Protein AF-A0A9W9CHF5-F1 (afdb_monomer)

Foldseek 3Di:
DLVVQLLLVLLVQLLVCLFQQPQQFLLRLQAPVSVVPPCVSNVVSNVSSVVSVVVLVVDPPRQLLSLLSSLLSQLSNCLSSLNNPVSVVSLLVSQLSVQVVVVVVVVVVPDPVVVVDDPPPPPCPPDPVSVCCCPVPRVLVSLQCLLVCLVVPHPSVVRHVQDADFLVNLVVDQDQDLVSLSSLLSSLSNLLSVLLVVLLVCLLALHADDPVSVVSLVRSLSSLVSSVVSVVVNVVVDPDPPVSVLVVLLSLLSSLLSSLSSQCSNDLFLVSSAVCVVSLVSNLVSLCSNLVVPPDPPPRTHLADQGDGNLVSLLSSLQRYFQPVSNVSSLVSLVSFHRAHRNRGSLVSSLQSVVQNCQQLVDADPPRSGRDRQSHWPDKDWDSNADNQRKTKIWTQGSVPRSVDHNVVSLLRIDMWIWGDDPDDDSVPTDIPPDPDRDPCCVPLVLLLVLVLVQVVPDPPADDDDSVLLSVLVSCLLPDPVLLVVCVVQLVVQVVVDDDDDPDDDDPDDDDDDDDDDDDPDPDRRHQDNVQWHWDWDDPPFKIKTFTHRNPGGSFIQIDGDDPPVVRSHNRVVSRSVRSVVD

Mean predicted aligned error: 15.12 Å

Radius of gyration: 28.02 Å; Cα contacts (8 Å, |Δi|>4): 748; chains: 1; bounding box: 78×79×68 Å

Structure (mmCIF, N/CA/C/O backbone):
data_AF-A0A9W9CHF5-F1
#
_entry.id   AF-A0A9W9CHF5-F1
#
loop_
_atom_site.group_PDB
_atom_site.id
_atom_site.type_symbol
_atom_site.label_atom_id
_atom_site.label_alt_id
_atom_site.label_comp_id
_atom_site.label_asym_id
_atom_site.label_entity_id
_atom_site.label_seq_id
_atom_site.pdbx_PDB_ins_code
_atom_site.Cartn_x
_atom_site.Cartn_y
_atom_site.Cartn_z
_atom_site.occupancy
_atom_site.B_iso_or_equiv
_atom_site.auth_seq_id
_atom_site.auth_comp_id
_atom_site.auth_asym_id
_atom_site.auth_atom_id
_atom_site.pdbx_PDB_model_num
ATOM 1 N N . MET A 1 1 ? 11.183 -0.707 -27.613 1.00 88.50 1 MET A N 1
ATOM 2 C CA . MET A 1 1 ? 12.243 -1.139 -26.674 1.00 88.50 1 MET A CA 1
ATOM 3 C C . MET A 1 1 ? 12.413 -2.659 -26.621 1.00 88.50 1 MET A C 1
ATOM 5 O O . MET A 1 1 ? 13.491 -3.115 -26.946 1.00 88.50 1 MET A O 1
ATOM 9 N N . ALA A 1 2 ? 11.392 -3.474 -26.314 1.00 92.44 2 ALA A N 1
ATOM 10 C CA . ALA A 1 2 ? 11.553 -4.945 -26.248 1.00 92.44 2 ALA A CA 1
ATOM 11 C C . ALA A 1 2 ? 12.057 -5.615 -27.554 1.00 92.44 2 ALA A C 1
ATOM 13 O O . ALA A 1 2 ? 12.721 -6.650 -27.519 1.00 92.44 2 ALA A O 1
ATOM 14 N N . HIS A 1 3 ? 11.779 -5.029 -28.724 1.00 92.50 3 HIS A N 1
ATOM 15 C CA . HIS A 1 3 ? 12.341 -5.518 -29.987 1.00 92.50 3 HIS A CA 1
ATOM 16 C C . HIS A 1 3 ? 13.850 -5.275 -30.110 1.00 92.50 3 HIS A C 1
ATOM 18 O O . HIS A 1 3 ? 14.535 -6.126 -30.665 1.00 92.50 3 HIS A O 1
ATOM 24 N N . SER A 1 4 ? 14.377 -4.176 -29.566 1.00 93.00 4 SER A N 1
ATOM 25 C CA . SER A 1 4 ? 15.787 -3.786 -29.696 1.00 93.00 4 SER A CA 1
ATOM 26 C C . SER A 1 4 ? 16.647 -4.207 -28.501 1.00 93.00 4 SER A C 1
ATOM 28 O O . SER A 1 4 ? 17.795 -4.576 -28.699 1.00 93.00 4 SER A O 1
ATOM 30 N N . GLU A 1 5 ? 16.090 -4.224 -27.287 1.00 95.44 5 GLU A N 1
ATOM 31 C CA . GLU A 1 5 ? 16.837 -4.426 -26.039 1.00 95.44 5 GLU A CA 1
ATOM 32 C C . GLU A 1 5 ? 16.577 -5.815 -25.424 1.00 95.44 5 GLU A C 1
ATOM 34 O O . GLU A 1 5 ? 15.469 -6.066 -24.927 1.00 95.44 5 GLU A O 1
ATOM 39 N N . PRO A 1 6 ? 17.569 -6.733 -25.412 1.00 95.69 6 PRO A N 1
ATOM 40 C CA . PRO A 1 6 ? 17.391 -8.101 -24.916 1.00 95.69 6 PRO A CA 1
ATOM 41 C C . PRO A 1 6 ? 16.983 -8.194 -23.442 1.00 95.69 6 PRO A C 1
ATOM 43 O O . PRO A 1 6 ? 16.174 -9.057 -23.098 1.00 95.69 6 PRO A O 1
ATOM 46 N N . ALA A 1 7 ? 17.493 -7.297 -22.589 1.00 96.31 7 ALA A N 1
ATOM 47 C CA . ALA A 1 7 ? 17.119 -7.226 -21.175 1.00 96.31 7 ALA A CA 1
ATOM 48 C C . ALA A 1 7 ? 15.604 -7.014 -21.025 1.00 96.31 7 ALA A C 1
ATOM 50 O O . ALA A 1 7 ? 14.882 -7.878 -20.528 1.00 96.31 7 ALA A O 1
ATOM 51 N N . VAL A 1 8 ? 15.096 -5.924 -21.603 1.00 97.56 8 VAL A N 1
ATOM 52 C CA . VAL A 1 8 ? 13.667 -5.577 -21.593 1.00 97.56 8 VAL A CA 1
ATOM 53 C C . VAL A 1 8 ? 12.820 -6.687 -22.215 1.00 97.56 8 VAL A C 1
ATOM 55 O O . VAL A 1 8 ? 11.763 -7.026 -21.685 1.00 97.56 8 VAL A O 1
ATOM 58 N N . ARG A 1 9 ? 13.283 -7.299 -23.313 1.00 98.06 9 ARG A N 1
ATOM 59 C CA . ARG A 1 9 ? 12.582 -8.415 -23.965 1.00 98.06 9 ARG A CA 1
ATOM 60 C C . ARG A 1 9 ? 12.387 -9.595 -23.023 1.00 98.06 9 ARG A C 1
ATOM 62 O O . ARG A 1 9 ? 11.291 -10.139 -22.934 1.00 98.06 9 ARG A O 1
ATOM 69 N N . HIS A 1 10 ? 13.452 -10.019 -22.352 1.00 97.19 10 HIS A N 1
ATOM 70 C CA . HIS A 1 10 ? 13.409 -11.183 -21.482 1.00 97.19 10 HIS A CA 1
ATOM 71 C C . HIS A 1 10 ? 12.612 -10.922 -20.201 1.00 97.19 10 HIS A C 1
ATOM 73 O O . HIS A 1 10 ? 11.824 -11.789 -19.821 1.00 97.19 10 HIS A O 1
ATOM 79 N N . ALA A 1 11 ? 12.715 -9.731 -19.602 1.00 97.12 11 ALA A N 1
ATOM 80 C CA . ALA A 1 11 ? 11.837 -9.337 -18.501 1.00 97.12 11 ALA A CA 1
ATOM 81 C C . ALA A 1 11 ? 10.361 -9.330 -18.930 1.00 97.12 11 ALA A C 1
ATOM 83 O O . ALA A 1 11 ? 9.514 -9.884 -18.236 1.00 97.12 11 ALA A O 1
ATOM 84 N N . LEU A 1 12 ? 10.042 -8.784 -20.108 1.00 96.88 12 LEU A N 1
ATOM 85 C CA . LEU A 1 12 ? 8.664 -8.742 -20.598 1.00 96.88 12 LEU A CA 1
ATOM 86 C C . LEU A 1 12 ? 8.092 -10.142 -20.880 1.00 96.88 12 LEU A C 1
ATOM 88 O O . LEU A 1 12 ? 6.930 -10.391 -20.577 1.00 96.88 12 LEU A O 1
ATOM 92 N N . ILE A 1 13 ? 8.899 -11.074 -21.403 1.00 94.62 13 ILE A N 1
ATOM 93 C CA . ILE A 1 13 ? 8.488 -12.479 -21.579 1.00 94.62 13 ILE A CA 1
ATOM 94 C C . ILE A 1 13 ? 8.218 -13.141 -20.222 1.00 94.62 13 ILE A C 1
ATOM 96 O O . ILE A 1 13 ? 7.218 -13.838 -20.076 1.00 94.62 13 ILE A O 1
ATOM 100 N N . ALA A 1 14 ? 9.080 -12.917 -19.225 1.00 92.81 14 ALA A N 1
ATOM 101 C CA . ALA A 1 14 ? 8.887 -13.440 -17.872 1.00 92.81 14 ALA A CA 1
ATOM 102 C C . ALA A 1 14 ? 7.598 -12.900 -17.223 1.00 92.81 14 ALA A C 1
ATOM 104 O O . ALA A 1 14 ? 6.813 -13.671 -16.671 1.00 92.81 14 ALA A O 1
ATOM 105 N N . LEU A 1 15 ? 7.357 -11.592 -17.343 1.00 92.94 15 LEU A N 1
ATOM 106 C CA . LEU A 1 15 ? 6.136 -10.922 -16.892 1.00 92.94 15 LEU A CA 1
ATOM 107 C C . LEU A 1 15 ? 4.891 -11.476 -17.603 1.00 92.94 15 LEU A C 1
ATOM 109 O O . LEU A 1 15 ? 3.916 -11.822 -16.944 1.00 92.94 15 LEU A O 1
ATOM 113 N N . GLY A 1 16 ? 4.935 -11.618 -18.931 1.00 91.69 16 GLY A N 1
ATOM 114 C CA . GLY A 1 16 ? 3.835 -12.178 -19.719 1.00 91.69 16 GLY A CA 1
ATOM 115 C C . GLY A 1 16 ? 3.534 -13.639 -19.375 1.00 91.69 16 GLY A C 1
ATOM 116 O O . GLY A 1 16 ? 2.369 -14.007 -19.254 1.00 91.69 16 GLY A O 1
ATOM 117 N N . TYR A 1 17 ? 4.571 -14.453 -19.146 1.00 89.75 17 TYR A N 1
ATOM 118 C CA . TYR A 1 17 ? 4.417 -15.832 -18.678 1.00 89.75 17 TYR A CA 1
ATOM 119 C C . TYR A 1 17 ? 3.691 -15.886 -17.333 1.00 89.75 17 TYR A C 1
ATOM 121 O O . TYR A 1 17 ? 2.716 -16.620 -17.196 1.00 89.75 17 TYR A O 1
ATOM 129 N N . LEU A 1 18 ? 4.124 -15.088 -16.353 1.00 87.81 18 LEU A N 1
ATOM 130 C CA . LEU A 1 18 ? 3.462 -15.015 -15.048 1.00 87.81 18 LEU A CA 1
ATOM 131 C C . LEU A 1 18 ? 2.013 -14.538 -15.179 1.00 87.81 18 LEU A C 1
ATOM 133 O O . LEU A 1 18 ? 1.122 -15.156 -14.611 1.00 87.81 18 LEU A O 1
ATOM 137 N N . TYR A 1 19 ? 1.754 -13.502 -15.979 1.00 87.69 19 TYR A N 1
ATOM 138 C CA . TYR A 1 19 ? 0.394 -13.007 -16.193 1.00 87.69 19 TYR A CA 1
ATOM 139 C C . TYR A 1 19 ? -0.539 -14.068 -16.800 1.00 87.69 19 TYR A C 1
ATOM 141 O O . TYR A 1 19 ? -1.727 -14.069 -16.509 1.00 87.69 19 TYR A O 1
ATOM 149 N N . GLN A 1 20 ? -0.026 -14.981 -17.627 1.00 86.12 20 GLN A N 1
ATOM 150 C CA . GLN A 1 20 ? -0.824 -16.058 -18.229 1.00 86.12 20 GLN A CA 1
ATOM 151 C C . GLN A 1 20 ? -0.964 -17.298 -17.339 1.00 86.12 20 GLN A C 1
ATOM 153 O O . GLN A 1 20 ? -1.933 -18.040 -17.483 1.00 86.12 20 GLN A O 1
ATOM 158 N N . THR A 1 21 ? 0.015 -17.567 -16.474 1.00 81.81 21 THR A N 1
ATOM 159 C CA . THR A 1 21 ? 0.101 -18.833 -15.723 1.00 81.81 21 THR A CA 1
ATOM 160 C C . THR A 1 21 ? -0.306 -18.718 -14.262 1.00 81.81 21 THR A C 1
ATOM 162 O O . THR A 1 21 ? -0.671 -19.730 -13.663 1.00 81.81 21 THR A O 1
ATOM 165 N N . GLU A 1 22 ? -0.272 -17.514 -13.696 1.00 80.75 22 GLU A N 1
ATOM 166 C CA . GLU A 1 22 ? -0.676 -17.251 -12.320 1.00 80.75 22 GLU A CA 1
ATOM 167 C C . GLU A 1 22 ? -2.146 -16.842 -12.241 1.00 80.75 22 GLU A C 1
ATOM 169 O O . GLU A 1 22 ? -2.665 -16.115 -13.085 1.00 80.75 22 GLU A O 1
ATOM 174 N N . SER A 1 23 ? -2.817 -17.242 -11.161 1.00 81.62 23 SER A N 1
ATOM 175 C CA . SER A 1 23 ? -4.195 -16.812 -10.887 1.00 81.62 23 SER A CA 1
ATOM 176 C C . SER A 1 23 ? -4.295 -15.334 -10.499 1.00 81.62 23 SER A C 1
ATOM 178 O O . SER A 1 23 ? -5.363 -14.738 -10.600 1.00 81.62 23 SER A O 1
ATOM 180 N N . GLY A 1 24 ? -3.194 -14.741 -10.028 1.00 82.00 24 GLY A N 1
ATOM 181 C CA . GLY A 1 24 ? -3.167 -13.404 -9.441 1.00 82.00 24 GLY A CA 1
ATOM 182 C C . GLY A 1 24 ? -3.431 -13.369 -7.933 1.00 82.00 24 GLY A C 1
ATOM 183 O O . GLY A 1 24 ? -3.204 -12.327 -7.331 1.00 82.00 24 GLY A O 1
ATOM 184 N N . SER A 1 25 ? -3.804 -14.473 -7.271 1.00 83.38 25 SER A N 1
ATOM 185 C CA . SER A 1 25 ? -4.021 -14.468 -5.810 1.00 83.38 25 SER A CA 1
ATOM 186 C C . SER A 1 25 ? -2.714 -14.534 -5.014 1.00 83.38 25 SER A C 1
ATOM 188 O O . SER A 1 25 ? -1.735 -15.146 -5.461 1.00 83.38 25 SER A O 1
ATOM 190 N N . MET A 1 26 ? -2.670 -13.918 -3.826 1.00 83.75 26 MET A N 1
ATOM 191 C CA . MET A 1 26 ? -1.442 -13.908 -3.015 1.00 83.75 26 MET A CA 1
ATOM 192 C C . MET A 1 26 ? -1.048 -15.298 -2.520 1.00 83.75 26 MET A C 1
ATOM 194 O O . MET A 1 26 ? 0.142 -15.615 -2.465 1.00 83.75 26 MET A O 1
ATOM 198 N N . LYS A 1 27 ? -2.040 -16.162 -2.273 1.00 77.00 27 LYS A N 1
ATOM 199 C CA . LYS A 1 27 ? -1.799 -17.573 -1.970 1.00 77.00 27 LYS A CA 1
ATOM 200 C C . LYS A 1 27 ? -1.004 -18.257 -3.073 1.00 77.00 27 LYS A C 1
ATOM 202 O O . LYS A 1 27 ? -0.002 -18.871 -2.756 1.00 77.00 27 LYS A O 1
ATOM 207 N N . HIS A 1 28 ? -1.400 -18.142 -4.341 1.00 75.56 28 HIS A N 1
ATOM 208 C CA . HIS A 1 28 ? -0.669 -18.810 -5.426 1.00 75.56 28 HIS A CA 1
ATOM 209 C C . HIS A 1 28 ? 0.754 -18.274 -5.553 1.00 75.56 28 HIS A C 1
ATOM 211 O O . HIS A 1 28 ? 1.696 -19.061 -5.542 1.00 75.56 28 HIS A O 1
ATOM 217 N N . ALA A 1 29 ? 0.893 -16.948 -5.540 1.00 77.00 29 ALA A N 1
ATOM 218 C CA . ALA A 1 29 ? 2.172 -16.263 -5.662 1.00 77.00 29 ALA A CA 1
ATOM 219 C C . ALA A 1 29 ? 3.191 -16.655 -4.577 1.00 77.00 29 ALA A C 1
ATOM 221 O O . ALA A 1 29 ? 4.371 -16.813 -4.882 1.00 77.00 29 ALA A O 1
ATOM 222 N N . ARG A 1 30 ? 2.743 -16.837 -3.325 1.00 72.38 30 ARG A N 1
ATOM 223 C CA . ARG A 1 30 ? 3.612 -17.224 -2.197 1.00 72.38 30 ARG A CA 1
ATOM 224 C C . ARG A 1 30 ? 3.632 -18.727 -1.917 1.00 72.38 30 ARG A C 1
ATOM 226 O O . ARG A 1 30 ? 4.569 -19.223 -1.295 1.00 72.38 30 ARG A O 1
ATOM 233 N N . SER A 1 31 ? 2.642 -19.481 -2.393 1.00 62.12 31 SER A N 1
ATOM 234 C CA . SER A 1 31 ? 2.643 -20.937 -2.281 1.00 62.12 31 SER A CA 1
ATOM 235 C C . SER A 1 31 ? 3.689 -21.523 -3.224 1.00 62.12 31 SER A C 1
ATOM 237 O O . SER A 1 31 ? 3.698 -21.274 -4.428 1.00 62.12 31 SER A O 1
ATOM 239 N N . ARG A 1 32 ? 4.539 -22.406 -2.697 1.00 51.28 32 ARG A N 1
ATOM 240 C CA . ARG A 1 32 ? 5.554 -23.151 -3.468 1.00 51.28 32 ARG A CA 1
ATOM 241 C C . ARG A 1 32 ? 4.960 -24.026 -4.595 1.00 51.28 32 ARG A C 1
ATOM 243 O O . ARG A 1 32 ? 5.716 -24.646 -5.335 1.00 51.28 32 ARG A O 1
ATOM 250 N N . PHE A 1 33 ? 3.630 -24.080 -4.738 1.00 40.66 33 PHE A N 1
ATOM 251 C CA . PHE A 1 33 ? 2.886 -24.860 -5.731 1.00 40.66 33 PHE A CA 1
ATOM 252 C C . PHE A 1 33 ? 2.733 -24.191 -7.106 1.00 40.66 33 PHE A C 1
ATOM 254 O O . PHE A 1 33 ? 2.416 -24.901 -8.062 1.00 40.66 33 PHE A O 1
ATOM 261 N N . ALA A 1 34 ? 3.091 -22.910 -7.273 1.00 44.66 34 ALA A N 1
ATOM 262 C CA . ALA A 1 34 ? 3.331 -22.339 -8.610 1.00 44.66 34 ALA A CA 1
ATOM 263 C C . ALA A 1 34 ? 4.451 -23.091 -9.380 1.00 44.66 34 ALA A C 1
ATOM 265 O O . ALA A 1 34 ? 4.573 -22.995 -10.600 1.00 44.66 34 ALA A O 1
ATOM 266 N N . ALA A 1 35 ? 5.228 -23.938 -8.689 1.00 43.09 35 ALA A N 1
ATOM 267 C CA . ALA A 1 35 ? 6.209 -24.845 -9.281 1.00 43.09 35 ALA A CA 1
ATOM 268 C C . ALA A 1 35 ? 5.621 -25.957 -10.180 1.00 43.09 35 ALA A C 1
ATOM 270 O O . ALA A 1 35 ? 6.400 -26.634 -10.854 1.00 43.09 35 ALA A O 1
ATOM 271 N N . TYR A 1 36 ? 4.296 -26.156 -10.233 1.00 43.00 36 TYR A N 1
ATOM 272 C CA . TYR A 1 36 ? 3.686 -27.102 -11.183 1.00 43.00 36 TYR A CA 1
ATOM 273 C C . TYR A 1 36 ? 3.702 -26.592 -12.635 1.00 43.00 36 TYR A C 1
ATOM 275 O O . TYR A 1 36 ? 3.756 -27.401 -13.562 1.00 43.00 36 TYR A O 1
ATOM 283 N N . ASN A 1 37 ? 3.773 -25.273 -12.850 1.00 50.59 37 ASN A N 1
ATOM 284 C CA . ASN A 1 37 ? 3.900 -24.673 -14.177 1.00 50.59 37 ASN A CA 1
ATOM 285 C C . ASN A 1 37 ? 5.361 -24.301 -14.440 1.00 50.59 37 ASN A C 1
ATOM 287 O O . ASN A 1 37 ? 5.794 -23.193 -14.144 1.00 50.59 37 ASN A O 1
ATOM 291 N N . ASN A 1 38 ? 6.128 -25.263 -14.963 1.00 54.81 38 ASN A N 1
ATOM 292 C CA . ASN A 1 38 ? 7.484 -25.126 -15.517 1.00 54.81 38 ASN A CA 1
ATOM 293 C C . ASN A 1 38 ? 8.255 -23.844 -15.094 1.00 54.81 38 ASN A C 1
ATOM 295 O O . ASN A 1 38 ? 8.528 -22.978 -15.937 1.00 54.81 38 ASN A O 1
ATOM 299 N N . PRO A 1 39 ? 8.673 -23.719 -13.814 1.00 65.19 39 PRO A N 1
ATOM 300 C CA . PRO A 1 39 ? 9.357 -22.526 -13.297 1.00 65.19 39 PRO A CA 1
ATOM 301 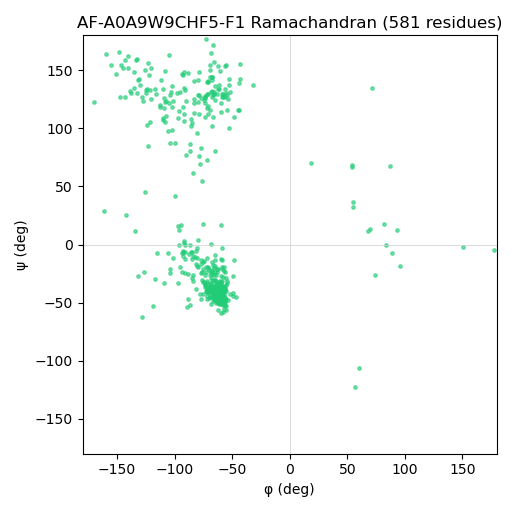C C . PRO A 1 39 ? 10.668 -22.227 -14.039 1.00 65.19 39 PRO A C 1
ATOM 303 O O . PRO A 1 39 ? 11.225 -21.137 -13.928 1.00 65.19 39 PRO A O 1
ATOM 306 N N . LYS A 1 40 ? 11.153 -23.179 -14.848 1.00 74.06 40 LYS A N 1
ATOM 307 C CA . LYS A 1 40 ? 12.324 -23.018 -15.706 1.00 74.06 40 LYS A CA 1
ATOM 308 C C . LYS A 1 40 ? 12.134 -21.917 -16.743 1.00 74.06 40 LYS A C 1
ATOM 310 O O . LYS A 1 40 ? 13.110 -21.235 -17.020 1.00 74.06 40 LYS A O 1
ATOM 315 N N . ILE A 1 41 ? 10.936 -21.718 -17.307 1.00 81.44 41 ILE A N 1
ATOM 316 C CA . ILE A 1 41 ? 10.717 -20.670 -18.324 1.00 81.44 41 ILE A CA 1
ATOM 317 C C . ILE A 1 41 ? 10.837 -19.289 -17.680 1.00 81.44 41 ILE A C 1
ATOM 319 O O . ILE A 1 41 ? 11.630 -18.466 -18.142 1.00 81.44 41 ILE A O 1
ATOM 323 N N . LEU A 1 42 ? 10.113 -19.075 -16.576 1.00 86.38 42 LEU A N 1
ATOM 324 C CA . LEU A 1 42 ? 10.180 -17.846 -15.791 1.00 86.38 42 LEU A CA 1
ATOM 325 C C . LEU A 1 42 ? 11.617 -17.542 -15.358 1.00 86.38 42 LEU A C 1
ATOM 327 O O . LEU A 1 42 ? 12.148 -16.485 -15.693 1.00 86.38 42 LEU A O 1
ATOM 331 N N . LEU A 1 43 ? 12.263 -18.478 -14.657 1.00 86.19 43 LEU A N 1
ATOM 332 C CA . LEU A 1 43 ? 13.612 -18.276 -14.129 1.00 86.19 43 LEU A CA 1
ATOM 333 C C . LEU A 1 43 ? 14.644 -18.111 -15.249 1.00 86.19 43 LEU A C 1
ATOM 335 O O . LEU A 1 43 ? 15.554 -17.296 -15.121 1.00 86.19 43 LEU A O 1
ATOM 339 N N . ALA A 1 44 ? 14.510 -18.831 -16.367 1.00 88.25 44 ALA A N 1
ATOM 340 C CA . ALA A 1 44 ? 15.414 -18.670 -17.501 1.00 88.25 44 ALA A CA 1
ATOM 341 C C . ALA A 1 44 ? 15.307 -17.271 -18.110 1.00 88.25 44 ALA A C 1
ATOM 343 O O . ALA A 1 44 ? 16.336 -16.653 -18.377 1.00 88.25 44 ALA A O 1
ATOM 344 N N . HIS A 1 45 ? 14.094 -16.761 -18.331 1.00 92.69 45 HIS A N 1
ATOM 345 C CA . HIS A 1 45 ? 13.908 -15.425 -18.890 1.00 92.69 45 HIS A CA 1
ATOM 346 C C . HIS A 1 45 ? 14.260 -14.320 -17.892 1.00 92.69 45 HIS A C 1
ATOM 348 O O . HIS A 1 45 ? 14.954 -13.382 -18.273 1.00 92.69 45 HIS A O 1
ATOM 354 N N . TYR A 1 46 ? 13.913 -14.466 -16.614 1.00 92.75 46 TYR A N 1
ATOM 355 C CA . TYR A 1 46 ? 14.345 -13.543 -15.565 1.00 92.75 46 TYR A CA 1
ATOM 356 C C . TYR A 1 46 ? 15.879 -13.447 -15.501 1.00 92.75 46 TYR A C 1
ATOM 358 O O . TYR A 1 46 ? 16.444 -12.365 -15.644 1.00 92.75 46 TYR A O 1
ATOM 366 N N . ASN A 1 47 ? 16.576 -14.585 -15.410 1.00 93.25 47 ASN A N 1
ATOM 367 C CA . ASN A 1 47 ? 18.039 -14.611 -15.321 1.00 93.25 47 ASN A CA 1
ATOM 368 C C . ASN A 1 47 ? 18.720 -14.123 -16.605 1.00 93.25 47 ASN A C 1
ATOM 370 O O . ASN A 1 47 ? 19.741 -13.441 -16.534 1.00 93.25 47 ASN A O 1
ATOM 374 N N . LYS A 1 48 ? 18.167 -14.436 -17.786 1.00 94.62 48 LYS A N 1
ATOM 375 C CA . LYS A 1 48 ? 18.659 -13.869 -19.052 1.00 94.62 48 LYS A CA 1
ATOM 376 C C . LYS A 1 48 ? 18.503 -12.352 -19.076 1.00 94.62 48 LYS A C 1
ATOM 378 O O . LYS A 1 48 ? 19.431 -11.676 -19.497 1.00 94.62 48 LYS A O 1
ATOM 383 N N . SER A 1 49 ? 17.376 -11.826 -18.592 1.00 97.25 49 SER A N 1
ATOM 384 C CA . SER A 1 49 ? 17.165 -10.382 -18.474 1.00 97.25 49 SER A CA 1
ATOM 385 C C . SER A 1 49 ? 18.225 -9.727 -17.597 1.00 97.25 49 SER A C 1
ATOM 387 O O . SER A 1 49 ? 18.831 -8.746 -18.016 1.00 97.25 49 SER A O 1
ATOM 389 N N . VAL A 1 50 ? 18.491 -10.295 -16.414 1.00 94.75 50 VAL A N 1
ATOM 390 C CA . VAL A 1 50 ? 19.519 -9.786 -15.492 1.00 94.75 50 VAL A CA 1
ATOM 391 C C . VAL A 1 50 ? 20.893 -9.768 -16.163 1.00 94.75 50 VAL A C 1
ATOM 393 O O . VAL A 1 50 ? 21.542 -8.730 -16.156 1.00 94.75 50 VAL A O 1
ATOM 396 N N . ARG A 1 51 ? 21.316 -10.870 -16.799 1.00 95.50 51 ARG A N 1
ATOM 397 C CA . ARG A 1 51 ? 22.615 -10.935 -17.498 1.00 95.50 51 ARG A CA 1
ATOM 398 C C . ARG A 1 51 ? 22.717 -9.896 -18.609 1.00 95.50 51 ARG A C 1
ATOM 400 O O . ARG A 1 51 ? 23.647 -9.105 -18.608 1.00 95.50 51 ARG A O 1
ATOM 407 N N . CYS A 1 52 ? 21.718 -9.839 -19.491 1.00 95.56 52 CYS A N 1
ATOM 408 C CA . CYS A 1 52 ? 21.694 -8.853 -20.568 1.00 95.56 52 CYS A CA 1
ATOM 409 C C . CYS A 1 52 ? 21.697 -7.413 -20.040 1.00 95.56 52 CYS A C 1
ATOM 411 O O . CYS A 1 52 ? 22.278 -6.546 -20.680 1.00 95.56 52 CYS A O 1
ATOM 413 N N . LEU A 1 53 ? 21.049 -7.142 -18.901 1.00 95.19 53 LEU A N 1
ATOM 414 C CA . LEU A 1 53 ? 21.070 -5.819 -18.285 1.00 95.19 53 LEU A CA 1
ATOM 415 C C . LEU A 1 53 ? 22.457 -5.488 -17.722 1.00 95.19 53 LEU A C 1
ATOM 417 O O . LEU A 1 53 ? 22.939 -4.383 -17.944 1.00 95.19 53 LEU A O 1
ATOM 421 N N . VAL A 1 54 ? 23.096 -6.428 -17.020 1.00 94.62 54 VAL A N 1
ATOM 422 C CA . VAL A 1 54 ? 24.454 -6.258 -16.478 1.00 94.62 54 VAL A CA 1
ATOM 423 C C . VAL A 1 54 ? 25.450 -5.980 -17.603 1.00 94.62 54 VAL A C 1
ATOM 425 O O . VAL A 1 54 ? 26.186 -4.998 -17.525 1.00 94.62 54 VAL A O 1
ATOM 428 N N . ASP A 1 55 ? 25.406 -6.775 -18.674 1.00 93.00 55 ASP A N 1
ATOM 429 C CA . ASP A 1 55 ? 26.250 -6.576 -19.855 1.00 93.00 55 ASP A CA 1
ATOM 430 C C . ASP A 1 55 ? 25.982 -5.204 -20.493 1.00 93.00 55 ASP A C 1
ATOM 432 O O . ASP A 1 55 ? 26.913 -4.462 -20.803 1.00 93.00 55 ASP A O 1
ATOM 436 N N . ARG A 1 56 ? 24.704 -4.816 -20.621 1.00 91.56 56 ARG A N 1
ATOM 437 C CA . ARG A 1 56 ? 24.316 -3.531 -21.216 1.00 91.56 56 ARG A CA 1
ATOM 438 C C . ARG A 1 56 ? 24.782 -2.338 -20.383 1.00 91.56 56 ARG A C 1
ATOM 440 O O . ARG A 1 56 ? 25.235 -1.366 -20.977 1.00 91.56 56 ARG A O 1
ATOM 447 N N . ILE A 1 57 ? 24.678 -2.399 -19.053 1.00 91.88 57 ILE A N 1
ATOM 448 C CA . ILE A 1 57 ? 25.109 -1.334 -18.127 1.00 91.88 57 ILE A CA 1
ATOM 449 C C . ILE A 1 57 ? 26.634 -1.172 -18.130 1.00 91.88 57 ILE A C 1
ATOM 451 O O . ILE A 1 57 ? 27.124 -0.064 -17.916 1.00 91.88 57 ILE A O 1
ATOM 455 N N . ALA A 1 58 ? 27.387 -2.248 -18.382 1.00 91.06 58 ALA A N 1
ATOM 456 C CA . ALA A 1 58 ? 28.843 -2.180 -18.499 1.00 91.06 58 ALA A CA 1
ATOM 457 C C . ALA A 1 58 ? 29.304 -1.354 -19.717 1.00 91.06 58 ALA A C 1
ATOM 459 O O . ALA A 1 58 ? 30.435 -0.865 -19.743 1.00 91.06 58 ALA A O 1
ATOM 460 N N . GLU A 1 59 ? 28.438 -1.159 -20.714 1.00 91.19 59 GLU A N 1
ATOM 461 C CA . GLU A 1 59 ? 28.722 -0.302 -21.859 1.00 91.19 59 GLU A CA 1
ATOM 462 C C . GLU A 1 59 ? 28.521 1.190 -21.507 1.00 91.19 59 GLU A C 1
ATOM 464 O O . GLU A 1 59 ? 27.432 1.582 -21.076 1.00 91.19 59 GLU A O 1
ATOM 469 N N . PRO A 1 60 ? 29.502 2.075 -21.783 1.00 82.81 60 PRO A N 1
ATOM 470 C CA . PRO A 1 60 ? 29.400 3.511 -21.483 1.00 82.81 60 PRO A CA 1
ATOM 471 C C . PRO A 1 60 ? 28.221 4.232 -22.152 1.00 82.81 60 PRO A C 1
ATOM 473 O O . PRO A 1 60 ? 27.842 5.325 -21.737 1.00 82.81 60 PRO A O 1
ATOM 476 N N . SER A 1 61 ? 27.668 3.643 -23.212 1.00 84.06 61 SER A N 1
ATOM 477 C CA . SER A 1 61 ? 26.589 4.198 -24.026 1.00 84.06 61 SER A CA 1
ATOM 478 C C . SER A 1 61 ? 25.192 3.784 -23.562 1.00 84.06 61 SER A C 1
ATOM 480 O O . SER A 1 61 ? 24.232 4.130 -24.246 1.00 84.06 61 SER A O 1
ATOM 482 N N . CYS A 1 62 ? 25.051 3.035 -22.458 1.00 85.00 62 CYS A N 1
ATOM 483 C CA . CYS A 1 62 ? 23.760 2.532 -21.987 1.00 85.00 62 CYS A CA 1
ATOM 484 C C . CYS A 1 62 ? 22.769 3.671 -21.686 1.00 85.00 62 CYS A C 1
ATOM 486 O O . CYS A 1 62 ? 22.959 4.407 -20.712 1.00 85.00 62 CYS A O 1
ATOM 488 N N . PRO A 1 63 ? 21.665 3.789 -22.449 1.00 88.56 63 PRO A N 1
ATOM 489 C CA . PRO A 1 63 ? 20.586 4.705 -22.108 1.00 88.56 63 PRO A CA 1
ATOM 490 C C . PRO A 1 63 ? 19.964 4.328 -20.755 1.00 88.56 63 PRO A C 1
ATOM 492 O O . PRO A 1 63 ? 19.664 3.158 -20.494 1.00 88.56 63 PRO A O 1
ATOM 495 N N . GLN A 1 64 ? 19.759 5.316 -19.881 1.00 90.94 64 GLN A N 1
ATOM 496 C CA . GLN A 1 64 ? 19.202 5.100 -18.536 1.00 90.94 64 GLN A CA 1
ATOM 497 C C . GLN A 1 64 ? 17.759 4.578 -18.589 1.00 90.94 64 GLN A C 1
ATOM 499 O O . GLN A 1 64 ? 17.320 3.869 -17.684 1.00 90.94 64 GLN A O 1
ATOM 504 N N . GLU A 1 65 ? 17.035 4.887 -19.663 1.00 92.62 65 GLU A N 1
ATOM 505 C CA . GLU A 1 65 ? 15.672 4.448 -19.954 1.00 92.62 65 GLU A CA 1
ATOM 506 C C . GLU A 1 65 ? 15.562 2.922 -19.933 1.00 92.62 65 GLU A C 1
ATOM 508 O O . GLU A 1 65 ? 14.593 2.387 -19.402 1.00 92.62 65 GLU A O 1
ATOM 513 N N . ILE A 1 66 ? 16.564 2.215 -20.466 1.00 93.31 66 ILE A N 1
ATOM 514 C CA . ILE A 1 66 ? 16.580 0.748 -20.514 1.00 93.31 66 ILE A CA 1
ATOM 515 C C . ILE A 1 66 ? 16.629 0.186 -19.098 1.00 93.31 66 ILE A C 1
ATOM 517 O O . ILE A 1 66 ? 15.839 -0.696 -18.751 1.00 93.31 66 ILE A O 1
ATOM 521 N N . THR A 1 67 ? 17.530 0.715 -18.270 1.00 94.69 67 THR A N 1
ATOM 522 C CA . THR A 1 67 ? 17.673 0.296 -16.876 1.00 94.69 67 THR A CA 1
ATOM 523 C C . THR A 1 67 ? 16.399 0.585 -16.097 1.00 94.69 67 THR A C 1
ATOM 525 O O . THR A 1 67 ? 15.885 -0.303 -15.427 1.00 94.69 67 THR A O 1
ATOM 528 N N . LEU A 1 68 ? 15.830 1.783 -16.247 1.00 96.75 68 LEU A N 1
ATOM 529 C CA . LEU A 1 68 ? 14.600 2.187 -15.563 1.00 96.75 68 LEU A CA 1
ATOM 530 C C . LEU A 1 68 ? 13.388 1.341 -15.977 1.00 96.75 68 LEU A C 1
ATOM 532 O O . LEU A 1 68 ? 12.634 0.896 -15.113 1.00 96.75 68 LEU A O 1
ATOM 536 N N . VAL A 1 69 ? 13.217 1.066 -17.274 1.00 96.75 69 VAL A N 1
ATOM 537 C CA . VAL A 1 69 ? 12.162 0.167 -17.771 1.00 96.75 69 VAL A CA 1
ATOM 538 C C . VAL A 1 69 ? 12.366 -1.246 -17.232 1.00 96.75 69 VAL A C 1
ATOM 540 O O . VAL A 1 69 ? 11.406 -1.875 -16.794 1.00 96.75 69 VAL A O 1
ATOM 543 N N . THR A 1 70 ? 13.602 -1.744 -17.213 1.00 96.69 70 THR A N 1
ATOM 544 C CA . THR A 1 70 ? 13.891 -3.086 -16.690 1.00 96.69 70 THR A CA 1
ATOM 545 C C . THR A 1 70 ? 13.638 -3.165 -15.180 1.00 96.69 70 THR A C 1
ATOM 547 O O . THR A 1 70 ? 13.050 -4.144 -14.728 1.00 96.69 70 THR A O 1
ATOM 550 N N . CYS A 1 71 ? 13.968 -2.119 -14.408 1.00 97.44 71 CYS A N 1
ATOM 551 C CA . CYS A 1 71 ? 13.595 -2.007 -12.995 1.00 97.44 71 CYS A CA 1
ATOM 552 C C . CYS A 1 71 ? 12.076 -2.092 -12.813 1.00 97.44 71 CYS A C 1
ATOM 554 O O . CYS A 1 71 ? 11.626 -2.910 -12.020 1.00 97.44 71 CYS A O 1
ATOM 556 N N . ILE A 1 72 ? 11.283 -1.316 -13.565 1.00 97.00 72 ILE A N 1
ATOM 557 C CA . ILE A 1 72 ? 9.809 -1.370 -13.493 1.00 97.00 72 ILE A CA 1
ATOM 558 C C . ILE A 1 72 ? 9.303 -2.790 -13.782 1.00 97.00 72 ILE A C 1
ATOM 560 O O . ILE A 1 72 ? 8.484 -3.314 -13.032 1.00 97.00 72 ILE A O 1
ATOM 564 N N . LEU A 1 73 ? 9.817 -3.444 -14.828 1.00 97.38 73 LEU A N 1
ATOM 565 C CA . LEU A 1 73 ? 9.418 -4.812 -15.166 1.00 97.38 73 LEU A CA 1
ATOM 566 C C . LEU A 1 73 ? 9.783 -5.814 -14.062 1.00 97.38 73 LEU A C 1
ATOM 568 O O . LEU A 1 73 ? 8.996 -6.718 -13.786 1.00 97.38 73 LEU A O 1
ATOM 572 N N . PHE A 1 74 ? 10.932 -5.656 -13.402 1.00 96.62 74 PHE A N 1
ATOM 573 C CA . PHE A 1 74 ? 11.283 -6.491 -12.257 1.00 96.62 74 PHE A CA 1
ATOM 574 C C . PHE A 1 74 ? 10.421 -6.199 -11.027 1.00 96.62 74 PHE A C 1
ATOM 576 O O . PHE A 1 74 ? 9.989 -7.153 -10.390 1.00 96.62 74 PHE A O 1
ATOM 583 N N . VAL A 1 75 ? 10.075 -4.938 -10.734 1.00 95.81 75 VAL A N 1
ATOM 584 C CA . VAL A 1 75 ? 9.073 -4.612 -9.696 1.00 95.81 75 VAL A CA 1
ATOM 585 C C . VAL A 1 75 ? 7.777 -5.375 -9.975 1.00 95.81 75 VAL A C 1
ATOM 587 O O . VAL A 1 75 ? 7.245 -6.042 -9.090 1.00 95.81 75 VAL A O 1
ATOM 590 N N . CYS A 1 76 ? 7.304 -5.339 -11.222 1.00 94.88 76 CYS A N 1
ATOM 591 C CA . CYS A 1 76 ? 6.106 -6.051 -11.645 1.00 94.88 76 CYS A CA 1
ATOM 592 C C . CYS A 1 76 ? 6.219 -7.572 -11.440 1.00 94.88 76 CYS A C 1
ATOM 594 O O . CYS A 1 76 ? 5.338 -8.196 -10.845 1.00 94.88 76 CYS A O 1
ATOM 596 N N . ILE A 1 77 ? 7.310 -8.185 -11.902 1.00 93.12 77 ILE A N 1
ATOM 597 C CA . ILE A 1 77 ? 7.547 -9.625 -11.734 1.00 93.12 77 ILE A CA 1
ATOM 598 C C . ILE A 1 77 ? 7.563 -10.006 -10.251 1.00 93.12 77 ILE A C 1
ATOM 600 O O . ILE A 1 77 ? 6.879 -10.948 -9.851 1.00 93.12 77 ILE A O 1
ATOM 604 N N . GLU A 1 78 ? 8.296 -9.265 -9.426 1.00 91.50 78 GLU A N 1
ATOM 605 C CA . GLU A 1 78 ? 8.444 -9.576 -8.007 1.00 91.50 78 GLU A CA 1
ATOM 606 C C . GLU A 1 78 ? 7.136 -9.355 -7.230 1.00 91.50 78 GLU A C 1
ATOM 608 O O . GLU A 1 78 ? 6.773 -10.187 -6.398 1.00 91.50 78 GLU A O 1
ATOM 613 N N . PHE A 1 79 ? 6.341 -8.332 -7.564 1.00 91.06 79 PHE A N 1
ATOM 614 C CA . PHE A 1 79 ? 5.006 -8.141 -6.980 1.00 91.06 79 PHE A CA 1
ATOM 615 C C . PHE A 1 79 ? 4.028 -9.238 -7.384 1.00 91.06 79 PHE A C 1
ATOM 617 O O . PHE A 1 79 ? 3.260 -9.697 -6.538 1.00 91.06 79 PHE A O 1
ATOM 624 N N . MET A 1 80 ? 4.063 -9.708 -8.635 1.00 88.94 80 MET A N 1
ATOM 625 C CA . MET A 1 80 ? 3.253 -10.857 -9.053 1.00 88.94 80 MET A CA 1
ATOM 626 C C . MET A 1 80 ? 3.633 -12.129 -8.294 1.00 88.94 80 MET A C 1
ATOM 628 O O . MET A 1 80 ? 2.746 -12.898 -7.926 1.00 88.94 80 MET A O 1
ATOM 632 N N . ARG A 1 81 ? 4.918 -12.300 -7.978 1.00 85.06 81 ARG A N 1
ATOM 633 C CA . ARG A 1 81 ? 5.451 -13.397 -7.155 1.00 85.06 81 ARG A CA 1
ATOM 634 C C . ARG A 1 81 ? 5.288 -13.169 -5.646 1.00 85.06 81 ARG A C 1
ATOM 636 O O . ARG A 1 81 ? 5.662 -14.024 -4.855 1.00 85.06 81 ARG A O 1
ATOM 643 N N . GLY A 1 82 ? 4.754 -12.021 -5.224 1.00 83.38 82 GLY A N 1
ATOM 644 C CA . GLY A 1 82 ? 4.605 -11.662 -3.811 1.00 83.38 82 GLY A CA 1
ATOM 645 C C . GLY A 1 82 ? 5.915 -11.405 -3.060 1.00 83.38 82 GLY A C 1
ATOM 646 O O . GLY A 1 82 ? 5.874 -11.284 -1.830 1.00 83.38 82 GLY A O 1
ATOM 647 N N . ASN A 1 83 ? 7.041 -11.295 -3.774 1.00 84.94 83 ASN A N 1
ATOM 648 C CA . ASN A 1 83 ? 8.360 -10.975 -3.236 1.00 84.94 83 ASN A CA 1
ATOM 649 C C . ASN A 1 83 ? 8.549 -9.453 -3.164 1.00 84.94 83 ASN A C 1
ATOM 651 O O . ASN A 1 83 ? 9.137 -8.806 -4.030 1.00 84.94 83 ASN A O 1
ATOM 655 N N . TYR A 1 84 ? 7.995 -8.863 -2.115 1.00 84.00 84 TYR A N 1
ATOM 656 C CA . TYR A 1 84 ? 8.004 -7.416 -1.938 1.00 84.00 84 TYR A CA 1
ATOM 657 C C . TYR A 1 84 ? 9.402 -6.848 -1.661 1.00 84.00 84 TYR A C 1
ATOM 659 O O . TYR A 1 84 ? 9.682 -5.746 -2.120 1.00 84.00 84 TYR A O 1
ATOM 667 N N . LEU A 1 85 ? 10.281 -7.584 -0.964 1.00 84.44 85 LEU A N 1
ATOM 668 C CA . LEU A 1 85 ? 11.631 -7.121 -0.619 1.00 84.44 85 LEU A CA 1
ATOM 669 C C . LEU A 1 85 ? 12.432 -6.801 -1.885 1.00 84.44 85 LEU A C 1
ATOM 671 O O . LEU A 1 85 ? 12.781 -5.644 -2.120 1.00 84.44 85 LEU A O 1
ATOM 675 N N . THR A 1 86 ? 12.608 -7.792 -2.762 1.00 89.12 86 THR A N 1
ATOM 676 C CA . THR A 1 86 ? 13.315 -7.606 -4.038 1.00 89.12 86 THR A CA 1
ATOM 677 C C . THR A 1 86 ? 12.583 -6.622 -4.953 1.00 89.12 86 THR A C 1
ATOM 679 O O . THR A 1 86 ? 13.212 -5.812 -5.635 1.00 89.12 86 THR A O 1
ATOM 682 N N . GLY A 1 87 ? 11.245 -6.626 -4.950 1.00 91.38 87 GLY A N 1
ATOM 683 C CA . GLY A 1 87 ? 10.458 -5.639 -5.691 1.00 91.38 87 GLY A CA 1
ATOM 684 C C . GLY A 1 87 ? 10.788 -4.201 -5.274 1.00 91.38 87 GLY A C 1
ATOM 685 O O . GLY A 1 87 ? 11.055 -3.348 -6.121 1.00 91.38 87 GLY A O 1
ATOM 686 N N . PHE A 1 88 ? 10.841 -3.918 -3.974 1.00 92.94 88 PHE A N 1
ATOM 687 C CA . PHE A 1 88 ? 11.177 -2.584 -3.483 1.00 92.94 88 PHE A CA 1
ATOM 688 C C . PHE A 1 88 ? 12.658 -2.229 -3.633 1.00 92.94 88 PHE A C 1
ATOM 690 O O . PHE A 1 88 ? 12.970 -1.045 -3.789 1.00 92.94 88 PHE A O 1
ATOM 697 N N . GLU A 1 89 ? 13.568 -3.202 -3.662 1.00 94.31 89 GLU A N 1
ATOM 698 C CA . GLU A 1 89 ? 14.968 -2.968 -4.039 1.00 94.31 89 GLU A CA 1
ATOM 699 C C . GLU A 1 89 ? 15.081 -2.460 -5.480 1.00 94.31 89 GLU A C 1
ATOM 701 O O . GLU A 1 89 ? 15.734 -1.441 -5.722 1.00 94.31 89 GLU A O 1
ATOM 706 N N . HIS A 1 90 ? 14.385 -3.094 -6.433 1.00 95.38 90 HIS A N 1
ATOM 707 C CA . HIS A 1 90 ? 14.340 -2.632 -7.828 1.00 95.38 90 HIS A CA 1
ATOM 708 C C . HIS A 1 90 ? 13.754 -1.227 -7.950 1.00 95.38 90 HIS A C 1
ATOM 710 O O . HIS A 1 90 ? 14.316 -0.383 -8.655 1.00 95.38 90 HIS A O 1
ATOM 716 N N . LEU A 1 91 ? 12.668 -0.945 -7.223 1.00 96.44 91 LEU A N 1
ATOM 717 C CA . LEU A 1 91 ? 12.074 0.391 -7.177 1.00 96.44 91 LEU A CA 1
ATOM 718 C C . LEU A 1 91 ? 13.074 1.422 -6.631 1.00 96.44 91 LEU A C 1
ATOM 720 O O . LEU A 1 91 ? 13.287 2.467 -7.244 1.00 96.44 91 LEU A O 1
ATOM 724 N N . THR A 1 92 ? 13.721 1.114 -5.506 1.00 96.44 92 THR A N 1
ATOM 725 C CA . THR A 1 92 ? 14.692 1.996 -4.843 1.00 96.44 92 THR A CA 1
ATOM 726 C C . THR A 1 92 ? 15.898 2.270 -5.738 1.00 96.44 92 THR A C 1
ATOM 728 O O . THR A 1 92 ? 16.356 3.410 -5.829 1.00 96.44 92 THR A O 1
ATOM 731 N N . ASN A 1 93 ? 16.398 1.258 -6.445 1.00 95.00 93 ASN A N 1
ATOM 732 C CA . ASN A 1 93 ? 17.501 1.419 -7.389 1.00 95.00 93 ASN A CA 1
ATOM 733 C C . ASN A 1 93 ? 17.110 2.308 -8.578 1.00 95.00 93 ASN A C 1
ATOM 735 O O . ASN A 1 93 ? 17.871 3.209 -8.933 1.00 95.00 93 ASN A O 1
ATOM 739 N N . GLY A 1 94 ? 15.906 2.144 -9.134 1.00 96.62 94 GLY A N 1
ATOM 740 C CA . GLY A 1 94 ? 15.402 3.043 -10.175 1.00 96.62 94 GLY A CA 1
ATOM 741 C C . GLY A 1 94 ? 15.264 4.493 -9.693 1.00 96.62 94 GLY A C 1
ATOM 742 O O . GLY A 1 94 ? 15.720 5.421 -10.362 1.00 96.62 94 GLY A O 1
ATOM 743 N N . LEU A 1 95 ? 14.746 4.694 -8.478 1.00 96.69 95 LEU A N 1
ATOM 744 C CA . LEU A 1 95 ? 14.659 6.011 -7.841 1.00 96.69 95 LEU A CA 1
ATOM 745 C C . LEU A 1 95 ? 16.036 6.670 -7.642 1.00 96.69 95 LEU A C 1
ATOM 747 O O . LEU A 1 95 ? 16.173 7.874 -7.872 1.00 96.69 95 LEU A O 1
ATOM 751 N N . ARG A 1 96 ? 17.077 5.903 -7.280 1.00 95.69 96 ARG A N 1
ATOM 752 C CA . ARG A 1 96 ? 18.466 6.406 -7.193 1.00 95.69 96 ARG A CA 1
ATOM 753 C C . ARG A 1 96 ? 18.972 6.911 -8.538 1.00 95.69 96 ARG A C 1
ATOM 755 O O . ARG A 1 96 ? 19.563 7.988 -8.586 1.00 95.69 96 ARG A O 1
ATOM 762 N N . ILE A 1 97 ? 18.727 6.165 -9.614 1.00 94.25 97 ILE A N 1
ATOM 763 C CA . ILE A 1 97 ? 19.156 6.540 -10.970 1.00 94.25 97 ILE A CA 1
ATOM 764 C C . ILE A 1 97 ? 18.505 7.867 -11.383 1.00 94.25 97 ILE A C 1
ATOM 766 O O . ILE A 1 97 ? 19.197 8.776 -11.849 1.00 94.25 97 ILE A O 1
ATOM 770 N N . ILE A 1 98 ? 17.197 8.013 -11.149 1.00 94.50 98 ILE A N 1
ATOM 771 C CA . ILE A 1 98 ? 16.466 9.258 -11.432 1.00 94.50 98 ILE A CA 1
ATOM 772 C C . ILE A 1 98 ? 17.026 10.412 -10.588 1.00 94.50 98 ILE A C 1
ATOM 774 O O . ILE A 1 98 ? 17.339 11.475 -11.125 1.00 94.50 98 ILE A O 1
ATOM 778 N N . SER A 1 99 ? 17.214 10.196 -9.284 1.00 93.56 99 SER A N 1
ATOM 779 C CA . SER A 1 99 ? 17.756 11.197 -8.354 1.00 93.56 99 SER A CA 1
ATOM 780 C C . SER A 1 99 ? 19.128 11.722 -8.806 1.00 93.56 99 SER A C 1
ATOM 782 O O . SER A 1 99 ? 19.342 12.932 -8.928 1.00 93.56 99 SER A O 1
ATOM 784 N N . GLN A 1 100 ? 20.047 10.816 -9.157 1.00 91.81 100 GLN A N 1
ATOM 785 C CA . GLN A 1 100 ? 21.382 11.160 -9.656 1.00 91.81 100 GLN A CA 1
ATOM 786 C C . GLN A 1 100 ? 21.330 11.948 -10.971 1.00 91.81 100 GLN A C 1
ATOM 788 O O . GLN A 1 100 ? 22.064 12.929 -11.135 1.00 91.81 100 GLN A O 1
ATOM 793 N N . ARG A 1 101 ? 20.446 11.559 -11.899 1.00 89.69 101 ARG A N 1
ATOM 794 C CA . ARG A 1 101 ? 20.236 12.271 -13.167 1.00 89.69 101 ARG A CA 1
ATOM 795 C C . ARG A 1 101 ? 19.758 13.703 -12.925 1.00 89.69 101 ARG A C 1
ATOM 797 O O . ARG A 1 101 ? 20.372 14.642 -13.436 1.00 89.69 101 ARG A O 1
ATOM 804 N N . GLN A 1 102 ? 18.721 13.880 -12.108 1.00 88.94 102 GLN A N 1
ATOM 805 C CA . GLN A 1 102 ? 18.165 15.196 -11.781 1.00 88.94 102 GLN A CA 1
ATOM 806 C C . GLN A 1 102 ? 19.200 16.084 -11.077 1.00 88.94 102 GLN A C 1
ATOM 808 O O . GLN A 1 102 ? 19.308 17.276 -11.372 1.00 88.94 102 GLN A O 1
ATOM 813 N N . GLN A 1 103 ? 20.024 15.515 -10.191 1.00 87.62 103 GLN A N 1
ATOM 814 C CA . GLN A 1 103 ? 21.109 16.251 -9.542 1.00 87.62 103 GLN A CA 1
ATOM 815 C C . GLN A 1 103 ? 22.181 16.700 -10.548 1.00 87.62 103 GLN A C 1
ATOM 817 O O . GLN A 1 103 ? 22.631 17.848 -10.487 1.00 87.62 103 GLN A O 1
ATOM 822 N N . LYS A 1 104 ? 22.574 15.830 -11.489 1.00 87.00 104 LYS A N 1
ATOM 823 C CA . LYS A 1 104 ? 23.533 16.168 -12.554 1.00 87.00 104 LYS A CA 1
ATOM 824 C C . LYS A 1 104 ? 23.001 17.300 -13.435 1.00 87.00 104 LYS A C 1
ATOM 826 O O . LYS A 1 104 ? 23.724 18.265 -13.667 1.00 87.00 104 LYS A O 1
ATOM 831 N N . GLN A 1 105 ? 21.738 17.226 -13.855 1.00 83.38 105 GLN A N 1
ATOM 832 C CA . GLN A 1 105 ? 21.090 18.285 -14.635 1.00 83.38 105 GLN A CA 1
ATOM 833 C C . GLN A 1 105 ? 21.070 19.617 -13.875 1.00 83.38 105 GLN A C 1
ATOM 835 O O . GLN A 1 105 ? 21.525 20.628 -14.404 1.00 83.38 105 GLN A O 1
ATOM 840 N N . ARG A 1 106 ? 20.642 19.629 -12.604 1.00 82.50 106 ARG A N 1
ATOM 841 C CA . ARG A 1 106 ? 20.634 20.852 -11.777 1.00 82.50 106 ARG A CA 1
ATOM 842 C C . ARG A 1 106 ? 22.019 21.493 -11.659 1.00 82.50 106 ARG A C 1
ATOM 844 O O . ARG A 1 106 ? 22.122 22.711 -11.746 1.00 82.50 106 ARG A O 1
ATOM 851 N N . ARG A 1 107 ? 23.086 20.699 -11.500 1.00 83.56 107 ARG A N 1
ATOM 852 C CA . ARG A 1 107 ? 24.470 21.212 -11.443 1.00 83.56 107 ARG A CA 1
ATOM 853 C C . ARG A 1 107 ? 24.920 21.844 -12.761 1.00 83.56 107 ARG A C 1
ATOM 855 O O . ARG A 1 107 ? 25.601 22.862 -12.728 1.00 83.56 107 ARG A O 1
ATOM 862 N N . LEU A 1 108 ? 24.530 21.266 -13.898 1.00 79.12 108 LEU A N 1
ATOM 863 C CA . LEU A 1 108 ? 24.840 21.822 -15.218 1.00 79.12 108 LEU A CA 1
ATOM 864 C C . LEU A 1 108 ? 24.159 23.184 -15.426 1.00 79.12 108 LEU A C 1
ATOM 866 O O . LEU A 1 108 ? 24.808 24.115 -15.892 1.00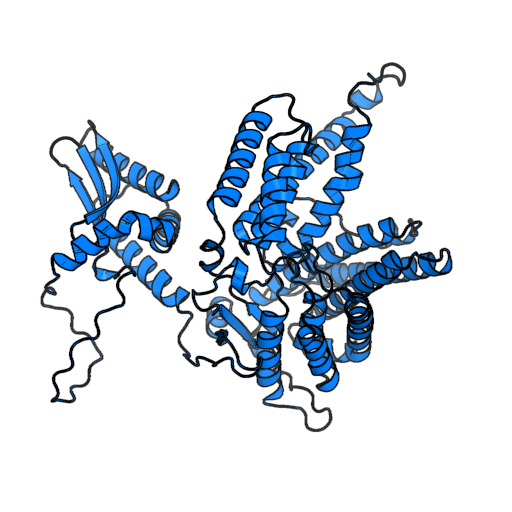 79.12 108 LEU A O 1
ATOM 870 N N . TYR A 1 109 ? 22.895 23.325 -15.013 1.00 69.62 109 TYR A N 1
ATOM 871 C CA . TYR A 1 109 ? 22.152 24.589 -15.120 1.00 69.62 109 TYR A CA 1
ATOM 872 C C . TYR A 1 109 ? 22.535 25.641 -14.067 1.00 69.62 109 TYR A C 1
ATOM 874 O O . TYR A 1 109 ? 22.332 26.828 -14.300 1.00 69.62 109 TYR A O 1
ATOM 882 N N . ALA A 1 110 ? 23.090 25.234 -12.922 1.00 69.12 110 ALA A N 1
ATOM 883 C CA . ALA A 1 110 ? 23.531 26.144 -11.861 1.00 69.12 110 ALA A CA 1
ATOM 884 C C . ALA A 1 110 ? 24.966 26.683 -12.051 1.00 69.12 110 ALA A C 1
ATOM 886 O O . ALA A 1 110 ? 25.407 27.526 -11.271 1.00 69.12 110 ALA A O 1
ATOM 887 N N . SER A 1 111 ? 25.714 26.204 -13.054 1.00 64.25 111 SER A N 1
ATOM 888 C CA . SER A 1 111 ? 27.075 26.682 -13.328 1.00 64.25 111 SER A CA 1
ATOM 889 C C . SER A 1 111 ? 27.053 28.089 -13.954 1.00 64.25 111 SER A C 1
ATOM 891 O O . SER A 1 111 ? 26.428 28.261 -15.004 1.00 64.25 111 SER A O 1
ATOM 893 N N . PRO A 1 112 ? 27.782 29.085 -13.404 1.00 57.66 112 PRO A N 1
ATOM 894 C CA . PRO A 1 112 ? 27.836 30.452 -13.945 1.00 57.66 112 PRO A CA 1
ATOM 895 C C . PRO A 1 112 ? 28.304 30.531 -15.407 1.00 57.66 112 PRO A C 1
ATOM 897 O O . PRO A 1 112 ? 27.989 31.487 -16.108 1.00 57.66 112 PRO A O 1
ATOM 900 N N . PHE A 1 113 ? 29.032 29.514 -15.878 1.00 54.44 113 PHE A N 1
ATOM 901 C CA . PHE A 1 113 ? 29.580 29.444 -17.235 1.00 54.44 113 PHE A CA 1
ATOM 902 C C . PHE A 1 113 ? 28.522 29.107 -18.303 1.00 54.44 113 PHE A C 1
ATOM 904 O O . PHE A 1 113 ? 28.710 29.410 -19.479 1.00 54.44 113 PHE A O 1
ATOM 911 N N . ALA A 1 114 ? 27.385 28.515 -17.912 1.00 49.22 114 ALA A N 1
ATOM 912 C CA . ALA A 1 114 ? 26.289 28.199 -18.833 1.00 49.22 114 ALA A CA 1
ATOM 913 C C . ALA A 1 114 ? 25.513 29.451 -19.289 1.00 49.22 114 ALA A C 1
ATOM 915 O O . ALA A 1 114 ? 24.847 29.415 -20.320 1.00 49.22 114 ALA A O 1
ATOM 916 N N . ALA A 1 115 ? 25.623 30.566 -18.557 1.00 47.53 115 ALA A N 1
ATOM 917 C CA . ALA A 1 115 ? 24.998 31.839 -18.915 1.00 47.53 115 ALA A CA 1
ATOM 918 C C . ALA A 1 115 ? 25.787 32.636 -19.976 1.00 47.53 115 ALA A C 1
ATOM 920 O O . ALA A 1 115 ? 25.266 33.612 -20.508 1.00 47.53 115 ALA A O 1
ATOM 921 N N . THR A 1 116 ? 27.032 32.245 -20.283 1.00 46.12 116 THR A N 1
ATOM 922 C CA . THR A 1 116 ? 27.937 32.996 -21.179 1.00 46.12 116 THR A CA 1
ATOM 923 C C . THR A 1 116 ? 28.109 32.354 -22.560 1.00 46.12 116 THR A C 1
ATOM 925 O O . THR A 1 116 ? 28.705 32.960 -23.447 1.00 46.12 116 THR A O 1
ATOM 928 N N . VAL A 1 117 ? 27.578 31.148 -22.781 1.00 45.19 117 VAL A N 1
ATOM 929 C CA . VAL A 1 117 ? 27.602 30.520 -24.108 1.00 45.19 117 VAL A CA 1
ATOM 930 C C . VAL A 1 117 ? 26.398 31.018 -24.901 1.00 45.19 117 VAL A C 1
ATOM 932 O O . VAL A 1 117 ? 25.254 30.667 -24.615 1.00 45.19 117 VAL A O 1
ATOM 935 N N . ASN A 1 118 ? 26.681 31.874 -25.884 1.00 39.09 118 ASN A N 1
ATOM 936 C CA . ASN A 1 118 ? 25.722 32.398 -26.849 1.00 39.09 118 ASN A CA 1
ATOM 937 C C . ASN A 1 118 ? 24.795 31.299 -27.390 1.00 39.09 118 ASN A C 1
ATOM 939 O O . ASN A 1 118 ? 25.214 30.197 -27.742 1.00 39.09 118 ASN A O 1
ATOM 943 N N . SER A 1 119 ? 23.524 31.661 -27.522 1.00 42.09 119 SER A N 1
ATOM 944 C CA . SER A 1 119 ? 22.383 30.883 -28.015 1.00 42.09 119 SER A CA 1
ATOM 945 C C . SER A 1 119 ? 22.492 30.354 -29.460 1.00 42.09 119 SER A C 1
ATOM 947 O O . SER A 1 119 ? 21.482 29.953 -30.031 1.00 42.09 119 SER A O 1
ATOM 949 N N . SER A 1 120 ? 23.686 30.319 -30.058 1.00 38.66 120 SER A N 1
ATOM 950 C CA . SER A 1 120 ? 23.935 29.919 -31.450 1.00 38.66 120 SER A CA 1
ATOM 951 C C . SER A 1 120 ? 24.777 28.646 -31.623 1.00 38.66 120 SER A C 1
ATOM 953 O O . SER A 1 120 ? 24.852 28.143 -32.736 1.00 38.66 120 SER A O 1
ATOM 955 N N . GLU A 1 121 ? 25.346 28.074 -30.555 1.00 37.53 121 GLU A N 1
ATOM 956 C CA . GLU A 1 121 ? 26.052 26.775 -30.592 1.00 37.53 121 GLU A CA 1
ATOM 957 C C . GLU A 1 121 ? 25.492 25.790 -29.551 1.00 37.53 121 GLU A C 1
ATOM 959 O O . GLU A 1 121 ? 26.215 25.091 -28.841 1.00 37.53 121 GLU A O 1
ATOM 964 N N . ARG A 1 122 ? 24.159 25.694 -29.449 1.00 39.22 122 ARG A N 1
ATOM 965 C CA . ARG A 1 122 ? 23.561 24.478 -28.881 1.00 39.22 122 ARG A CA 1
ATOM 966 C C . ARG A 1 122 ? 23.841 23.347 -29.860 1.00 39.22 122 ARG A C 1
ATOM 968 O O . ARG A 1 122 ? 23.154 23.258 -30.870 1.00 39.22 122 ARG A O 1
ATOM 975 N N . PHE A 1 123 ? 24.822 22.498 -29.559 1.00 35.78 123 PHE A N 1
ATOM 976 C CA . PHE A 1 123 ? 24.953 21.182 -30.182 1.00 35.78 123 PHE A CA 1
ATOM 977 C C . PHE A 1 123 ? 23.587 20.476 -30.120 1.00 35.78 123 PHE A C 1
ATOM 979 O O . PHE A 1 123 ? 23.141 20.117 -29.027 1.00 35.78 123 PHE A O 1
ATOM 986 N N . PRO A 1 124 ? 22.885 20.287 -31.249 1.00 38.84 124 PRO A N 1
ATOM 987 C CA . PRO A 1 124 ? 21.607 19.606 -31.258 1.00 38.84 124 PRO A CA 1
ATOM 988 C C . PRO A 1 124 ? 21.904 18.128 -31.480 1.00 38.84 124 PRO A C 1
ATOM 990 O O . PRO A 1 124 ? 21.823 17.691 -32.615 1.00 38.84 124 PRO A O 1
ATOM 993 N N . ASN A 1 125 ? 22.367 17.385 -30.464 1.00 33.06 125 ASN A N 1
ATOM 994 C CA . ASN A 1 125 ? 22.614 15.938 -30.619 1.00 33.06 125 ASN A CA 1
ATOM 995 C C . ASN A 1 125 ? 22.707 15.120 -29.307 1.00 33.06 125 ASN A C 1
ATOM 997 O O . ASN A 1 125 ? 23.328 14.063 -29.285 1.00 33.06 125 ASN A O 1
ATOM 1001 N N . GLU A 1 126 ? 22.031 15.530 -28.231 1.00 41.78 126 GLU A N 1
ATOM 1002 C CA . GLU A 1 126 ? 21.447 14.550 -27.298 1.00 41.78 126 GLU A CA 1
ATOM 1003 C C . GLU A 1 126 ? 19.933 14.638 -27.485 1.00 41.78 126 GLU A C 1
ATOM 1005 O O . GLU A 1 126 ? 19.321 15.666 -27.201 1.00 41.78 126 GLU A O 1
ATOM 1010 N N . SER A 1 127 ? 19.358 13.597 -28.086 1.00 41.97 127 SER A N 1
ATOM 1011 C CA . SER A 1 127 ? 17.967 13.520 -28.533 1.00 41.97 127 SER A CA 1
ATOM 1012 C C . SER A 1 127 ? 16.987 14.074 -27.498 1.00 41.97 127 SER A C 1
ATOM 1014 O O . SER A 1 127 ? 16.808 13.501 -26.424 1.00 41.97 127 SER A O 1
ATOM 1016 N N . THR A 1 128 ? 16.291 15.151 -27.852 1.00 47.62 128 THR A N 1
ATOM 1017 C CA . THR A 1 128 ? 15.184 15.733 -27.081 1.00 47.62 128 THR A CA 1
ATOM 1018 C C . THR A 1 128 ? 14.149 14.667 -26.667 1.00 47.62 128 THR A C 1
ATOM 1020 O O . THR A 1 128 ? 13.550 14.789 -25.605 1.00 47.62 128 THR A O 1
ATOM 1023 N N . ASP A 1 129 ? 14.030 13.579 -27.442 1.00 52.53 129 ASP A N 1
ATOM 1024 C CA . ASP A 1 129 ? 13.144 12.423 -27.219 1.00 52.53 129 ASP A CA 1
ATOM 1025 C C . ASP A 1 129 ? 13.487 11.513 -26.021 1.00 52.53 129 ASP A C 1
ATOM 1027 O O . ASP A 1 129 ? 12.599 10.880 -25.448 1.00 52.53 129 ASP A O 1
ATOM 1031 N N . THR A 1 130 ? 14.753 11.389 -25.611 1.00 54.34 130 THR A N 1
ATOM 1032 C CA . THR A 1 130 ? 15.116 10.500 -24.482 1.00 54.34 130 THR A CA 1
ATOM 1033 C C . THR A 1 130 ? 14.863 11.174 -23.137 1.00 54.34 130 THR A C 1
ATOM 1035 O O . THR A 1 130 ? 14.327 10.568 -22.207 1.00 54.34 130 THR A O 1
ATOM 1038 N N . THR A 1 131 ? 15.139 12.480 -23.055 1.00 60.81 131 THR A N 1
ATOM 1039 C CA . THR A 1 131 ? 14.824 13.280 -21.863 1.00 60.81 131 THR A CA 1
ATOM 1040 C C . THR A 1 131 ? 13.313 13.385 -21.631 1.00 60.81 131 THR A C 1
ATOM 1042 O O . THR A 1 131 ? 12.887 13.318 -20.478 1.00 60.81 131 THR A O 1
ATOM 1045 N N . THR A 1 132 ? 12.497 13.465 -22.689 1.00 73.81 132 THR A N 1
ATOM 1046 C CA . THR A 1 132 ? 11.030 13.443 -22.559 1.00 73.81 132 THR A CA 1
ATOM 1047 C C . THR A 1 132 ? 10.528 12.079 -22.092 1.00 73.81 132 THR A C 1
ATOM 1049 O O . THR A 1 132 ? 9.692 12.029 -21.197 1.00 73.81 132 THR A O 1
ATOM 1052 N N . MET A 1 133 ? 11.070 10.956 -22.583 1.00 87.56 133 MET A N 1
ATOM 1053 C CA . MET A 1 133 ? 10.627 9.630 -22.126 1.00 87.56 133 MET A CA 1
ATOM 1054 C C . MET A 1 133 ? 10.829 9.423 -20.616 1.00 87.56 133 MET A C 1
ATOM 1056 O O . MET A 1 133 ? 9.909 8.949 -19.939 1.00 87.56 133 MET A O 1
ATOM 1060 N N . ILE A 1 134 ? 12.005 9.764 -20.073 1.00 90.38 134 ILE A N 1
ATOM 1061 C CA . ILE A 1 134 ? 12.262 9.607 -18.633 1.00 90.38 134 ILE A CA 1
ATOM 1062 C C . ILE A 1 134 ? 11.300 10.479 -17.826 1.00 90.38 134 ILE A C 1
ATOM 1064 O O . ILE A 1 134 ? 10.572 9.951 -16.985 1.00 90.38 134 ILE A O 1
ATOM 1068 N N . GLU A 1 135 ? 11.274 11.786 -18.082 1.00 88.81 135 GLU A N 1
ATOM 1069 C CA . GLU A 1 135 ? 10.537 12.737 -17.241 1.00 88.81 135 GLU A CA 1
ATOM 1070 C C . GLU A 1 135 ? 9.014 12.646 -17.438 1.00 88.81 135 GLU A C 1
ATOM 1072 O O . GLU A 1 135 ? 8.253 12.760 -16.478 1.00 88.81 135 GLU A O 1
ATOM 1077 N N . GLU A 1 136 ? 8.533 12.396 -18.658 1.00 87.88 136 GLU A N 1
ATOM 1078 C CA . GLU A 1 136 ? 7.094 12.397 -18.953 1.00 87.88 136 GLU A CA 1
ATOM 1079 C C . GLU A 1 136 ? 6.419 11.044 -18.734 1.00 87.88 136 GLU A C 1
ATOM 1081 O O . GLU A 1 136 ? 5.202 11.014 -18.516 1.00 87.88 136 GLU A O 1
ATOM 1086 N N . LYS A 1 137 ? 7.168 9.933 -18.823 1.00 90.94 137 LYS A N 1
ATOM 1087 C CA . LYS A 1 137 ? 6.612 8.570 -18.751 1.00 90.94 137 LYS A CA 1
ATOM 1088 C C . LYS A 1 137 ? 7.155 7.772 -17.572 1.00 90.94 137 LYS A C 1
ATOM 1090 O O . LYS A 1 137 ? 6.361 7.258 -16.791 1.00 90.94 137 LYS A O 1
ATOM 1095 N N . LEU A 1 138 ? 8.476 7.666 -17.417 1.00 94.44 138 LEU A N 1
ATOM 1096 C CA . LEU A 1 138 ? 9.065 6.777 -16.405 1.00 94.44 138 LEU A CA 1
ATOM 1097 C C . LEU A 1 138 ? 8.979 7.361 -14.992 1.00 94.44 138 LEU A C 1
ATOM 1099 O O . LEU A 1 138 ? 8.539 6.666 -14.079 1.00 94.44 138 LEU A O 1
ATOM 1103 N N . VAL A 1 139 ? 9.336 8.633 -14.802 1.00 94.19 139 VAL A N 1
ATOM 1104 C CA . VAL A 1 139 ? 9.277 9.306 -13.493 1.00 94.19 139 VAL A CA 1
ATOM 1105 C C . VAL A 1 139 ? 7.872 9.229 -12.875 1.00 94.19 139 VAL A C 1
ATOM 1107 O O . VAL A 1 139 ? 7.779 8.801 -11.724 1.00 94.19 139 VAL A O 1
ATOM 1110 N N . PRO A 1 140 ? 6.769 9.517 -13.598 1.00 93.56 140 PRO A N 1
ATOM 1111 C CA . PRO A 1 140 ? 5.420 9.334 -13.062 1.00 93.56 140 PRO A CA 1
ATOM 1112 C C . PRO A 1 140 ? 5.103 7.900 -12.614 1.00 93.56 140 PRO A C 1
ATOM 1114 O O . PRO A 1 140 ? 4.436 7.724 -11.596 1.00 93.56 140 PRO A O 1
ATOM 1117 N N . ILE A 1 141 ? 5.598 6.875 -13.323 1.00 95.12 141 ILE A N 1
ATOM 1118 C CA . ILE A 1 141 ? 5.414 5.466 -12.928 1.00 95.12 141 ILE A CA 1
ATOM 1119 C C . ILE A 1 141 ? 6.147 5.180 -11.610 1.00 95.12 141 ILE A C 1
ATOM 1121 O O . ILE A 1 141 ? 5.580 4.560 -10.711 1.00 95.12 141 ILE A O 1
ATOM 1125 N N . PHE A 1 142 ? 7.377 5.677 -11.455 1.00 96.06 142 PHE A N 1
ATOM 1126 C CA . PHE A 1 142 ? 8.119 5.549 -10.199 1.00 96.06 142 PHE A CA 1
ATOM 1127 C C . PHE A 1 142 ? 7.440 6.304 -9.051 1.00 96.06 142 PHE A C 1
ATOM 1129 O O . PHE A 1 142 ? 7.270 5.723 -7.983 1.00 96.06 142 PHE A O 1
ATOM 1136 N N . ILE A 1 143 ? 6.989 7.547 -9.267 1.00 94.88 143 ILE A N 1
ATOM 1137 C CA . ILE A 1 143 ? 6.247 8.336 -8.264 1.00 94.88 143 ILE A CA 1
ATOM 1138 C C . ILE A 1 143 ? 4.996 7.586 -7.807 1.00 94.88 143 ILE A C 1
ATOM 1140 O O . ILE A 1 143 ? 4.717 7.529 -6.612 1.00 94.88 143 ILE A O 1
ATOM 1144 N N . ARG A 1 144 ? 4.267 6.962 -8.733 1.00 93.81 144 ARG A N 1
ATOM 1145 C CA . ARG A 1 144 ? 3.117 6.119 -8.400 1.00 93.81 144 ARG A CA 1
ATOM 1146 C C . ARG A 1 144 ? 3.507 4.912 -7.538 1.00 93.81 144 ARG A C 1
ATOM 1148 O O . ARG A 1 144 ? 2.824 4.609 -6.566 1.00 93.81 144 ARG A O 1
ATOM 1155 N N . GLY A 1 145 ? 4.622 4.252 -7.856 1.00 94.25 145 GLY A N 1
ATOM 1156 C CA . GLY A 1 145 ? 5.137 3.103 -7.100 1.00 94.25 145 GLY A CA 1
ATOM 1157 C C . GLY A 1 145 ? 5.632 3.434 -5.684 1.00 94.25 145 GLY A C 1
ATOM 1158 O O . GLY A 1 145 ? 5.659 2.549 -4.825 1.00 94.25 145 GLY A O 1
ATOM 1159 N N . ILE A 1 146 ? 5.986 4.696 -5.410 1.00 95.44 146 ILE A N 1
ATOM 1160 C CA . ILE A 1 146 ? 6.440 5.142 -4.082 1.00 95.44 146 ILE A CA 1
ATOM 1161 C C . ILE A 1 146 ? 5.364 4.911 -3.018 1.00 95.44 146 ILE A C 1
ATOM 1163 O O . ILE A 1 146 ? 5.708 4.469 -1.925 1.00 95.44 146 ILE A O 1
ATOM 1167 N N . ALA A 1 147 ? 4.082 5.121 -3.330 1.00 93.12 147 ALA A N 1
ATOM 1168 C CA . ALA A 1 147 ? 2.995 4.917 -2.372 1.00 93.12 147 ALA A CA 1
ATOM 1169 C C . ALA A 1 147 ? 3.000 3.485 -1.806 1.00 93.12 147 ALA A C 1
ATOM 1171 O O . ALA A 1 147 ? 2.936 3.301 -0.588 1.00 93.12 147 ALA A O 1
ATOM 1172 N N . SER A 1 148 ? 3.173 2.477 -2.671 1.00 92.00 148 SER A N 1
ATOM 1173 C CA . SER A 1 148 ? 3.317 1.073 -2.261 1.00 92.00 148 SER A CA 1
ATOM 1174 C C . SER A 1 148 ? 4.516 0.880 -1.336 1.00 92.00 148 SER A C 1
ATOM 1176 O O . SER A 1 148 ? 4.392 0.257 -0.288 1.00 92.00 148 SER A O 1
ATOM 1178 N N . ALA A 1 149 ? 5.671 1.444 -1.690 1.00 92.56 149 ALA A N 1
ATOM 1179 C CA . ALA A 1 149 ? 6.891 1.310 -0.898 1.00 92.56 149 ALA A CA 1
ATOM 1180 C C . ALA A 1 149 ? 6.745 1.937 0.492 1.00 92.56 149 ALA A C 1
ATOM 1182 O O . ALA A 1 149 ? 7.091 1.315 1.498 1.00 92.56 149 ALA A O 1
ATOM 1183 N N . LEU A 1 150 ? 6.169 3.140 0.560 1.00 92.19 150 LEU A N 1
ATOM 1184 C CA . LEU A 1 150 ? 5.953 3.844 1.816 1.00 92.19 150 LEU A CA 1
ATOM 1185 C C . LEU A 1 150 ? 5.014 3.066 2.751 1.00 92.19 150 LEU A C 1
ATOM 1187 O O . LEU A 1 150 ? 5.291 2.982 3.947 1.00 92.19 150 LEU A O 1
ATOM 1191 N N . MET A 1 151 ? 3.937 2.475 2.219 1.00 88.69 151 MET A N 1
ATOM 1192 C CA . MET A 1 151 ? 2.993 1.664 3.004 1.00 88.69 151 MET A CA 1
ATOM 1193 C C . MET A 1 151 ? 3.619 0.376 3.560 1.00 88.69 151 MET A C 1
ATOM 1195 O O . MET A 1 151 ? 3.199 -0.088 4.614 1.00 88.69 151 MET A O 1
ATOM 1199 N N . TYR A 1 152 ? 4.657 -0.153 2.907 1.00 87.06 152 TYR A N 1
ATOM 1200 C CA . TYR A 1 152 ? 5.438 -1.310 3.369 1.00 87.06 152 TYR A CA 1
ATOM 1201 C C . TYR A 1 152 ? 6.701 -0.913 4.155 1.00 87.06 152 TYR A C 1
ATOM 1203 O O . TYR A 1 152 ? 7.608 -1.721 4.345 1.00 87.06 152 TYR A O 1
ATOM 1211 N N . GLY A 1 153 ? 6.782 0.335 4.625 1.00 86.31 153 GLY A N 1
ATOM 1212 C CA . GLY A 1 153 ? 7.845 0.795 5.520 1.00 86.31 153 GLY A CA 1
ATOM 1213 C C . GLY A 1 153 ? 9.143 1.228 4.832 1.00 86.31 153 GLY A C 1
ATOM 1214 O O . GLY A 1 153 ? 10.054 1.710 5.509 1.00 86.31 153 GLY A O 1
ATOM 1215 N N . VAL A 1 154 ? 9.236 1.167 3.504 1.00 89.75 154 VAL A N 1
ATOM 1216 C CA . VAL A 1 154 ? 10.423 1.621 2.763 1.00 89.75 154 VAL A CA 1
ATOM 1217 C C . VAL A 1 154 ? 10.564 3.138 2.893 1.00 89.75 154 VAL A C 1
ATOM 1219 O O . VAL A 1 154 ? 9.619 3.886 2.647 1.00 89.75 154 VAL A O 1
ATOM 1222 N N . ALA A 1 155 ? 11.746 3.615 3.280 1.00 89.62 155 ALA A N 1
ATOM 1223 C CA . ALA A 1 155 ? 12.048 5.042 3.431 1.00 89.62 155 ALA A CA 1
ATOM 1224 C C . ALA A 1 155 ? 12.451 5.686 2.087 1.00 89.62 155 ALA A C 1
ATOM 1226 O O . ALA A 1 155 ? 13.587 6.139 1.911 1.00 89.62 155 ALA A O 1
ATOM 1227 N N . ALA A 1 156 ? 11.543 5.669 1.106 1.00 90.62 156 ALA A N 1
ATOM 1228 C CA . ALA A 1 156 ? 11.795 6.172 -0.248 1.00 90.62 156 ALA A CA 1
ATOM 1229 C C . ALA A 1 156 ? 12.196 7.661 -0.267 1.00 90.62 156 ALA A C 1
ATOM 1231 O O . ALA A 1 156 ? 13.019 8.072 -1.088 1.00 90.62 156 ALA A O 1
ATOM 1232 N N . GLU A 1 157 ? 11.693 8.448 0.684 1.00 91.38 157 GLU A N 1
ATOM 1233 C CA . GLU A 1 157 ? 12.004 9.866 0.883 1.00 91.38 157 GLU A CA 1
ATOM 1234 C C . GLU A 1 157 ? 13.482 10.138 1.201 1.00 91.38 157 GLU A C 1
ATOM 1236 O O . GLU A 1 157 ? 13.974 11.240 0.973 1.00 91.38 157 GLU A O 1
ATOM 1241 N N . LYS A 1 158 ? 14.222 9.134 1.689 1.00 90.06 158 LYS A N 1
ATOM 1242 C CA . LYS A 1 158 ? 15.672 9.247 1.928 1.00 90.06 158 LYS A CA 1
ATOM 1243 C C . LYS A 1 158 ? 16.502 9.054 0.661 1.00 90.06 158 LYS A C 1
ATOM 1245 O O . LYS A 1 158 ? 17.687 9.375 0.648 1.00 90.06 158 LYS A O 1
ATOM 1250 N N . VAL A 1 159 ? 15.905 8.483 -0.380 1.00 90.25 159 VAL A N 1
ATOM 1251 C CA . VAL A 1 159 ? 16.596 8.070 -1.608 1.00 90.25 159 VAL A CA 1
ATOM 1252 C C . VAL A 1 159 ? 16.234 8.976 -2.783 1.00 90.25 159 VAL A C 1
ATOM 1254 O O . VAL A 1 159 ? 17.069 9.243 -3.651 1.00 90.25 159 VAL A O 1
ATOM 1257 N N . PHE A 1 160 ? 15.002 9.472 -2.797 1.00 92.69 160 PHE A N 1
ATOM 1258 C CA . PHE A 1 160 ? 14.464 10.320 -3.845 1.00 92.69 160 PHE A CA 1
ATOM 1259 C C . PHE A 1 160 ? 13.811 11.560 -3.246 1.00 92.69 160 PHE A C 1
ATOM 1261 O O . PHE A 1 160 ? 13.075 11.473 -2.266 1.00 92.69 160 PHE A O 1
ATOM 1268 N N . ASN A 1 161 ? 14.050 12.716 -3.866 1.00 90.81 161 ASN A N 1
ATOM 1269 C CA . ASN A 1 161 ? 13.376 13.953 -3.493 1.00 90.81 161 ASN A CA 1
ATOM 1270 C C . ASN A 1 161 ? 11.947 13.939 -4.048 1.00 90.81 161 ASN A C 1
ATOM 1272 O O . ASN A 1 161 ? 11.687 14.477 -5.128 1.00 90.81 161 ASN A O 1
ATOM 1276 N N . ILE A 1 162 ? 11.053 13.286 -3.309 1.00 90.00 162 ILE A N 1
ATOM 1277 C CA . ILE A 1 162 ? 9.641 13.129 -3.659 1.00 90.00 162 ILE A CA 1
ATOM 1278 C C . ILE A 1 162 ? 9.018 14.519 -3.861 1.00 90.00 162 ILE A C 1
ATOM 1280 O O . ILE A 1 162 ? 9.154 15.367 -2.974 1.00 90.00 162 ILE A O 1
ATOM 1284 N N . PRO A 1 163 ? 8.356 14.780 -5.006 1.00 89.31 163 PRO A N 1
ATOM 1285 C CA . PRO A 1 163 ? 7.645 16.031 -5.216 1.00 89.31 163 PRO A CA 1
ATOM 1286 C C . PRO A 1 163 ? 6.624 16.265 -4.106 1.00 89.31 163 PRO A C 1
ATOM 1288 O O . PRO A 1 163 ? 5.835 15.380 -3.778 1.00 89.31 163 PRO A O 1
ATOM 1291 N N . TRP A 1 164 ? 6.659 17.464 -3.531 1.00 89.62 164 TRP A N 1
ATOM 1292 C CA . TRP A 1 164 ? 5.753 17.859 -2.464 1.00 89.62 164 TRP A CA 1
ATOM 1293 C C . TRP A 1 164 ? 4.747 18.879 -3.003 1.00 89.62 164 TRP A C 1
ATOM 1295 O O . TRP A 1 164 ? 5.172 19.920 -3.523 1.00 89.62 164 TRP A O 1
ATOM 1305 N N . PRO A 1 165 ? 3.429 18.621 -2.909 1.00 90.31 165 PRO A N 1
ATOM 1306 C CA . PRO A 1 165 ? 2.431 19.565 -3.383 1.00 90.31 165 PRO A CA 1
ATOM 1307 C C . PRO A 1 165 ? 2.449 20.826 -2.518 1.00 90.31 165 PRO A C 1
ATOM 1309 O O . PRO A 1 165 ? 2.633 20.775 -1.304 1.00 90.31 165 PRO A O 1
ATOM 1312 N N . THR A 1 166 ? 2.214 21.975 -3.145 1.00 88.81 166 THR A N 1
ATOM 1313 C CA . THR A 1 166 ? 2.008 23.237 -2.429 1.00 88.81 166 THR A CA 1
ATOM 1314 C C . THR A 1 166 ? 0.662 23.821 -2.810 1.00 88.81 166 THR A C 1
ATOM 1316 O O . THR A 1 166 ? 0.229 23.722 -3.963 1.00 88.81 166 THR A O 1
ATOM 1319 N N . GLN A 1 167 ? 0.012 24.479 -1.851 1.00 84.00 167 GLN A N 1
ATOM 1320 C CA . GLN A 1 167 ? -1.283 25.107 -2.091 1.00 84.00 167 GLN A CA 1
ATOM 1321 C C . GLN A 1 167 ? -1.182 26.152 -3.213 1.00 84.00 167 GLN A C 1
ATOM 1323 O O . GLN A 1 167 ? -2.027 26.198 -4.105 1.00 84.00 167 GLN A O 1
ATOM 1328 N N . THR A 1 168 ? -0.112 26.951 -3.211 1.00 84.81 168 THR A N 1
ATOM 1329 C CA . THR A 1 168 ? 0.178 27.938 -4.257 1.00 84.81 168 THR A CA 1
ATOM 1330 C C . THR A 1 168 ? 0.361 27.278 -5.623 1.00 84.81 168 THR A C 1
ATOM 1332 O O . THR A 1 168 ? -0.241 27.732 -6.592 1.00 84.81 168 THR A O 1
ATOM 1335 N N . GLY A 1 169 ? 1.119 26.179 -5.705 1.00 82.94 169 GLY A N 1
ATOM 1336 C CA . GLY A 1 169 ? 1.330 25.450 -6.957 1.00 82.94 169 GLY A CA 1
ATOM 1337 C C . GLY A 1 169 ? 0.033 24.890 -7.545 1.00 82.94 169 GLY A C 1
ATOM 1338 O O . GLY A 1 169 ? -0.223 25.074 -8.734 1.00 82.94 169 GLY A O 1
ATOM 1339 N N . LEU A 1 170 ? -0.816 24.282 -6.710 1.00 85.56 170 LEU A N 1
ATOM 1340 C CA . LEU A 1 170 ? -2.115 23.744 -7.135 1.00 85.56 170 LEU A CA 1
ATOM 1341 C C . LEU A 1 170 ? -3.110 24.846 -7.523 1.00 85.56 170 LEU A C 1
ATOM 1343 O O . LEU A 1 170 ? -3.879 24.668 -8.461 1.00 85.56 170 LEU A O 1
ATOM 1347 N N . LYS A 1 171 ? -3.093 26.003 -6.852 1.00 81.62 171 LYS A N 1
ATOM 1348 C CA . LYS A 1 171 ? -3.950 27.146 -7.218 1.00 81.62 171 LYS A CA 1
ATOM 1349 C C . LYS A 1 171 ? -3.523 27.808 -8.530 1.00 81.62 171 LYS A C 1
ATOM 1351 O O . LYS A 1 171 ? -4.371 28.264 -9.286 1.00 81.62 171 LYS A O 1
ATOM 1356 N N . GLN A 1 172 ? -2.219 27.889 -8.792 1.00 81.88 172 GLN A N 1
ATOM 1357 C CA . GLN A 1 172 ? -1.676 28.565 -9.976 1.00 81.88 172 GLN A CA 1
ATOM 1358 C C . GLN A 1 172 ? -1.753 27.722 -11.254 1.00 81.88 172 GLN A C 1
ATOM 1360 O O . GLN A 1 172 ? -1.652 28.273 -12.348 1.00 81.88 172 GLN A O 1
ATOM 1365 N N . ARG A 1 173 ? -1.903 26.400 -11.130 1.00 79.25 173 ARG A N 1
ATOM 1366 C CA . ARG A 1 173 ? -1.940 25.463 -12.258 1.00 79.25 173 ARG A CA 1
ATOM 1367 C C . ARG A 1 173 ? -3.243 24.660 -12.224 1.00 79.25 173 ARG A C 1
ATOM 1369 O O . ARG A 1 173 ? -3.252 23.568 -11.652 1.00 79.25 173 ARG A O 1
ATOM 1376 N N . PRO A 1 174 ? -4.345 25.187 -12.790 1.00 85.88 174 PRO A N 1
ATOM 1377 C CA . PRO A 1 174 ? -5.563 24.400 -12.946 1.00 85.88 174 PRO A CA 1
ATOM 1378 C C . PRO A 1 174 ? -5.286 23.178 -13.831 1.00 85.88 174 PRO A C 1
ATOM 1380 O O . PRO A 1 174 ? -4.425 23.224 -14.712 1.00 85.88 174 PRO A O 1
ATOM 1383 N N . PHE A 1 175 ? -6.003 22.080 -13.592 1.00 94.44 175 PHE A N 1
ATOM 1384 C CA . PHE A 1 175 ? -5.865 20.881 -14.416 1.00 94.44 175 PHE A CA 1
ATOM 1385 C C . PHE A 1 175 ? -6.466 21.133 -15.797 1.00 94.44 175 PHE A C 1
ATOM 1387 O O . PHE A 1 175 ? -7.596 21.605 -15.903 1.00 94.44 175 PHE A O 1
ATOM 1394 N N . THR A 1 176 ? -5.704 20.825 -16.845 1.00 92.19 176 THR A N 1
ATOM 1395 C CA . THR A 1 176 ? -6.161 20.950 -18.239 1.00 92.19 176 THR A CA 1
ATOM 1396 C C . THR A 1 176 ? -6.504 19.598 -18.847 1.00 92.19 176 THR A C 1
ATOM 1398 O O . THR A 1 176 ? -7.312 19.511 -19.766 1.00 92.19 176 THR A O 1
ATOM 1401 N N . THR A 1 177 ? -5.905 18.537 -18.310 1.00 94.12 177 THR A N 1
ATOM 1402 C CA . THR A 1 177 ? -6.129 17.152 -18.712 1.00 94.12 177 THR A CA 1
ATOM 1403 C C . THR A 1 177 ? -6.320 16.270 -17.483 1.00 94.12 177 THR A C 1
ATOM 1405 O O . THR A 1 177 ? -5.849 16.591 -16.387 1.00 94.12 177 THR A O 1
ATOM 1408 N N . PHE A 1 178 ? -6.949 15.107 -17.663 1.00 94.81 178 PHE A N 1
ATOM 1409 C CA . PHE A 1 178 ? -7.050 14.108 -16.598 1.00 94.81 178 PHE A CA 1
ATOM 1410 C C . PHE A 1 178 ? -5.669 13.634 -16.109 1.00 94.81 178 PHE A C 1
ATOM 1412 O O . PHE A 1 178 ? -5.468 13.389 -14.918 1.00 94.81 178 PHE A O 1
ATOM 1419 N N . LEU A 1 179 ? -4.680 13.579 -17.008 1.00 93.06 179 LEU A N 1
ATOM 1420 C CA . LEU A 1 179 ? -3.305 13.221 -16.665 1.00 93.06 179 LEU A CA 1
ATOM 1421 C C . LEU A 1 179 ? -2.676 14.204 -15.660 1.00 93.06 179 LEU A C 1
ATOM 1423 O O . LEU A 1 179 ? -1.923 13.769 -14.786 1.00 93.06 179 LEU A O 1
ATOM 1427 N N . ASP A 1 180 ? -2.997 15.501 -15.743 1.00 92.69 180 ASP A N 1
ATOM 1428 C CA . ASP A 1 180 ? -2.534 16.504 -14.771 1.00 92.69 180 ASP A CA 1
ATOM 1429 C C . ASP A 1 180 ? -3.084 16.197 -13.374 1.00 92.69 180 ASP A C 1
ATOM 1431 O O . ASP A 1 180 ? -2.331 16.147 -12.395 1.00 92.69 180 ASP A O 1
ATOM 1435 N N . ALA A 1 181 ? -4.390 15.920 -13.296 1.00 94.94 181 ALA A N 1
ATOM 1436 C CA . ALA A 1 181 ? -5.066 15.570 -12.052 1.00 94.94 181 ALA A CA 1
ATOM 1437 C C . ALA A 1 181 ? -4.488 14.285 -11.441 1.00 94.94 181 ALA A C 1
ATOM 1439 O O . ALA A 1 181 ? -4.221 14.231 -10.237 1.00 94.94 181 ALA A O 1
ATOM 1440 N N . GLN A 1 182 ? -4.235 13.269 -12.272 1.00 94.88 182 GLN A N 1
ATOM 1441 C CA . GLN A 1 182 ? -3.659 11.994 -11.851 1.00 94.88 182 GLN A CA 1
ATOM 1442 C C . GLN A 1 182 ? -2.234 12.151 -11.302 1.00 94.88 182 GLN A C 1
ATOM 1444 O O . GLN A 1 182 ? -1.941 11.643 -10.218 1.00 94.88 182 GLN A O 1
ATOM 1449 N N . LYS A 1 183 ? -1.350 12.871 -12.007 1.00 92.31 183 LYS A N 1
ATOM 1450 C CA . LYS A 1 183 ? 0.025 13.129 -11.541 1.00 92.31 183 LYS A CA 1
ATOM 1451 C C . LYS A 1 183 ? 0.023 13.846 -10.191 1.00 92.31 183 LYS A C 1
ATOM 1453 O O . LYS A 1 183 ? 0.643 13.360 -9.247 1.00 92.31 183 LYS A O 1
ATOM 1458 N N . ALA A 1 184 ? -0.746 14.930 -10.080 1.00 94.25 184 ALA A N 1
ATOM 1459 C CA . ALA A 1 184 ? -0.870 15.690 -8.839 1.00 94.25 184 ALA A CA 1
ATOM 1460 C C . ALA A 1 184 ? -1.464 14.853 -7.689 1.00 94.25 184 ALA A C 1
ATOM 1462 O O . ALA A 1 184 ? -1.084 15.035 -6.533 1.00 94.25 184 ALA A O 1
ATOM 1463 N N . CYS A 1 185 ? -2.361 13.906 -7.989 1.00 95.12 185 CYS A N 1
ATOM 1464 C CA . CYS A 1 185 ? -2.932 13.011 -6.983 1.00 95.12 185 CYS A CA 1
ATOM 1465 C C . CYS A 1 185 ? -1.884 12.063 -6.390 1.00 95.12 185 CYS A C 1
ATOM 1467 O O . CYS A 1 185 ? -1.890 11.843 -5.182 1.00 95.12 185 CYS A O 1
ATOM 1469 N N . HIS A 1 186 ? -0.986 11.502 -7.208 1.00 94.81 186 HIS A N 1
ATOM 1470 C CA . HIS A 1 186 ? 0.064 10.603 -6.715 1.00 94.81 186 HIS A CA 1
ATOM 1471 C C . HIS A 1 186 ? 1.097 11.344 -5.853 1.00 94.81 186 HIS A C 1
ATOM 1473 O O . HIS A 1 186 ? 1.527 10.826 -4.824 1.00 94.81 186 HIS A O 1
ATOM 1479 N N . GLU A 1 187 ? 1.469 12.572 -6.226 1.00 94.50 187 GLU A N 1
ATOM 1480 C CA . GLU A 1 187 ? 2.339 13.425 -5.400 1.00 94.50 187 GLU A CA 1
ATOM 1481 C C . GLU A 1 187 ? 1.689 13.735 -4.048 1.00 94.50 187 GLU A C 1
ATOM 1483 O O . GLU A 1 187 ? 2.304 13.554 -2.995 1.00 94.50 187 GLU A O 1
ATOM 1488 N N . LEU A 1 188 ? 0.411 14.122 -4.078 1.00 95.94 188 LEU A N 1
ATOM 1489 C CA . LEU A 1 188 ? -0.379 14.379 -2.881 1.00 95.94 188 LEU A CA 1
ATOM 1490 C C . LEU A 1 188 ? -0.509 13.136 -1.996 1.00 95.94 188 LEU A C 1
ATOM 1492 O O . LEU A 1 188 ? -0.281 13.222 -0.794 1.00 95.94 188 LEU A O 1
ATOM 1496 N N . GLN A 1 189 ? -0.796 11.973 -2.579 1.00 95.94 189 GLN A N 1
ATOM 1497 C CA . GLN A 1 189 ? -0.872 10.704 -1.858 1.00 95.94 189 GLN A CA 1
ATOM 1498 C C . GLN A 1 189 ? 0.453 10.369 -1.160 1.00 95.94 189 GLN A C 1
ATOM 1500 O O . GLN A 1 189 ? 0.447 10.015 0.019 1.00 95.94 189 GLN A O 1
ATOM 1505 N N . ASN A 1 190 ? 1.585 10.508 -1.854 1.00 96.56 190 ASN A N 1
ATOM 1506 C CA . ASN A 1 190 ? 2.901 10.246 -1.270 1.00 96.56 190 ASN A CA 1
ATOM 1507 C C . ASN A 1 190 ? 3.199 11.188 -0.098 1.00 96.56 190 ASN A C 1
ATOM 1509 O O . ASN A 1 190 ? 3.615 10.722 0.965 1.00 96.56 190 ASN A O 1
ATOM 1513 N N . ALA A 1 191 ? 2.936 12.489 -0.257 1.00 96.62 191 ALA A N 1
ATOM 1514 C CA . ALA A 1 191 ? 3.094 13.471 0.814 1.00 96.62 191 ALA A CA 1
ATOM 1515 C C . ALA A 1 191 ? 2.215 13.137 2.032 1.00 96.62 191 ALA A C 1
ATOM 1517 O O . ALA A 1 191 ? 2.680 13.186 3.173 1.00 96.62 191 ALA A O 1
ATOM 1518 N N . SER A 1 192 ? 0.972 12.707 1.800 1.00 97.25 192 SER A N 1
ATOM 1519 C CA . SER A 1 192 ? 0.051 12.277 2.857 1.00 97.25 192 SER A CA 1
ATOM 1520 C C . SER A 1 192 ? 0.567 11.057 3.605 1.00 97.25 192 SER A C 1
ATOM 1522 O O . SER A 1 192 ? 0.622 11.086 4.834 1.00 97.25 192 SER A O 1
ATOM 1524 N N . ILE A 1 193 ? 1.036 10.024 2.899 1.00 96.19 193 ILE A N 1
ATOM 1525 C CA . ILE A 1 193 ? 1.606 8.826 3.533 1.00 96.19 193 ILE A CA 1
ATOM 1526 C C . ILE A 1 193 ? 2.854 9.179 4.356 1.00 96.19 193 ILE A C 1
ATOM 1528 O O . ILE A 1 193 ? 2.996 8.692 5.478 1.00 96.19 193 ILE A O 1
ATOM 1532 N N . ILE A 1 194 ? 3.738 10.049 3.856 1.00 96.06 194 ILE A N 1
ATOM 1533 C CA . ILE A 1 194 ? 4.932 10.496 4.597 1.00 96.06 194 ILE A CA 1
ATOM 1534 C C . ILE A 1 194 ? 4.542 11.233 5.881 1.00 96.06 194 ILE A C 1
ATOM 1536 O O . ILE A 1 194 ? 5.093 10.939 6.945 1.00 96.06 194 ILE A O 1
ATOM 1540 N N . THR A 1 195 ? 3.578 12.154 5.809 1.00 95.94 195 THR A N 1
ATOM 1541 C CA . THR A 1 195 ? 3.073 12.876 6.986 1.00 95.94 195 THR A CA 1
ATOM 1542 C C . THR A 1 195 ? 2.498 11.905 8.014 1.00 95.94 195 THR A C 1
ATOM 1544 O O . THR A 1 195 ? 2.902 11.942 9.175 1.00 95.94 195 THR A O 1
ATOM 1547 N N . ILE A 1 196 ? 1.637 10.972 7.594 1.00 95.44 196 ILE A N 1
ATOM 1548 C CA . ILE A 1 196 ? 1.042 9.956 8.479 1.00 95.44 196 ILE A CA 1
ATOM 1549 C C . ILE A 1 196 ? 2.131 9.110 9.149 1.00 95.44 196 ILE A C 1
ATOM 1551 O O . ILE A 1 196 ? 2.097 8.910 10.361 1.00 95.44 196 ILE A O 1
ATOM 1555 N N . ARG A 1 197 ? 3.130 8.644 8.388 1.00 94.44 197 ARG A N 1
ATOM 1556 C CA . ARG A 1 197 ? 4.253 7.860 8.927 1.00 94.44 197 ARG A CA 1
ATOM 1557 C C . ARG A 1 197 ? 5.091 8.653 9.920 1.00 94.44 197 ARG A C 1
ATOM 1559 O O . ARG A 1 197 ? 5.527 8.093 10.925 1.00 94.44 197 ARG A O 1
ATOM 1566 N N . THR A 1 198 ? 5.317 9.934 9.645 1.00 93.94 198 THR A N 1
ATOM 1567 C CA . THR A 1 198 ? 6.082 10.825 10.525 1.00 93.94 198 THR A CA 1
ATOM 1568 C C . THR A 1 198 ? 5.369 10.977 11.865 1.00 93.94 198 THR A C 1
ATOM 1570 O O . THR A 1 198 ? 5.978 10.730 12.904 1.00 93.94 198 THR A O 1
ATOM 1573 N N . MET A 1 199 ? 4.067 11.276 11.843 1.00 95.00 199 MET A N 1
ATOM 1574 C CA . MET A 1 199 ? 3.244 11.379 13.053 1.00 95.00 199 MET A CA 1
ATOM 1575 C C . MET A 1 199 ? 3.184 10.048 13.813 1.00 95.00 199 MET A C 1
ATOM 1577 O O . MET A 1 199 ? 3.451 9.999 15.010 1.00 95.00 199 MET A O 1
ATOM 1581 N N . ALA A 1 200 ? 2.928 8.942 13.107 1.00 92.88 200 ALA A N 1
ATOM 1582 C CA . ALA A 1 200 ? 2.888 7.614 13.709 1.00 92.88 200 ALA A CA 1
ATOM 1583 C C . ALA A 1 200 ? 4.217 7.253 14.388 1.00 92.88 200 ALA A C 1
ATOM 1585 O O . ALA A 1 200 ? 4.221 6.755 15.510 1.00 92.88 200 ALA A O 1
ATOM 1586 N N . THR A 1 201 ? 5.352 7.550 13.747 1.00 92.69 201 THR A N 1
ATOM 1587 C CA . THR A 1 201 ? 6.687 7.311 14.320 1.00 92.69 201 THR A CA 1
ATOM 1588 C C . THR A 1 201 ? 6.880 8.074 15.626 1.00 92.69 201 THR A C 1
ATOM 1590 O O . THR A 1 201 ? 7.444 7.515 16.565 1.00 92.69 201 THR A O 1
ATOM 1593 N N . LYS A 1 202 ? 6.390 9.317 15.715 1.00 94.50 202 LYS A N 1
ATOM 1594 C CA . LYS A 1 202 ? 6.440 10.089 16.961 1.00 94.50 202 LYS A CA 1
ATOM 1595 C C . LYS A 1 202 ? 5.640 9.414 18.068 1.00 94.50 202 LYS A C 1
ATOM 1597 O O . LYS A 1 202 ? 6.175 9.230 19.154 1.00 94.50 202 LYS A O 1
ATOM 1602 N N . PHE A 1 203 ? 4.434 8.927 17.778 1.00 92.38 203 PHE A N 1
ATOM 1603 C CA . PHE A 1 203 ? 3.649 8.171 18.760 1.00 92.38 203 PHE A CA 1
ATOM 1604 C C . PHE A 1 203 ? 4.345 6.889 19.219 1.00 92.38 203 PHE A C 1
ATOM 1606 O O . PHE A 1 203 ? 4.402 6.627 20.419 1.00 92.38 203 PHE A O 1
ATOM 1613 N N . PHE A 1 204 ? 4.933 6.124 18.295 1.00 89.62 204 PHE A N 1
ATOM 1614 C CA . PHE A 1 204 ? 5.697 4.921 18.639 1.00 89.62 204 PHE A CA 1
ATOM 1615 C C . PHE A 1 204 ? 6.908 5.222 19.524 1.00 89.62 204 PHE A C 1
ATOM 1617 O O . PHE A 1 204 ? 7.253 4.405 20.370 1.00 89.62 204 PHE A O 1
ATOM 1624 N N . LYS A 1 205 ? 7.545 6.381 19.340 1.00 90.56 205 LYS A N 1
ATOM 1625 C CA . LYS A 1 205 ? 8.702 6.826 20.128 1.00 90.56 205 LYS A CA 1
ATOM 1626 C C . LYS A 1 205 ? 8.339 7.658 21.359 1.00 90.56 205 LYS A C 1
ATOM 1628 O O . LYS A 1 205 ? 9.245 8.082 22.068 1.00 90.56 205 LYS A O 1
ATOM 1633 N N . GLN A 1 206 ? 7.048 7.901 21.601 1.00 90.31 206 GLN A N 1
ATOM 1634 C CA . GLN A 1 206 ? 6.550 8.824 22.628 1.00 90.31 206 GLN A CA 1
ATOM 1635 C C . GLN A 1 206 ? 7.133 10.246 22.503 1.00 90.31 206 GLN A C 1
ATOM 1637 O O . GLN A 1 206 ? 7.327 10.955 23.489 1.00 90.31 206 GLN A O 1
ATOM 1642 N N . GLU A 1 207 ? 7.408 10.675 21.273 1.00 93.19 207 GLU A N 1
ATOM 1643 C CA . GLU A 1 207 ? 7.803 12.045 20.965 1.00 93.19 207 GLU A CA 1
ATOM 1644 C C . GLU A 1 207 ? 6.551 12.932 20.845 1.00 93.19 207 GLU A C 1
ATOM 1646 O O . GLU A 1 207 ? 5.541 12.501 20.276 1.00 93.19 207 GLU A O 1
ATOM 1651 N N . PRO A 1 208 ? 6.589 14.183 21.337 1.00 93.25 208 PRO A N 1
ATOM 1652 C CA . PRO A 1 208 ? 5.457 15.087 21.211 1.00 93.25 208 PRO A CA 1
ATOM 1653 C C . PRO A 1 208 ? 5.250 15.526 19.755 1.00 93.25 208 PRO A C 1
ATOM 1655 O O . PRO A 1 208 ? 6.204 15.777 19.007 1.00 93.25 208 PRO A O 1
ATOM 1658 N N . ILE A 1 209 ? 3.982 15.686 19.377 1.00 95.06 209 ILE A N 1
ATOM 1659 C CA . ILE A 1 209 ? 3.602 16.417 18.167 1.00 95.06 209 ILE A CA 1
ATOM 1660 C C . ILE A 1 209 ? 3.803 17.910 18.444 1.00 95.06 209 ILE A C 1
ATOM 1662 O O . ILE A 1 209 ? 3.304 18.428 19.443 1.00 95.06 209 ILE A O 1
ATOM 1666 N N . ILE A 1 210 ? 4.563 18.589 17.587 1.00 96.06 210 ILE A N 1
ATOM 1667 C CA . ILE A 1 210 ? 4.896 20.013 17.726 1.00 96.06 210 ILE A CA 1
ATOM 1668 C C . ILE A 1 210 ? 4.100 20.861 16.729 1.00 96.06 210 ILE A C 1
ATOM 1670 O O . ILE A 1 210 ? 3.619 20.357 15.715 1.00 96.06 210 ILE A O 1
ATOM 1674 N N . ASP A 1 211 ? 4.031 22.174 16.961 1.00 97.00 211 ASP A N 1
ATOM 1675 C CA . ASP A 1 211 ? 3.266 23.109 16.117 1.00 97.00 211 ASP A CA 1
ATOM 1676 C C . ASP A 1 211 ? 3.644 23.052 14.631 1.00 97.00 211 ASP A C 1
ATOM 1678 O O . ASP A 1 211 ? 2.797 23.242 13.762 1.00 97.00 211 ASP A O 1
ATOM 1682 N N . GLU A 1 212 ? 4.915 22.788 14.320 1.00 95.94 212 GLU A N 1
ATOM 1683 C CA . GLU A 1 212 ? 5.369 22.629 12.934 1.00 95.94 212 GLU A CA 1
ATOM 1684 C C . GLU A 1 212 ? 4.747 21.404 12.254 1.00 95.94 212 GLU A C 1
ATOM 1686 O O . GLU A 1 212 ? 4.427 21.462 11.068 1.00 95.94 212 GLU A O 1
ATOM 1691 N N . ASP A 1 213 ? 4.530 20.310 12.986 1.00 96.19 213 ASP A N 1
ATOM 1692 C CA . ASP A 1 213 ? 3.869 19.131 12.428 1.00 96.19 213 ASP A CA 1
ATOM 1693 C C . ASP A 1 213 ? 2.399 19.438 12.113 1.00 96.19 213 ASP A C 1
ATOM 1695 O O . ASP A 1 213 ? 1.893 19.048 11.059 1.00 96.19 213 ASP A O 1
ATOM 1699 N N . ILE A 1 214 ? 1.725 20.171 13.008 1.00 97.06 214 ILE A N 1
ATOM 1700 C CA . ILE A 1 214 ? 0.331 20.595 12.828 1.00 97.06 214 ILE A CA 1
ATOM 1701 C C . ILE A 1 214 ? 0.206 21.538 11.631 1.00 97.06 214 ILE A C 1
ATOM 1703 O O . ILE A 1 214 ? -0.646 21.311 10.773 1.00 97.06 214 ILE A O 1
ATOM 1707 N N . ARG A 1 215 ? 1.098 22.532 11.506 1.00 96.19 215 ARG A N 1
ATOM 1708 C CA . ARG A 1 215 ? 1.130 23.428 10.338 1.00 96.19 215 ARG A CA 1
ATOM 1709 C C . ARG A 1 215 ? 1.289 22.657 9.031 1.00 96.19 215 ARG A C 1
ATOM 1711 O O . ARG A 1 215 ? 0.496 22.854 8.116 1.00 96.19 215 ARG A O 1
ATOM 1718 N N . ARG A 1 216 ? 2.254 21.734 8.954 1.00 94.06 216 ARG A N 1
ATOM 1719 C CA . ARG A 1 216 ? 2.480 20.912 7.748 1.00 94.06 216 ARG A CA 1
ATOM 1720 C C . ARG A 1 216 ? 1.282 20.034 7.407 1.00 94.06 216 ARG A C 1
ATOM 1722 O O . ARG A 1 216 ? 0.948 19.879 6.234 1.00 94.06 216 ARG A O 1
ATOM 1729 N N . ARG A 1 217 ? 0.627 19.461 8.421 1.00 96.06 217 ARG A N 1
ATOM 1730 C CA . ARG A 1 217 ? -0.617 18.701 8.248 1.00 96.06 217 ARG A CA 1
ATOM 1731 C C . ARG A 1 217 ? -1.715 19.586 7.652 1.00 96.06 217 ARG A C 1
ATOM 1733 O O . ARG A 1 217 ? -2.354 19.176 6.686 1.00 96.06 217 ARG A O 1
ATOM 1740 N N . ASP A 1 218 ? -1.913 20.786 8.189 1.00 96.56 218 ASP A N 1
ATOM 1741 C CA . ASP A 1 218 ? -2.968 21.707 7.751 1.00 96.56 218 ASP A CA 1
ATOM 1742 C C . ASP A 1 218 ? -2.725 22.225 6.328 1.00 96.56 218 ASP A C 1
ATOM 1744 O O . ASP A 1 218 ? -3.636 22.203 5.498 1.00 96.56 218 ASP A O 1
ATOM 1748 N N . GLU A 1 219 ? -1.483 22.582 5.998 1.00 95.69 219 GLU A N 1
ATOM 1749 C CA . GLU A 1 219 ? -1.074 22.933 4.632 1.00 95.69 219 GLU A CA 1
ATOM 1750 C C . GLU A 1 219 ? -1.362 21.799 3.637 1.00 95.69 219 GLU A C 1
ATOM 1752 O O . GLU A 1 219 ? -1.801 22.036 2.505 1.00 95.69 219 GLU A O 1
ATOM 1757 N N . LEU A 1 220 ? -1.153 20.549 4.052 1.00 96.75 220 LEU A N 1
ATOM 1758 C CA . LEU A 1 220 ? -1.427 19.387 3.218 1.00 96.75 220 LEU A CA 1
ATOM 1759 C C . LEU A 1 220 ? -2.933 19.135 3.047 1.00 96.75 220 LEU A C 1
ATOM 1761 O O . LEU A 1 220 ? -3.379 18.823 1.940 1.00 96.75 220 LEU A O 1
ATOM 1765 N N . LEU A 1 221 ? -3.743 19.330 4.093 1.00 97.75 221 LEU A N 1
ATOM 1766 C CA . LEU A 1 221 ? -5.210 19.293 3.991 1.00 97.75 221 LEU A CA 1
ATOM 1767 C C . LEU A 1 221 ? -5.737 20.376 3.040 1.00 97.75 221 LEU A C 1
ATOM 1769 O O . LEU A 1 221 ? -6.667 20.136 2.266 1.00 97.75 221 LEU A O 1
ATOM 1773 N N . ASP A 1 222 ? -5.115 21.548 3.036 1.00 96.56 222 ASP A N 1
ATOM 1774 C CA . ASP A 1 222 ? -5.399 22.614 2.079 1.00 96.56 222 ASP A CA 1
ATOM 1775 C C . ASP A 1 222 ? -5.023 22.236 0.638 1.00 96.56 222 ASP A C 1
ATOM 1777 O O . ASP A 1 222 ? -5.748 22.578 -0.309 1.00 96.56 222 ASP A O 1
ATOM 1781 N N . CYS A 1 223 ? -3.930 21.490 0.454 1.00 97.19 223 CYS A N 1
ATOM 1782 C CA . CYS A 1 223 ? -3.570 20.908 -0.839 1.00 97.19 223 CYS A CA 1
ATOM 1783 C C . CYS A 1 223 ? -4.615 19.885 -1.300 1.00 97.19 223 CYS A C 1
ATOM 1785 O O . CYS A 1 223 ? -5.035 19.943 -2.455 1.00 97.19 223 CYS A O 1
ATOM 1787 N N . HIS A 1 224 ? -5.112 19.022 -0.406 1.00 97.69 224 HIS A N 1
ATOM 1788 C CA . HIS A 1 224 ? -6.229 18.123 -0.711 1.00 97.69 224 HIS A CA 1
ATOM 1789 C C . HIS A 1 224 ? -7.455 18.893 -1.212 1.00 97.69 224 HIS A C 1
ATOM 1791 O O . HIS A 1 224 ? -7.963 18.610 -2.300 1.00 97.69 224 HIS A O 1
ATOM 1797 N N . ARG A 1 225 ? -7.907 19.907 -0.470 1.00 96.56 225 ARG A N 1
ATOM 1798 C CA . ARG A 1 225 ? -9.070 20.717 -0.874 1.00 96.56 225 ARG A CA 1
ATOM 1799 C C . ARG A 1 225 ? -8.858 21.385 -2.235 1.00 96.56 225 ARG A C 1
ATOM 1801 O O . ARG A 1 225 ? -9.791 21.456 -3.030 1.00 96.56 225 ARG A O 1
ATOM 1808 N N . SER A 1 226 ? -7.643 21.859 -2.505 1.00 96.38 226 SER A N 1
ATOM 1809 C CA . SER A 1 226 ? -7.296 22.505 -3.778 1.00 96.38 226 SER A CA 1
ATOM 1810 C C . SER A 1 226 ? -7.291 21.511 -4.941 1.00 96.38 226 SER A C 1
ATOM 1812 O O . SER A 1 226 ? -7.883 21.791 -5.979 1.00 96.38 226 SER A O 1
ATOM 1814 N N . TRP A 1 227 ? -6.693 20.330 -4.752 1.00 96.94 227 TRP A N 1
ATOM 1815 C CA . TRP A 1 227 ? -6.700 19.256 -5.749 1.00 96.94 227 TRP A CA 1
ATOM 1816 C C . TRP A 1 227 ? -8.130 18.844 -6.114 1.00 96.94 227 TRP A C 1
ATOM 1818 O O . TRP A 1 227 ? -8.463 18.758 -7.293 1.00 96.94 227 TRP A O 1
ATOM 1828 N N . TYR A 1 228 ? -8.991 18.662 -5.109 1.00 96.44 228 TYR A N 1
ATOM 1829 C CA . TYR A 1 228 ? -10.372 18.235 -5.327 1.00 96.44 228 TYR A CA 1
ATOM 1830 C C . TYR A 1 228 ? -11.167 19.264 -6.146 1.00 96.44 228 TYR A C 1
ATOM 1832 O O . TYR A 1 228 ? -11.788 18.905 -7.142 1.00 96.44 228 TYR A O 1
ATOM 1840 N N . ARG A 1 229 ? -11.067 20.555 -5.796 1.00 95.19 229 ARG A N 1
ATOM 1841 C CA . ARG A 1 229 ? -11.706 21.646 -6.558 1.00 95.19 229 ARG A CA 1
ATOM 1842 C C . ARG A 1 229 ? -11.219 21.716 -8.004 1.00 95.19 229 ARG A C 1
ATOM 1844 O O . ARG A 1 229 ? -12.015 21.926 -8.910 1.00 95.19 229 ARG A O 1
ATOM 1851 N N . ASN A 1 230 ? -9.919 21.531 -8.232 1.00 95.62 230 ASN A N 1
ATOM 1852 C CA . ASN A 1 230 ? -9.367 21.546 -9.585 1.00 95.62 230 ASN A CA 1
ATOM 1853 C C . ASN A 1 230 ? -9.878 20.374 -10.434 1.00 95.62 230 ASN A C 1
ATOM 1855 O O . ASN A 1 230 ? -10.094 20.554 -11.630 1.00 95.62 230 ASN A O 1
ATOM 1859 N N . LEU A 1 231 ? -10.089 19.196 -9.835 1.00 96.12 231 LEU A N 1
ATOM 1860 C CA . LEU A 1 231 ? -10.709 18.065 -10.529 1.00 96.12 231 LEU A CA 1
ATOM 1861 C C . LEU A 1 231 ? -12.171 18.367 -10.888 1.00 96.12 231 LEU A C 1
ATOM 1863 O O . LEU A 1 231 ? -12.577 18.110 -12.017 1.00 96.12 231 LEU A O 1
ATOM 1867 N N . GLU A 1 232 ? -12.942 18.958 -9.970 1.00 95.31 232 GLU A N 1
ATOM 1868 C CA . GLU A 1 232 ? -14.325 19.370 -10.254 1.00 95.31 232 GLU A CA 1
ATOM 1869 C C . GLU A 1 232 ? -14.394 20.397 -11.391 1.00 95.31 232 GLU A C 1
ATOM 1871 O O . GLU A 1 232 ? -15.233 20.278 -12.280 1.00 95.31 232 GLU A O 1
ATOM 1876 N N . HIS A 1 233 ? -13.490 21.380 -11.409 1.00 95.06 233 HIS A N 1
ATOM 1877 C CA . HIS A 1 233 ? -13.422 22.355 -12.499 1.00 95.06 233 HIS A CA 1
ATOM 1878 C C . HIS A 1 233 ? -13.066 21.712 -13.844 1.00 95.06 233 HIS A C 1
ATOM 1880 O O . HIS A 1 233 ? -13.632 22.099 -14.865 1.00 95.06 233 HIS A O 1
ATOM 1886 N N . LEU A 1 234 ? -12.154 20.733 -13.861 1.00 95.81 234 LEU A N 1
ATOM 1887 C CA . LEU A 1 234 ? -11.803 20.006 -15.082 1.00 95.81 234 LEU A CA 1
ATOM 1888 C C . LEU A 1 234 ? -13.023 19.278 -15.661 1.00 95.81 234 LEU A C 1
ATOM 1890 O O . LEU A 1 234 ? -13.297 19.411 -16.848 1.00 95.81 234 LEU A O 1
ATOM 1894 N N . GLU A 1 235 ? -13.773 18.557 -14.829 1.00 94.31 235 GLU A N 1
ATOM 1895 C CA . GLU A 1 235 ? -14.959 17.799 -15.257 1.00 94.31 235 GLU A CA 1
ATOM 1896 C C . GLU A 1 235 ? -16.136 18.690 -15.672 1.00 94.31 235 GLU A C 1
ATOM 1898 O O . GLU A 1 235 ? -16.972 18.285 -16.475 1.00 94.31 235 GLU A O 1
ATOM 1903 N N . GLN A 1 236 ? -16.212 19.913 -15.142 1.00 94.06 236 GLN A N 1
ATOM 1904 C CA . GLN A 1 236 ? -17.176 20.916 -15.602 1.00 94.06 236 GLN A CA 1
ATOM 1905 C C . GLN A 1 236 ? -16.782 21.516 -16.955 1.00 94.06 236 GLN A C 1
ATOM 1907 O O . GLN A 1 236 ? -17.653 21.902 -17.734 1.00 94.06 236 GLN A O 1
ATOM 1912 N N . ALA A 1 237 ? -15.480 21.632 -17.223 1.00 93.81 237 ALA A N 1
ATOM 1913 C CA . ALA A 1 237 ? -14.959 22.215 -18.453 1.00 93.81 237 ALA A CA 1
ATOM 1914 C C . ALA A 1 237 ? -14.896 21.209 -19.612 1.00 93.81 237 ALA A C 1
ATOM 1916 O O . ALA A 1 237 ? -15.023 21.606 -20.771 1.00 93.81 237 ALA A O 1
ATOM 1917 N N . VAL A 1 238 ? -14.672 19.927 -19.313 1.00 93.62 238 VAL A N 1
ATOM 1918 C CA . VAL A 1 238 ? -14.441 18.869 -20.300 1.00 93.62 238 VAL A CA 1
ATOM 1919 C C . VAL A 1 238 ? -15.208 17.610 -19.906 1.00 93.62 238 VAL A C 1
ATOM 1921 O O . VAL A 1 238 ? -15.077 17.111 -18.790 1.00 93.62 238 VAL A O 1
ATOM 1924 N N . GLU A 1 239 ? -15.959 17.048 -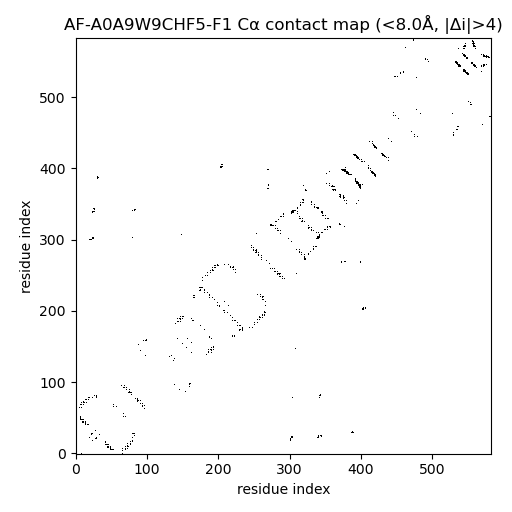20.853 1.00 93.75 239 GLU A N 1
ATOM 1925 C CA . GLU A 1 239 ? -16.562 15.727 -20.686 1.00 93.75 239 GLU A CA 1
ATOM 1926 C C . GLU A 1 239 ? -15.476 14.649 -20.796 1.00 93.75 239 GLU A C 1
ATOM 1928 O O . GLU A 1 239 ? -14.908 14.413 -21.865 1.00 93.75 239 GLU A O 1
ATOM 1933 N N . LEU A 1 240 ? -15.158 14.008 -19.669 1.00 93.56 240 LEU A N 1
ATOM 1934 C CA . LEU A 1 240 ? -14.147 12.955 -19.627 1.00 93.56 240 LEU A CA 1
ATOM 1935 C C . LEU A 1 240 ? -14.653 11.684 -20.332 1.00 93.56 240 LEU A C 1
ATOM 1937 O O . LEU A 1 240 ? -15.805 11.295 -20.122 1.00 93.56 240 LEU A O 1
ATOM 1941 N N . PRO A 1 241 ? -13.813 10.969 -21.101 1.00 95.31 241 PRO A N 1
ATOM 1942 C CA . PRO A 1 241 ? -14.133 9.633 -21.594 1.00 95.31 241 PRO A CA 1
ATOM 1943 C C . PRO A 1 241 ? -14.498 8.671 -20.457 1.00 95.31 241 PRO A C 1
ATOM 1945 O O . PRO A 1 241 ? -14.021 8.810 -19.332 1.00 95.31 241 PRO A O 1
ATOM 1948 N N . ARG A 1 242 ? -15.291 7.635 -20.758 1.00 92.62 242 ARG A N 1
ATOM 1949 C CA . ARG A 1 242 ? -15.768 6.664 -19.755 1.00 92.62 242 ARG A CA 1
ATOM 1950 C C . ARG A 1 242 ? -14.640 6.059 -18.906 1.00 92.62 242 ARG A C 1
ATOM 1952 O O . ARG A 1 242 ? -14.789 5.957 -17.692 1.00 92.62 242 ARG A O 1
ATOM 1959 N N . ASP A 1 243 ? -13.521 5.695 -19.527 1.00 91.75 243 ASP A N 1
ATOM 1960 C CA . ASP A 1 243 ? -12.375 5.110 -18.821 1.00 91.75 243 ASP A CA 1
ATOM 1961 C C . ASP A 1 243 ? -11.730 6.116 -17.852 1.00 91.75 243 ASP A C 1
ATOM 1963 O O . ASP A 1 243 ? -11.363 5.759 -16.732 1.00 91.75 243 ASP A O 1
ATOM 1967 N N . GLU A 1 244 ? -11.667 7.396 -18.234 1.00 94.75 244 GLU A N 1
ATOM 1968 C CA . GLU A 1 244 ? -11.173 8.471 -17.370 1.00 94.75 244 GLU A CA 1
ATOM 1969 C C . GLU A 1 244 ? -12.157 8.802 -16.244 1.00 94.75 244 GLU A C 1
ATOM 1971 O O . GLU A 1 244 ? -11.719 9.082 -15.134 1.00 94.75 244 GLU A O 1
ATOM 1976 N N . GLN A 1 245 ? -13.471 8.690 -16.459 1.00 94.25 245 GLN A N 1
ATOM 1977 C CA . GLN A 1 245 ? -14.467 8.833 -15.385 1.00 94.25 245 GLN A CA 1
ATOM 1978 C C . GLN A 1 245 ? -14.321 7.731 -14.319 1.00 94.25 245 GLN A C 1
ATOM 1980 O O . GLN A 1 245 ? -14.403 7.993 -13.111 1.00 94.25 245 GLN A O 1
ATOM 1985 N N . ILE A 1 246 ? -14.067 6.487 -14.746 1.00 93.62 246 ILE A N 1
ATOM 1986 C CA . ILE A 1 246 ? -13.791 5.364 -13.836 1.00 93.62 246 ILE A CA 1
ATOM 1987 C C . ILE A 1 246 ? -12.472 5.610 -13.092 1.00 93.62 246 ILE A C 1
ATOM 1989 O O . ILE A 1 246 ? -12.419 5.493 -11.865 1.00 93.62 246 ILE A O 1
ATOM 1993 N N . ALA A 1 247 ? -11.423 6.026 -13.804 1.00 93.81 247 ALA A N 1
ATOM 1994 C CA . ALA A 1 247 ? -10.142 6.367 -13.194 1.00 93.81 247 ALA A CA 1
ATOM 1995 C C . ALA A 1 247 ? -10.263 7.553 -12.214 1.00 93.81 247 ALA A C 1
ATOM 1997 O O . ALA A 1 247 ? -9.668 7.520 -11.137 1.00 93.81 247 ALA A O 1
ATOM 1998 N N . ALA A 1 248 ? -11.083 8.562 -12.516 1.00 96.12 248 ALA A N 1
ATOM 1999 C CA . ALA A 1 248 ? -11.379 9.681 -11.624 1.00 96.12 248 ALA A CA 1
ATOM 2000 C C . ALA A 1 248 ? -12.078 9.214 -10.340 1.00 96.12 248 ALA A C 1
ATOM 2002 O O . ALA A 1 248 ? -11.773 9.717 -9.257 1.00 96.12 248 ALA A O 1
ATOM 2003 N N . SER A 1 249 ? -12.958 8.210 -10.423 1.00 96.69 249 SER A N 1
ATOM 2004 C CA . SER A 1 249 ? -13.522 7.568 -9.230 1.00 96.69 249 SER A CA 1
ATOM 2005 C C . SER A 1 249 ? -12.438 6.902 -8.375 1.00 96.69 249 SER A C 1
ATOM 2007 O O . SER A 1 249 ? -12.465 7.044 -7.152 1.00 96.69 249 SER A O 1
ATOM 2009 N N . ALA A 1 250 ? -11.438 6.253 -8.983 1.00 94.94 250 ALA A N 1
ATOM 2010 C CA . ALA A 1 250 ? -10.323 5.660 -8.234 1.00 94.94 250 ALA A CA 1
ATOM 2011 C C . ALA A 1 250 ? -9.484 6.736 -7.524 1.00 94.94 250 ALA A C 1
ATOM 2013 O O . ALA A 1 250 ? -9.166 6.599 -6.339 1.00 94.94 250 ALA A O 1
ATOM 2014 N N . LEU A 1 251 ? -9.203 7.852 -8.209 1.00 96.19 251 LEU A N 1
ATOM 2015 C CA . LEU A 1 251 ? -8.514 8.996 -7.606 1.00 96.19 251 LEU A CA 1
ATOM 2016 C C . LEU A 1 251 ? -9.315 9.591 -6.441 1.00 96.19 251 LEU A C 1
ATOM 2018 O O . LEU A 1 251 ? -8.730 9.887 -5.404 1.00 96.19 251 LEU A O 1
ATOM 2022 N N . ARG A 1 252 ? -10.645 9.708 -6.555 1.00 97.81 252 ARG A N 1
ATOM 2023 C CA . ARG A 1 252 ? -11.507 10.197 -5.463 1.00 97.81 252 ARG A CA 1
ATOM 2024 C C . ARG A 1 252 ? -11.524 9.269 -4.256 1.00 97.81 252 ARG A C 1
ATOM 2026 O O . ARG A 1 252 ? -11.394 9.750 -3.132 1.00 97.81 252 ARG A O 1
ATOM 2033 N N . ALA A 1 253 ? -11.647 7.959 -4.464 1.00 97.38 253 ALA A N 1
ATOM 2034 C CA . ALA A 1 253 ? -11.589 6.986 -3.372 1.00 97.38 253 ALA A CA 1
ATOM 2035 C C . ALA A 1 253 ? -10.259 7.095 -2.601 1.00 97.38 253 ALA A C 1
ATOM 2037 O O . ALA A 1 253 ? -10.258 7.216 -1.373 1.00 97.38 253 ALA A O 1
ATOM 2038 N N . SER A 1 254 ? -9.136 7.145 -3.326 1.00 95.50 254 SER A N 1
ATOM 2039 C CA . SER A 1 254 ? -7.803 7.347 -2.744 1.00 95.50 254 SER A CA 1
ATOM 2040 C C . SER A 1 254 ? -7.668 8.707 -2.043 1.00 95.50 254 SER A C 1
ATOM 2042 O O . SER A 1 254 ? -7.157 8.795 -0.921 1.00 95.50 254 SER A O 1
ATOM 2044 N N . HIS A 1 255 ? -8.187 9.770 -2.658 1.00 97.75 255 HIS A N 1
ATOM 2045 C CA . HIS A 1 255 ? -8.178 11.125 -2.116 1.00 97.75 255 HIS A CA 1
ATOM 2046 C C . HIS A 1 255 ? -8.928 11.222 -0.784 1.00 97.75 255 HIS A C 1
ATOM 2048 O O . HIS A 1 255 ? -8.381 11.746 0.183 1.00 97.75 255 HIS A O 1
ATOM 2054 N N . TYR A 1 256 ? -10.162 10.715 -0.705 1.00 98.56 256 TYR A N 1
ATOM 2055 C CA . TYR A 1 256 ? -10.931 10.745 0.540 1.00 98.56 256 TYR A CA 1
ATOM 2056 C C . TYR A 1 256 ? -10.241 9.932 1.636 1.00 98.56 256 TYR A C 1
ATOM 2058 O O . TYR A 1 256 ? -10.127 10.405 2.764 1.00 98.56 256 TYR A O 1
ATOM 2066 N N . CYS A 1 257 ? -9.716 8.751 1.299 1.00 97.50 257 CYS A N 1
ATOM 2067 C CA . CYS A 1 257 ? -8.962 7.912 2.228 1.00 97.50 257 CYS A CA 1
ATOM 2068 C C . CYS A 1 257 ? -7.761 8.662 2.829 1.00 97.50 257 CYS A C 1
ATOM 2070 O O . CYS A 1 257 ? -7.602 8.730 4.048 1.00 97.50 257 CYS A O 1
ATOM 2072 N N . THR A 1 258 ? -6.926 9.261 1.981 1.00 97.25 258 THR A N 1
ATOM 2073 C CA . THR A 1 258 ? -5.736 10.005 2.422 1.00 97.25 258 THR A CA 1
ATOM 2074 C C . THR A 1 258 ? -6.090 11.295 3.161 1.00 97.25 258 THR A C 1
ATOM 2076 O O . THR A 1 258 ? -5.451 11.602 4.164 1.00 97.25 258 THR A O 1
ATOM 2079 N N . PHE A 1 259 ? -7.147 12.003 2.753 1.00 98.62 259 PHE A N 1
ATOM 2080 C CA . PHE A 1 259 ? -7.645 13.187 3.457 1.00 98.62 259 PHE A CA 1
ATOM 2081 C C . PHE A 1 259 ? -8.105 12.871 4.886 1.00 98.62 259 PHE A C 1
ATOM 2083 O O . PHE A 1 259 ? -7.741 13.590 5.819 1.00 98.62 259 PHE A O 1
ATOM 2090 N N . ILE A 1 260 ? -8.883 11.796 5.075 1.00 98.62 260 ILE A N 1
ATOM 2091 C CA . ILE A 1 260 ? -9.347 11.369 6.405 1.00 98.62 260 ILE A CA 1
ATOM 2092 C C . ILE A 1 260 ? -8.140 11.002 7.272 1.00 98.62 260 ILE A C 1
ATOM 2094 O O . ILE A 1 260 ? -8.009 11.500 8.386 1.00 98.62 260 ILE A O 1
ATOM 2098 N N . TYR A 1 261 ? -7.218 10.190 6.747 1.00 96.94 261 TYR A N 1
ATOM 2099 C CA . TYR A 1 261 ? -6.013 9.807 7.479 1.00 96.94 261 TYR A CA 1
ATOM 2100 C C . TYR A 1 261 ? -5.198 11.020 7.944 1.00 96.94 261 TYR A C 1
ATOM 2102 O O . TYR A 1 261 ? -4.838 11.095 9.115 1.00 96.94 261 TYR A O 1
ATOM 2110 N N . VAL A 1 262 ? -4.918 11.977 7.050 1.00 98.06 262 VAL A N 1
ATOM 2111 C CA . VAL A 1 262 ? -4.161 13.192 7.395 1.00 98.06 262 VAL A CA 1
ATOM 2112 C C . VAL A 1 262 ? -4.920 14.034 8.420 1.00 98.06 262 VAL A C 1
ATOM 2114 O O . VAL A 1 262 ? -4.305 14.542 9.355 1.00 98.06 262 VAL A O 1
ATOM 2117 N N . SER A 1 263 ? -6.248 14.135 8.303 1.00 98.00 263 SER A N 1
ATOM 2118 C CA . SER A 1 263 ? -7.086 14.867 9.264 1.00 98.00 263 SER A CA 1
ATOM 2119 C C . SER A 1 263 ? -6.949 14.304 10.680 1.00 98.00 263 SER A C 1
ATOM 2121 O O . SER A 1 263 ? -6.854 15.075 11.634 1.00 98.00 263 SER A O 1
ATOM 2123 N N . CYS A 1 264 ? -6.853 12.981 10.817 1.00 97.06 264 CYS A N 1
ATOM 2124 C CA . CYS A 1 264 ? -6.749 12.297 12.106 1.00 97.06 264 CYS A CA 1
ATOM 2125 C C . CYS A 1 264 ? -5.300 12.043 12.571 1.00 97.06 264 CYS A C 1
ATOM 2127 O O . CYS A 1 264 ? -5.099 11.588 13.692 1.00 97.06 264 CYS A O 1
ATOM 2129 N N . ALA A 1 265 ? -4.283 12.328 11.749 1.00 94.31 265 ALA A N 1
ATOM 2130 C CA . ALA A 1 265 ? -2.903 11.884 11.989 1.00 94.31 265 ALA A CA 1
ATOM 2131 C C . ALA A 1 265 ? -2.234 12.476 13.243 1.00 94.31 265 ALA A C 1
ATOM 2133 O O . ALA A 1 265 ? -1.239 11.927 13.702 1.00 94.31 265 ALA A O 1
ATOM 2134 N N . ALA A 1 266 ? -2.750 13.583 13.783 1.00 93.31 266 ALA A N 1
ATOM 2135 C CA . ALA A 1 266 ? -2.194 14.256 14.960 1.00 93.31 266 ALA A CA 1
ATOM 2136 C C . ALA A 1 266 ? -2.713 13.702 16.301 1.00 93.31 266 ALA A C 1
ATOM 2138 O O . ALA A 1 266 ? -2.303 14.178 17.355 1.00 93.31 266 ALA A O 1
ATOM 2139 N N . GLU A 1 267 ? -3.594 12.702 16.276 1.00 91.88 267 GLU A N 1
ATOM 2140 C CA . GLU A 1 267 ? -4.272 12.178 17.460 1.00 91.88 267 GLU A CA 1
ATOM 2141 C C . GLU A 1 267 ? -3.986 10.685 17.644 1.00 91.88 267 GLU A C 1
ATOM 2143 O O . GLU A 1 267 ? -4.104 9.896 16.708 1.00 91.88 267 GLU A O 1
ATOM 2148 N N . VAL A 1 268 ? -3.646 10.286 18.874 1.00 90.19 268 VAL A N 1
ATOM 2149 C CA . VAL A 1 268 ? -3.468 8.868 19.257 1.00 90.19 268 VAL A CA 1
ATOM 2150 C C . VAL A 1 268 ? -4.817 8.167 19.434 1.00 90.19 268 VAL A C 1
ATOM 2152 O O . VAL A 1 268 ? -4.962 6.969 19.188 1.00 90.19 268 VAL A O 1
ATOM 2155 N N . ARG A 1 269 ? -5.837 8.918 19.855 1.00 92.94 269 ARG A N 1
ATOM 2156 C CA . ARG A 1 269 ? -7.191 8.381 19.985 1.00 92.94 269 ARG A CA 1
ATOM 2157 C C . ARG A 1 269 ? -7.785 8.096 18.616 1.00 92.94 269 ARG A C 1
ATOM 2159 O O . ARG A 1 269 ? -7.490 8.771 17.635 1.00 92.94 269 ARG A O 1
ATOM 2166 N N . GLN A 1 270 ? -8.655 7.101 18.563 1.00 95.56 270 GLN A N 1
ATOM 2167 C CA . GLN A 1 270 ? -9.352 6.684 17.355 1.00 95.56 270 GLN A CA 1
ATOM 2168 C C . GLN A 1 270 ? -10.694 7.397 17.155 1.00 95.56 270 GLN A C 1
ATOM 2170 O O . GLN A 1 270 ? -11.250 7.317 16.062 1.00 95.56 270 GLN A O 1
ATOM 2175 N N . THR A 1 271 ? -11.217 8.105 18.159 1.00 94.62 271 THR A N 1
ATOM 2176 C CA . THR A 1 271 ? -12.441 8.925 18.044 1.00 94.62 271 THR A CA 1
ATOM 2177 C C . THR A 1 271 ? -12.446 9.991 16.941 1.00 94.62 271 THR A C 1
ATOM 2179 O O . THR A 1 271 ? -13.525 10.247 16.410 1.00 94.62 271 THR A O 1
ATOM 2182 N N . PRO A 1 272 ? -11.323 10.596 16.502 1.00 96.56 272 PRO A N 1
AT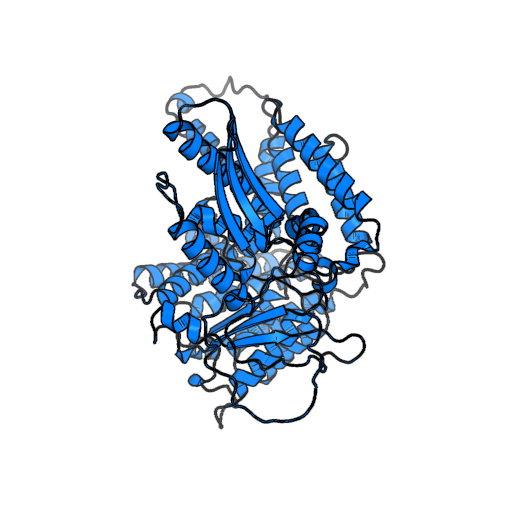OM 2183 C CA . PRO A 1 272 ? -11.362 11.586 15.424 1.00 96.56 272 PRO A CA 1
ATOM 2184 C C . PRO A 1 272 ? -11.842 11.036 14.077 1.00 96.56 272 PRO A C 1
ATOM 2186 O O . PRO A 1 272 ? -12.293 11.813 13.243 1.00 96.56 272 PRO A O 1
ATOM 2189 N N . TYR A 1 273 ? -11.785 9.720 13.842 1.00 97.69 273 TYR A N 1
ATOM 2190 C CA . TYR A 1 273 ? -12.323 9.128 12.610 1.00 97.69 273 TYR A CA 1
ATOM 2191 C C . TYR A 1 273 ? -13.857 9.202 12.540 1.00 97.69 273 TYR A C 1
ATOM 2193 O O . TYR A 1 273 ? -14.428 9.199 11.449 1.00 97.69 273 TYR A O 1
ATOM 2201 N N . ASP A 1 274 ? -14.531 9.308 13.683 1.00 96.94 274 ASP A N 1
ATOM 2202 C CA . ASP A 1 274 ? -15.981 9.161 13.819 1.00 96.94 274 ASP A CA 1
ATOM 2203 C C . ASP A 1 274 ? -16.762 10.265 13.079 1.00 96.94 274 ASP A C 1
ATOM 2205 O O . ASP A 1 274 ? -17.836 10.025 12.518 1.00 96.94 274 ASP A O 1
ATOM 2209 N N . VAL A 1 275 ? -16.179 11.467 12.982 1.00 97.12 275 VAL A N 1
ATOM 2210 C CA . VAL A 1 275 ? -16.781 12.618 12.283 1.00 97.12 275 VAL A CA 1
ATOM 2211 C C . VAL A 1 275 ? -16.778 12.467 10.758 1.00 97.12 275 VAL A C 1
ATOM 2213 O O . VAL A 1 275 ? -17.432 13.236 10.057 1.00 97.12 275 VAL A O 1
ATOM 2216 N N . HIS A 1 276 ? -16.057 11.482 10.216 1.00 98.19 276 HIS A N 1
ATOM 2217 C CA . HIS A 1 276 ? -15.854 11.314 8.774 1.00 98.19 276 HIS A CA 1
ATOM 2218 C C . HIS A 1 276 ? -16.804 10.302 8.119 1.00 98.19 276 HIS A C 1
ATOM 2220 O O . HIS A 1 276 ? -16.569 9.888 6.983 1.00 98.19 276 HIS A O 1
ATOM 2226 N N . THR A 1 277 ? -17.896 9.930 8.793 1.00 97.25 277 THR A N 1
ATOM 2227 C CA . THR A 1 277 ? -18.918 8.985 8.300 1.00 97.25 277 THR A CA 1
ATOM 2228 C C . THR A 1 277 ? -19.359 9.276 6.856 1.00 97.25 277 THR A C 1
ATOM 2230 O O . THR A 1 277 ? -19.367 8.372 6.021 1.00 97.25 277 THR A O 1
ATOM 2233 N N . GLU A 1 278 ? -19.622 10.541 6.510 1.00 98.38 278 GLU A N 1
ATOM 2234 C CA . GLU A 1 278 ? -20.001 10.934 5.142 1.00 98.38 278 GLU A CA 1
ATOM 2235 C C . GLU A 1 278 ? -18.893 10.693 4.106 1.00 98.38 278 GLU A C 1
ATOM 2237 O O . GLU A 1 278 ? -19.165 10.303 2.971 1.00 98.38 278 GLU A O 1
ATOM 2242 N N . LEU A 1 279 ? -17.630 10.929 4.469 1.00 98.56 279 LEU A N 1
ATOM 2243 C CA . LEU A 1 279 ? -16.509 10.721 3.554 1.00 98.56 279 LEU A CA 1
ATOM 2244 C C . LEU A 1 279 ? -16.221 9.230 3.358 1.00 98.56 279 LEU A C 1
ATOM 2246 O O . LEU A 1 279 ? -15.881 8.827 2.246 1.00 98.56 279 LEU A O 1
ATOM 2250 N N . PHE A 1 280 ? -16.422 8.401 4.387 1.00 98.69 280 PHE A N 1
ATOM 2251 C CA . PHE A 1 280 ? -16.363 6.946 4.239 1.00 98.69 280 PHE A CA 1
ATOM 2252 C C . PHE A 1 280 ? -17.414 6.434 3.242 1.00 98.69 280 PHE A C 1
ATOM 2254 O O . PHE A 1 280 ? -17.080 5.634 2.370 1.00 98.69 280 PHE A O 1
ATOM 2261 N N . GLU A 1 281 ? -18.649 6.940 3.291 1.00 98.62 281 GLU A N 1
ATOM 2262 C CA . GLU A 1 281 ? -19.684 6.614 2.293 1.00 98.62 281 GLU A CA 1
ATOM 2263 C C . GLU A 1 281 ? -19.269 6.999 0.868 1.00 98.62 281 GLU A C 1
ATOM 2265 O O . GLU A 1 281 ? -19.474 6.226 -0.071 1.00 98.62 281 GLU A O 1
ATOM 2270 N N . LYS A 1 282 ? -18.616 8.156 0.690 1.00 98.62 282 LYS A N 1
ATOM 2271 C CA . LYS A 1 282 ? -18.087 8.566 -0.621 1.00 98.62 282 LYS A CA 1
ATOM 2272 C C . LYS A 1 282 ? -16.998 7.621 -1.132 1.00 98.62 282 LYS A C 1
ATOM 2274 O O . LYS A 1 282 ? -16.977 7.321 -2.326 1.00 98.62 282 LYS A O 1
ATOM 2279 N N . VAL A 1 283 ? -16.133 7.099 -0.256 1.00 98.75 283 VAL A N 1
ATOM 2280 C CA . VAL A 1 283 ? -15.166 6.050 -0.636 1.00 98.75 283 VAL A CA 1
ATOM 2281 C C . VAL A 1 283 ? -15.902 4.812 -1.156 1.00 98.75 283 VAL A C 1
ATOM 2283 O O . VAL A 1 283 ? -15.567 4.321 -2.234 1.00 98.75 283 VAL A O 1
ATOM 2286 N N . LEU A 1 284 ? -16.937 4.342 -0.448 1.00 98.62 284 LEU A N 1
ATOM 2287 C CA . LEU A 1 284 ? -17.724 3.175 -0.873 1.00 98.62 284 LEU A CA 1
ATOM 2288 C C . LEU A 1 284 ? -18.454 3.405 -2.197 1.00 98.62 284 LEU A C 1
ATOM 2290 O O . LEU A 1 284 ? -18.516 2.497 -3.026 1.00 98.62 284 LEU A O 1
ATOM 2294 N N . HIS A 1 285 ? -18.990 4.607 -2.408 1.00 98.38 285 HIS A N 1
ATOM 2295 C CA . HIS A 1 285 ? -19.641 4.990 -3.656 1.00 98.38 285 HIS A CA 1
ATOM 2296 C C . HIS A 1 285 ? -18.691 4.846 -4.853 1.00 98.38 285 HIS A C 1
ATOM 2298 O O . HIS A 1 285 ? -19.012 4.145 -5.814 1.00 98.38 285 HIS A O 1
ATOM 2304 N N . HIS A 1 286 ? -17.497 5.438 -4.777 1.00 98.19 286 HIS A N 1
ATOM 2305 C CA . HIS A 1 286 ? -16.524 5.351 -5.867 1.00 98.19 286 HIS A CA 1
ATOM 2306 C C . HIS A 1 286 ? -15.952 3.943 -6.044 1.00 98.19 286 HIS A C 1
ATOM 2308 O O . HIS A 1 286 ? -15.819 3.481 -7.177 1.00 98.19 286 HIS A O 1
ATOM 2314 N N . ALA A 1 287 ? -15.680 3.227 -4.949 1.00 97.19 287 ALA A N 1
ATOM 2315 C CA . ALA A 1 287 ? -15.252 1.833 -5.019 1.00 97.19 287 ALA A CA 1
ATOM 2316 C C . ALA A 1 287 ? -16.298 0.961 -5.731 1.00 97.19 287 ALA A C 1
ATOM 2318 O O . ALA A 1 287 ? -15.950 0.137 -6.576 1.00 97.19 287 ALA A O 1
ATOM 2319 N N . LYS A 1 288 ? -17.589 1.185 -5.454 1.00 96.69 288 LYS A N 1
ATOM 2320 C CA . LYS A 1 288 ? -18.686 0.484 -6.126 1.00 96.69 288 LYS A CA 1
ATOM 2321 C C . LYS A 1 288 ? -18.718 0.761 -7.630 1.00 96.69 288 LYS A C 1
ATOM 2323 O O . LYS A 1 288 ? -18.860 -0.198 -8.376 1.00 96.69 288 LYS A O 1
ATOM 2328 N N . ILE A 1 289 ? -18.537 2.010 -8.074 1.00 95.62 289 ILE A N 1
ATOM 2329 C CA . ILE A 1 289 ? -18.464 2.354 -9.511 1.00 95.62 289 ILE A CA 1
ATOM 2330 C C . ILE A 1 289 ? -17.365 1.546 -10.210 1.00 95.62 289 ILE A C 1
ATOM 2332 O O . ILE A 1 289 ? -17.600 0.964 -11.267 1.00 95.62 289 ILE A O 1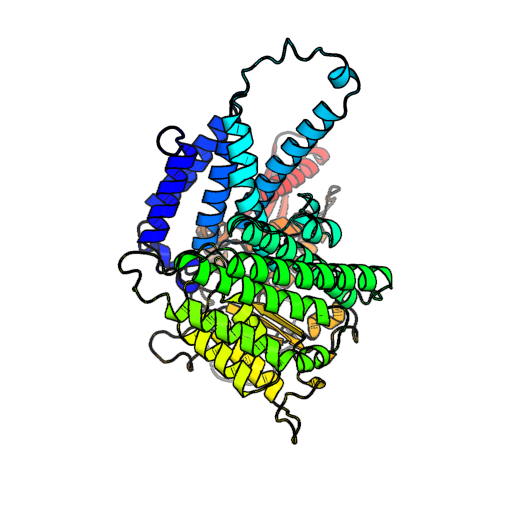
ATOM 2336 N N . ILE A 1 290 ? -16.178 1.476 -9.606 1.00 93.69 290 ILE A N 1
ATOM 2337 C CA . ILE A 1 290 ? -15.017 0.787 -10.186 1.00 93.69 290 ILE A CA 1
ATOM 2338 C C . ILE A 1 290 ? -15.269 -0.720 -10.252 1.00 93.69 290 ILE A C 1
ATOM 2340 O O . ILE A 1 290 ? -15.111 -1.327 -11.310 1.00 93.69 290 ILE A O 1
ATOM 2344 N N . ILE A 1 291 ? -15.737 -1.323 -9.156 1.00 92.75 291 ILE A N 1
ATOM 2345 C CA . ILE A 1 291 ? -16.034 -2.761 -9.115 1.00 92.75 291 ILE A CA 1
ATOM 2346 C C . ILE A 1 291 ? -17.175 -3.112 -10.083 1.00 92.75 291 ILE A C 1
ATOM 2348 O O . ILE A 1 291 ? -17.093 -4.120 -10.779 1.00 92.75 291 ILE A O 1
ATOM 2352 N N . ASP A 1 292 ? -18.218 -2.281 -10.173 1.00 92.12 292 ASP A N 1
ATOM 2353 C CA . ASP A 1 292 ? -19.329 -2.475 -11.114 1.00 92.12 292 ASP A CA 1
ATOM 2354 C C . ASP A 1 292 ? -18.897 -2.288 -12.575 1.00 92.12 292 ASP A C 1
ATOM 2356 O O . ASP A 1 292 ? -19.534 -2.842 -13.464 1.00 92.12 292 ASP A O 1
ATOM 2360 N N . SER A 1 293 ? -17.818 -1.545 -12.843 1.00 88.56 293 SER A N 1
ATOM 2361 C CA . SER A 1 293 ? -17.283 -1.373 -14.198 1.00 88.56 293 SER A CA 1
ATOM 2362 C C . SER A 1 293 ? -16.478 -2.581 -14.702 1.00 88.56 293 SER A C 1
ATOM 2364 O O . SER A 1 293 ? -16.450 -2.823 -15.911 1.00 88.56 293 SER A O 1
ATOM 2366 N N . ASN A 1 294 ? -15.919 -3.395 -13.795 1.00 75.56 294 ASN A N 1
ATOM 2367 C CA . ASN A 1 294 ? -15.138 -4.607 -14.088 1.00 75.56 294 ASN A CA 1
ATOM 2368 C C . ASN A 1 294 ? -16.028 -5.799 -14.510 1.00 75.56 294 ASN A C 1
ATOM 2370 O O . ASN A 1 294 ? -15.987 -6.880 -13.931 1.00 75.56 294 ASN A O 1
ATOM 2374 N N . THR A 1 295 ? -16.867 -5.597 -15.528 1.00 55.84 295 THR A N 1
ATOM 2375 C CA . THR A 1 295 ? -17.914 -6.546 -15.960 1.00 55.84 295 THR A CA 1
ATOM 2376 C C . THR A 1 295 ? -17.436 -7.692 -16.856 1.00 55.84 295 THR A C 1
ATOM 2378 O O . THR A 1 295 ? -18.220 -8.596 -17.144 1.00 55.84 295 THR A O 1
ATOM 2381 N N . LEU A 1 296 ? -16.172 -7.706 -17.286 1.00 51.03 296 LEU A N 1
ATOM 2382 C CA . LEU A 1 296 ? -15.619 -8.797 -18.089 1.00 51.03 296 LEU A CA 1
ATOM 2383 C C . LEU A 1 296 ? -14.699 -9.666 -17.222 1.00 51.03 296 LEU A C 1
ATOM 2385 O O . LEU A 1 296 ? -13.710 -9.149 -16.702 1.00 51.03 296 LEU A O 1
ATOM 2389 N N . PRO A 1 297 ? -14.964 -10.980 -17.086 1.00 51.06 297 PRO A N 1
ATOM 2390 C CA . PRO A 1 297 ? -13.985 -11.885 -16.509 1.00 51.06 297 PRO A CA 1
ATOM 2391 C C . PRO A 1 297 ? -12.713 -11.808 -17.357 1.00 51.06 297 PRO A C 1
ATOM 2393 O O . PRO A 1 297 ? -12.783 -11.941 -18.583 1.00 51.06 297 PRO A O 1
ATOM 2396 N N . THR A 1 298 ? -11.549 -11.616 -16.733 1.00 54.12 298 THR A N 1
ATOM 2397 C CA . THR A 1 298 ? -10.248 -11.814 -17.385 1.00 54.12 298 THR A CA 1
ATOM 2398 C C . THR A 1 298 ? -10.113 -13.294 -17.732 1.00 54.12 298 THR A C 1
ATOM 2400 O O . THR A 1 298 ? -9.510 -14.073 -17.004 1.00 54.12 298 THR A O 1
ATOM 2403 N N . LEU A 1 299 ? -10.730 -13.704 -18.841 1.00 54.12 299 LEU A N 1
ATOM 2404 C CA . LEU A 1 299 ? -10.899 -15.108 -19.219 1.00 54.12 299 LEU A CA 1
ATOM 2405 C C . LEU A 1 299 ? -9.552 -15.812 -19.506 1.00 54.12 299 LEU A C 1
ATOM 2407 O O . LEU A 1 299 ? -9.525 -17.032 -19.597 1.00 54.12 299 LEU A O 1
ATOM 2411 N N . HIS A 1 300 ? -8.451 -15.056 -19.657 1.00 60.75 300 HIS A N 1
ATOM 2412 C CA . HIS A 1 300 ? -7.131 -15.554 -20.078 1.00 60.75 300 HIS A CA 1
ATOM 2413 C C . HIS A 1 300 ? -5.927 -14.887 -19.362 1.00 60.75 300 HIS A C 1
ATOM 2415 O O . HIS A 1 300 ? -4.837 -14.838 -19.932 1.00 60.75 300 HIS A O 1
ATOM 2421 N N . GLY A 1 301 ? -6.086 -14.349 -18.144 1.00 72.06 301 GLY A N 1
ATOM 2422 C CA . GLY A 1 301 ? -4.972 -13.702 -17.431 1.00 72.06 301 GLY A CA 1
ATOM 2423 C C . GLY A 1 301 ? -5.156 -13.587 -15.919 1.00 72.06 301 GLY A C 1
ATOM 2424 O O . GLY A 1 301 ? -6.267 -13.736 -15.407 1.00 72.06 301 GLY A O 1
ATOM 2425 N N . ALA A 1 302 ? -4.055 -13.313 -15.220 1.00 79.38 302 ALA A N 1
ATOM 2426 C CA . ALA A 1 302 ? -4.007 -13.158 -13.775 1.00 79.38 302 ALA A CA 1
ATOM 2427 C C . ALA A 1 302 ? -4.990 -12.077 -13.315 1.00 79.38 302 ALA A C 1
ATOM 2429 O O . ALA A 1 302 ? -5.025 -10.968 -13.855 1.00 79.38 302 ALA A O 1
ATOM 2430 N N . HIS A 1 303 ? -5.758 -12.389 -12.275 1.00 86.19 303 HIS A N 1
ATOM 2431 C CA . HIS A 1 303 ? -6.694 -11.471 -11.644 1.00 86.19 303 HIS A CA 1
ATOM 2432 C C . HIS A 1 303 ? -5.935 -10.485 -10.738 1.00 86.19 303 HIS A C 1
ATOM 2434 O O . HIS A 1 303 ? -5.953 -10.571 -9.508 1.00 86.19 303 HIS A O 1
ATOM 2440 N N . PHE A 1 304 ? -5.169 -9.601 -11.378 1.00 87.38 304 PHE A N 1
ATOM 2441 C CA . PHE A 1 304 ? -4.127 -8.785 -10.767 1.00 87.38 304 PHE A CA 1
ATOM 2442 C C . PHE A 1 304 ? -3.955 -7.448 -11.508 1.00 87.38 304 PHE A C 1
ATOM 2444 O O . PHE A 1 304 ? -4.049 -7.387 -12.734 1.00 87.38 304 PHE A O 1
ATOM 2451 N N . THR A 1 305 ? -3.616 -6.393 -10.772 1.00 89.62 305 THR A N 1
ATOM 2452 C CA . THR A 1 305 ? -3.153 -5.100 -11.284 1.00 89.62 305 THR A CA 1
ATOM 2453 C C . THR A 1 305 ? -1.939 -4.618 -10.485 1.00 89.62 305 THR A C 1
ATOM 2455 O O . THR A 1 305 ? -1.811 -4.893 -9.295 1.00 89.62 305 THR A O 1
ATOM 2458 N N . PHE A 1 306 ? -1.023 -3.891 -11.128 1.00 86.81 306 PHE A N 1
ATOM 2459 C CA . PHE A 1 306 ? 0.129 -3.277 -10.444 1.00 86.81 306 PHE A CA 1
ATOM 2460 C C . PHE A 1 306 ? -0.258 -2.059 -9.608 1.00 86.81 306 PHE A C 1
ATOM 2462 O O . PHE A 1 306 ? 0.521 -1.600 -8.772 1.00 86.81 306 PHE A O 1
ATOM 2469 N N . ASP A 1 307 ? -1.461 -1.552 -9.841 1.00 84.00 307 ASP A N 1
ATOM 2470 C CA . ASP A 1 307 ? -1.937 -0.309 -9.280 1.00 84.00 307 ASP A CA 1
ATOM 2471 C C . ASP A 1 307 ? -2.752 -0.546 -8.019 1.00 84.00 307 ASP A C 1
ATOM 2473 O O . ASP A 1 307 ? -3.686 -1.338 -8.003 1.00 84.00 307 ASP A O 1
ATOM 2477 N N . ILE A 1 308 ? -2.425 0.201 -6.973 1.00 88.44 308 ILE A N 1
ATOM 2478 C CA . ILE A 1 308 ? -3.215 0.290 -5.744 1.00 88.44 308 ILE A CA 1
ATOM 2479 C C . ILE A 1 308 ? -4.336 1.302 -5.951 1.00 88.44 308 ILE A C 1
ATOM 2481 O O . ILE A 1 308 ? -4.069 2.493 -6.126 1.00 88.44 308 ILE A O 1
ATOM 2485 N N . SER A 1 309 ? -5.579 0.822 -5.964 1.00 88.56 309 SER A N 1
ATOM 2486 C CA . SER A 1 309 ? -6.747 1.595 -6.383 1.00 88.56 309 SER A CA 1
ATOM 2487 C C . SER A 1 309 ? -7.881 1.558 -5.357 1.00 88.56 309 SER A C 1
ATOM 2489 O O . SER A 1 309 ? -8.209 2.608 -4.805 1.00 88.56 309 SER A O 1
ATOM 2491 N N . ILE A 1 310 ? -8.453 0.389 -5.051 1.00 94.25 310 ILE A N 1
ATOM 2492 C CA . ILE A 1 310 ? -9.662 0.257 -4.225 1.00 94.25 310 ILE A CA 1
ATOM 2493 C C . ILE A 1 310 ? -9.506 -0.702 -3.050 1.00 94.25 310 ILE A C 1
ATOM 2495 O O . ILE A 1 310 ? -10.209 -0.510 -2.056 1.00 94.25 310 ILE A O 1
ATOM 2499 N N . ILE A 1 311 ? -8.583 -1.672 -3.087 1.00 96.25 311 ILE A N 1
ATOM 2500 C CA . ILE A 1 311 ? -8.392 -2.583 -1.947 1.00 96.25 311 ILE A CA 1
ATOM 2501 C C . ILE A 1 311 ? -7.909 -1.806 -0.708 1.00 96.25 311 ILE A C 1
ATOM 2503 O O . ILE A 1 311 ? -8.565 -1.924 0.331 1.00 96.25 311 ILE A O 1
ATOM 2507 N N . PRO A 1 312 ? -6.858 -0.956 -0.772 1.00 95.94 312 PRO A N 1
ATOM 2508 C CA . PRO A 1 312 ? -6.432 -0.183 0.392 1.00 95.94 312 PRO A CA 1
ATOM 2509 C C . PRO A 1 312 ? -7.507 0.787 0.919 1.00 95.94 312 PRO A C 1
ATOM 2511 O O . PRO A 1 312 ? -7.724 0.795 2.132 1.00 95.94 312 PRO A O 1
ATOM 2514 N N . PRO A 1 313 ? -8.233 1.571 0.085 1.00 97.62 313 PRO A N 1
ATOM 2515 C CA . PRO A 1 313 ? -9.329 2.413 0.575 1.00 97.62 313 PRO A CA 1
ATOM 2516 C C . PRO A 1 313 ? -10.481 1.642 1.231 1.00 97.62 313 PRO A C 1
ATOM 2518 O O . PRO A 1 313 ? -10.990 2.080 2.263 1.00 97.62 313 PRO A O 1
ATOM 2521 N N . LEU A 1 314 ? -10.891 0.493 0.681 1.00 98.44 314 LEU A N 1
ATOM 2522 C CA . LEU A 1 314 ? -11.937 -0.338 1.290 1.00 98.44 314 LEU A CA 1
ATOM 2523 C C . LEU A 1 314 ? -11.474 -0.937 2.620 1.00 98.44 314 LEU A C 1
ATOM 2525 O O . LEU A 1 314 ? -12.210 -0.880 3.606 1.00 98.44 314 LEU A O 1
ATOM 2529 N N . TYR A 1 315 ? -10.241 -1.446 2.665 1.00 97.81 315 TYR A N 1
ATOM 2530 C CA . TYR A 1 315 ? -9.622 -1.920 3.899 1.00 97.81 315 TYR A CA 1
ATOM 2531 C C . TYR A 1 315 ? -9.568 -0.814 4.956 1.00 97.81 315 TYR A C 1
ATOM 2533 O O . TYR A 1 315 ? -9.943 -1.025 6.107 1.00 97.81 315 TYR A O 1
ATOM 2541 N N . PHE A 1 316 ? -9.175 0.398 4.562 1.00 97.81 316 PHE A N 1
ATOM 2542 C CA . PHE A 1 316 ? -9.168 1.560 5.442 1.00 97.81 316 PHE A CA 1
ATOM 2543 C C . PHE A 1 316 ? -10.555 1.873 6.014 1.00 97.81 316 PHE A C 1
ATOM 2545 O O . PHE A 1 316 ? -10.681 2.043 7.228 1.00 97.81 316 PHE A O 1
ATOM 2552 N N . VAL A 1 317 ? -11.597 1.911 5.176 1.00 98.69 317 VAL A N 1
ATOM 2553 C CA . VAL A 1 317 ? -12.977 2.154 5.634 1.00 98.69 317 VAL A CA 1
ATOM 2554 C C . VAL A 1 317 ? -13.399 1.083 6.640 1.00 98.69 317 VAL A C 1
ATOM 2556 O O . VAL A 1 317 ? -13.901 1.420 7.712 1.00 98.69 317 VAL A O 1
ATOM 2559 N N . ALA A 1 318 ? -13.153 -0.193 6.329 1.00 98.31 318 ALA A N 1
ATOM 2560 C CA . ALA A 1 318 ? -13.489 -1.312 7.204 1.00 98.31 318 ALA A CA 1
ATOM 2561 C C . ALA A 1 318 ? -12.745 -1.256 8.553 1.00 98.31 318 ALA A C 1
ATOM 2563 O O . ALA A 1 318 ? -13.315 -1.630 9.578 1.00 98.31 318 ALA A O 1
ATOM 2564 N N . CYS A 1 319 ? -11.505 -0.760 8.573 1.00 97.44 319 CYS A N 1
ATOM 2565 C CA . CYS A 1 319 ? -10.669 -0.662 9.773 1.00 97.44 319 CYS A CA 1
ATOM 2566 C C . CYS A 1 319 ? -10.909 0.593 10.628 1.00 97.44 319 CYS A C 1
ATOM 2568 O O . CYS A 1 319 ? -10.587 0.571 11.815 1.00 97.44 319 CYS A O 1
ATOM 2570 N N . ARG A 1 320 ? -11.384 1.704 10.047 1.00 97.12 320 ARG A N 1
ATOM 2571 C CA . ARG A 1 320 ? -11.430 3.016 10.730 1.00 97.12 320 ARG A CA 1
ATOM 2572 C C . ARG A 1 320 ? -12.818 3.588 10.942 1.00 97.12 320 ARG A C 1
ATOM 2574 O O . ARG A 1 320 ? -13.010 4.328 11.903 1.00 97.12 320 ARG A O 1
ATOM 2581 N N . CYS A 1 321 ? -13.774 3.288 10.068 1.00 97.75 321 CYS A N 1
ATOM 2582 C CA . CYS A 1 321 ? -15.150 3.716 10.285 1.00 97.75 321 CYS A CA 1
ATOM 2583 C C . CYS A 1 321 ? -15.720 2.964 11.494 1.00 97.75 321 CYS A C 1
ATOM 2585 O O . CYS A 1 321 ? -15.437 1.783 11.659 1.00 97.75 321 CYS A O 1
ATOM 2587 N N . ARG A 1 322 ? -16.519 3.622 12.338 1.00 96.19 322 ARG A N 1
ATOM 2588 C CA . ARG A 1 322 ? -17.143 2.992 13.519 1.00 96.19 322 ARG A CA 1
ATOM 2589 C C . ARG A 1 322 ? -18.607 2.626 13.319 1.00 96.19 322 ARG A C 1
ATOM 2591 O O . ARG A 1 322 ? -19.138 1.845 14.095 1.00 96.19 322 ARG A O 1
ATOM 2598 N N . CYS A 1 323 ? -19.216 3.109 12.236 1.00 96.81 323 CYS A N 1
ATOM 2599 C CA . CYS A 1 323 ? -20.573 2.754 11.844 1.00 96.81 323 CYS A CA 1
ATOM 2600 C C . CYS A 1 323 ? -20.646 1.283 11.380 1.00 96.81 323 CYS A C 1
ATOM 2602 O O . CYS A 1 323 ? -20.090 0.959 10.322 1.00 96.81 323 CYS A O 1
ATOM 2604 N N . PRO A 1 324 ? -21.379 0.401 12.091 1.00 95.75 324 PRO A N 1
ATOM 2605 C CA . PRO A 1 324 ? -21.433 -1.035 11.795 1.00 95.75 324 PRO A CA 1
ATOM 2606 C C . PRO A 1 324 ? -21.856 -1.361 10.356 1.00 95.75 324 PRO A C 1
ATOM 2608 O O . PRO A 1 324 ? -21.354 -2.312 9.749 1.00 95.75 324 PRO A O 1
ATOM 2611 N N . ILE A 1 325 ? -22.761 -0.550 9.795 1.00 96.94 325 ILE A N 1
ATOM 2612 C CA . ILE A 1 325 ? -23.321 -0.722 8.448 1.00 96.94 325 ILE A CA 1
ATOM 2613 C C . ILE A 1 325 ? -22.275 -0.397 7.377 1.00 96.94 325 ILE A C 1
ATOM 2615 O O . ILE A 1 325 ? -22.093 -1.165 6.431 1.00 96.94 325 ILE A O 1
ATOM 2619 N N . ILE A 1 326 ? -21.563 0.724 7.522 1.00 98.38 326 ILE A N 1
ATOM 2620 C CA . ILE A 1 326 ? -20.570 1.179 6.537 1.00 98.38 326 ILE A CA 1
ATOM 2621 C C . ILE A 1 326 ? -19.398 0.201 6.476 1.00 98.38 326 ILE A C 1
ATOM 2623 O O . ILE A 1 326 ? -18.963 -0.174 5.387 1.00 98.38 326 ILE A O 1
ATOM 2627 N N . ARG A 1 327 ? -18.926 -0.279 7.631 1.00 97.62 327 ARG A N 1
ATOM 2628 C CA . ARG A 1 327 ? -17.828 -1.254 7.701 1.00 97.62 327 ARG A CA 1
ATOM 2629 C C . ARG A 1 327 ? -18.170 -2.559 6.996 1.00 97.62 327 ARG A C 1
ATOM 2631 O O . ARG A 1 327 ? -17.402 -3.018 6.158 1.00 97.62 327 ARG A O 1
ATOM 2638 N N . ARG A 1 328 ? -19.349 -3.125 7.274 1.00 98.00 328 ARG A N 1
ATOM 2639 C CA . ARG A 1 328 ? -19.813 -4.361 6.624 1.00 98.00 328 ARG A CA 1
ATOM 2640 C C . ARG A 1 328 ? -20.021 -4.169 5.122 1.00 98.00 328 ARG A C 1
ATOM 2642 O O . ARG A 1 328 ? -19.713 -5.069 4.354 1.00 98.00 328 ARG A O 1
ATOM 2649 N N . ARG A 1 329 ? -20.460 -2.987 4.674 1.00 98.56 329 ARG A N 1
ATOM 2650 C CA . ARG A 1 329 ? -20.519 -2.653 3.239 1.00 98.56 329 ARG A CA 1
ATOM 2651 C C . ARG A 1 329 ? -19.134 -2.569 2.593 1.00 98.56 329 ARG A C 1
ATOM 2653 O O . ARG A 1 329 ? -18.992 -2.996 1.451 1.00 98.56 329 ARG A O 1
ATOM 2660 N N . ALA A 1 330 ? -18.125 -2.050 3.296 1.00 98.62 330 ALA A N 1
ATOM 2661 C CA . ALA A 1 330 ? -16.740 -2.069 2.824 1.00 98.62 330 ALA A CA 1
ATOM 2662 C C . ALA A 1 330 ? -16.233 -3.508 2.637 1.00 98.62 330 ALA A C 1
ATOM 2664 O O . ALA A 1 330 ? -15.709 -3.838 1.574 1.00 98.62 330 ALA A O 1
ATOM 2665 N N . VAL A 1 331 ? -16.464 -4.369 3.635 1.00 98.31 331 VAL A N 1
ATOM 2666 C CA . VAL A 1 331 ? -16.133 -5.802 3.569 1.00 98.31 331 VAL A CA 1
ATOM 2667 C C . VAL A 1 331 ? -16.874 -6.480 2.417 1.00 98.31 331 VAL A C 1
ATOM 2669 O O . VAL A 1 331 ? -16.237 -7.129 1.597 1.00 98.31 331 VAL A O 1
ATOM 2672 N N . ALA A 1 332 ? -18.178 -6.241 2.264 1.00 97.88 332 ALA A N 1
ATOM 2673 C CA . ALA A 1 332 ? -18.967 -6.812 1.173 1.00 97.88 332 ALA A CA 1
ATOM 2674 C C . ALA A 1 332 ? -18.443 -6.411 -0.218 1.00 97.88 332 ALA A C 1
ATOM 2676 O O . ALA A 1 332 ? -18.536 -7.190 -1.161 1.00 97.88 332 ALA A O 1
ATOM 2677 N N . LEU A 1 333 ? -17.873 -5.208 -0.378 1.00 97.44 333 LEU A N 1
ATOM 2678 C CA . LEU A 1 333 ? -17.215 -4.812 -1.628 1.00 97.44 333 LEU A CA 1
ATOM 2679 C C . LEU A 1 333 ? -15.874 -5.531 -1.840 1.00 97.44 333 LEU A C 1
ATOM 2681 O O . LEU A 1 333 ? -15.569 -5.877 -2.978 1.00 97.44 333 LEU A O 1
ATOM 2685 N N . LEU A 1 334 ? -15.100 -5.797 -0.783 1.00 96.38 334 LEU A N 1
ATOM 2686 C CA . LEU A 1 334 ? -13.897 -6.637 -0.872 1.00 96.38 334 LEU A CA 1
ATOM 2687 C C . LEU A 1 334 ? -14.250 -8.097 -1.210 1.00 96.38 334 LEU A C 1
ATOM 2689 O O . LEU A 1 334 ? -13.564 -8.723 -2.013 1.00 96.38 334 LEU A O 1
ATOM 2693 N N . GLU A 1 335 ? -15.351 -8.622 -0.671 1.00 95.25 335 GLU A N 1
ATOM 2694 C CA . GLU A 1 335 ? -15.853 -9.980 -0.941 1.00 95.25 335 GLU A CA 1
ATOM 2695 C C . GLU A 1 335 ? -16.328 -10.179 -2.384 1.00 95.25 335 GLU A C 1
ATOM 2697 O O . GLU A 1 335 ? -16.378 -11.309 -2.869 1.00 95.25 335 GLU A O 1
ATOM 2702 N N . ARG A 1 336 ? -16.591 -9.092 -3.124 1.00 93.38 336 ARG A N 1
ATOM 2703 C CA . ARG A 1 336 ? -16.793 -9.154 -4.582 1.00 93.38 336 ARG A CA 1
ATOM 2704 C C . ARG A 1 336 ? -15.520 -9.501 -5.351 1.00 93.38 336 ARG A C 1
ATOM 2706 O O . ARG A 1 336 ? -15.580 -9.580 -6.575 1.00 93.38 336 ARG A O 1
ATOM 2713 N N . ASN A 1 337 ? -14.414 -9.718 -4.639 1.00 88.25 337 ASN A N 1
ATOM 2714 C CA . ASN A 1 337 ? -13.136 -10.175 -5.151 1.00 88.25 337 ASN A CA 1
ATOM 2715 C C . ASN A 1 337 ? -12.640 -9.269 -6.290 1.00 88.25 337 ASN A C 1
ATOM 2717 O O . ASN A 1 337 ? -12.648 -9.695 -7.441 1.00 88.25 337 ASN A O 1
ATOM 2721 N N . PRO A 1 338 ? -12.262 -8.005 -6.012 1.00 90.94 338 PRO A N 1
ATOM 2722 C CA . PRO A 1 338 ? -11.543 -7.181 -6.979 1.00 90.94 338 PRO A CA 1
ATOM 2723 C C . PRO A 1 338 ? -10.138 -7.754 -7.273 1.00 90.94 338 PRO A C 1
ATOM 2725 O O . PRO A 1 338 ? -9.602 -8.497 -6.444 1.00 90.94 338 PRO A O 1
ATOM 2728 N N . PRO A 1 339 ? -9.523 -7.427 -8.430 1.00 91.00 339 PRO A N 1
ATOM 2729 C CA . PRO A 1 339 ? -8.174 -7.883 -8.781 1.00 91.00 339 PRO A CA 1
ATOM 2730 C C . PRO A 1 339 ? -7.155 -7.581 -7.684 1.00 91.00 339 PRO A C 1
ATOM 2732 O O . PRO A 1 339 ? -7.211 -6.510 -7.086 1.00 91.00 339 PRO A O 1
ATOM 2735 N N . ARG A 1 340 ? -6.195 -8.486 -7.446 1.00 91.88 340 ARG A N 1
ATOM 2736 C CA . ARG A 1 340 ? -5.107 -8.232 -6.487 1.00 91.88 340 ARG A CA 1
ATOM 2737 C C . ARG A 1 340 ? -4.330 -6.986 -6.912 1.00 91.88 340 ARG A C 1
ATOM 2739 O O . ARG A 1 340 ? -3.893 -6.899 -8.054 1.00 91.88 340 ARG A O 1
ATOM 2746 N N . GLU A 1 341 ? -4.120 -6.050 -5.997 1.00 92.75 341 GLU A N 1
ATOM 2747 C CA . GLU A 1 341 ? -3.494 -4.754 -6.267 1.00 92.75 341 GLU A CA 1
ATOM 2748 C C . GLU A 1 341 ? -2.051 -4.741 -5.756 1.00 92.75 341 GLU A C 1
ATOM 2750 O O . GLU A 1 341 ? -1.764 -4.390 -4.608 1.00 92.75 341 GLU A O 1
ATOM 2755 N N . GLY A 1 342 ? -1.116 -5.191 -6.591 1.00 90.50 342 GLY A N 1
ATOM 2756 C CA . GLY A 1 342 ? 0.270 -5.401 -6.189 1.00 90.50 342 GLY A CA 1
ATOM 2757 C C . GLY A 1 342 ? 0.362 -6.428 -5.058 1.00 90.50 342 GLY A C 1
ATOM 2758 O O . GLY A 1 342 ? 0.206 -7.632 -5.266 1.00 90.50 342 GLY A O 1
ATOM 2759 N N . LEU A 1 343 ? 0.626 -5.942 -3.848 1.00 88.69 343 LEU A N 1
ATOM 2760 C CA . LEU A 1 343 ? 0.754 -6.757 -2.638 1.00 88.69 343 LEU A CA 1
ATOM 2761 C C . LEU A 1 343 ? -0.545 -6.816 -1.809 1.00 88.69 343 LEU A C 1
ATOM 2763 O O . LEU A 1 343 ? -0.577 -7.481 -0.775 1.00 88.69 343 LEU A O 1
ATOM 2767 N N . TRP A 1 344 ? -1.606 -6.140 -2.257 1.00 92.12 344 TRP A N 1
ATOM 2768 C CA . TRP A 1 344 ? -2.902 -6.085 -1.585 1.00 92.12 344 TRP A CA 1
ATOM 2769 C C . TRP A 1 344 ? -3.865 -7.118 -2.166 1.00 92.12 344 TRP A C 1
ATOM 2771 O O . TRP A 1 344 ? -4.262 -7.026 -3.325 1.00 92.12 344 TRP A O 1
ATOM 2781 N N . ASP A 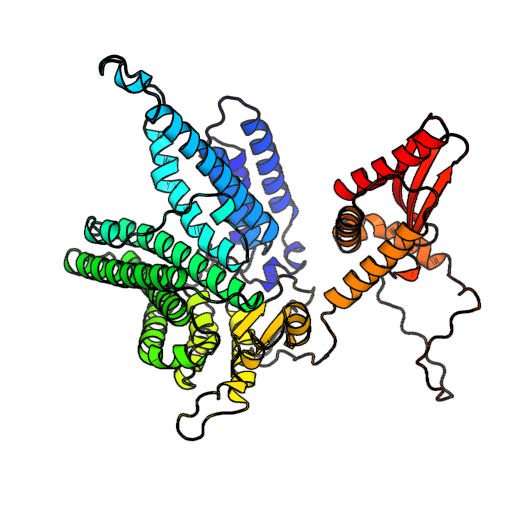1 345 ? -4.256 -8.096 -1.354 1.00 91.31 345 ASP A N 1
ATOM 2782 C CA . ASP A 1 345 ? -5.127 -9.207 -1.747 1.00 91.31 345 ASP A CA 1
ATOM 2783 C C . ASP A 1 345 ? -6.479 -9.125 -1.037 1.00 91.31 345 ASP A C 1
ATOM 2785 O O . ASP A 1 345 ? -6.535 -9.131 0.194 1.00 91.31 345 ASP A O 1
ATOM 2789 N N . ALA A 1 346 ? -7.568 -9.015 -1.800 1.00 92.62 346 ALA A N 1
ATOM 2790 C CA . ALA A 1 346 ? -8.893 -8.768 -1.237 1.00 92.62 346 ALA A CA 1
ATOM 2791 C C . ALA A 1 346 ? -9.312 -9.861 -0.246 1.00 92.62 346 ALA A C 1
ATOM 2793 O O . ALA A 1 346 ? -9.818 -9.544 0.827 1.00 92.62 346 ALA A O 1
ATOM 2794 N N . GLU A 1 347 ? -9.030 -11.129 -0.558 1.00 89.31 347 GLU A N 1
ATOM 2795 C CA . GLU A 1 347 ? -9.378 -12.257 0.306 1.00 89.31 347 GLU A CA 1
ATOM 2796 C C . GLU A 1 347 ? -8.653 -12.170 1.653 1.00 89.31 347 GLU A C 1
ATOM 2798 O O . GLU A 1 347 ? -9.295 -12.299 2.693 1.00 89.31 347 GLU A O 1
ATOM 2803 N N . GLN A 1 348 ? -7.342 -11.889 1.668 1.00 89.75 348 GLN A N 1
ATOM 2804 C CA . GLN A 1 348 ? -6.617 -11.681 2.930 1.00 89.75 348 GLN A CA 1
ATOM 2805 C C . GLN A 1 348 ? -7.217 -10.528 3.742 1.00 89.75 348 GLN A C 1
ATOM 2807 O O . GLN A 1 348 ? -7.411 -10.650 4.952 1.00 89.75 348 GLN A O 1
ATOM 2812 N N . HIS A 1 349 ? -7.543 -9.416 3.083 1.00 94.06 349 HIS A N 1
ATOM 2813 C CA . HIS A 1 349 ? -8.037 -8.222 3.763 1.00 94.06 349 HIS A CA 1
ATOM 2814 C C . HIS A 1 349 ? -9.468 -8.394 4.298 1.00 94.06 349 HIS A C 1
ATOM 2816 O O . HIS A 1 349 ? -9.761 -7.847 5.360 1.00 94.06 349 HIS A O 1
ATOM 2822 N N . VAL A 1 350 ? -10.336 -9.188 3.657 1.00 94.88 350 VAL A N 1
ATOM 2823 C CA . VAL A 1 350 ? -11.664 -9.562 4.200 1.00 94.88 350 VAL A CA 1
ATOM 2824 C C . VAL A 1 350 ? -11.521 -10.260 5.550 1.00 94.88 350 VAL A C 1
ATOM 2826 O O . VAL A 1 350 ? -12.170 -9.894 6.524 1.00 94.88 350 VAL A O 1
ATOM 2829 N N . VAL A 1 351 ? -10.629 -11.242 5.631 1.00 91.88 351 VAL A N 1
ATOM 2830 C CA . VAL A 1 351 ? -10.440 -12.053 6.840 1.00 91.88 351 VAL A CA 1
ATOM 2831 C C . VAL A 1 351 ? -9.906 -11.199 7.984 1.00 91.88 351 VAL A C 1
ATOM 2833 O O . VAL A 1 351 ? -10.445 -11.211 9.090 1.00 91.88 351 VAL A O 1
ATOM 2836 N N . VAL A 1 352 ? -8.882 -10.397 7.689 1.00 93.75 352 VAL A N 1
ATOM 2837 C CA . VAL A 1 352 ? -8.248 -9.512 8.668 1.00 93.75 352 VAL A CA 1
ATOM 2838 C C . VAL A 1 352 ? -9.219 -8.459 9.186 1.00 93.75 352 VAL A C 1
ATOM 2840 O O . VAL A 1 352 ? -9.235 -8.189 10.389 1.00 93.75 352 VAL A O 1
ATOM 2843 N N . THR A 1 353 ? -10.030 -7.873 8.301 1.00 95.94 353 THR A N 1
ATOM 2844 C CA . THR A 1 353 ? -11.018 -6.852 8.680 1.00 95.94 353 THR A CA 1
ATOM 2845 C C . THR A 1 353 ? -12.178 -7.430 9.463 1.00 95.94 353 THR A C 1
ATOM 2847 O O . THR A 1 353 ? -12.567 -6.815 10.448 1.00 95.94 353 THR A O 1
ATOM 2850 N N . ASN A 1 354 ? -12.695 -8.604 9.098 1.00 95.62 354 ASN A N 1
ATOM 2851 C CA . ASN A 1 354 ? -13.746 -9.269 9.870 1.00 95.62 354 ASN A CA 1
ATOM 2852 C C . ASN A 1 354 ? -13.299 -9.524 11.308 1.00 95.62 354 ASN A C 1
ATOM 2854 O O . ASN A 1 354 ? -14.028 -9.189 12.241 1.00 95.62 354 ASN A O 1
ATOM 2858 N N . ARG A 1 355 ? -12.071 -10.021 11.494 1.00 95.00 355 ARG A N 1
ATOM 2859 C CA . ARG A 1 355 ? -11.521 -10.209 12.837 1.00 95.00 355 ARG A CA 1
ATOM 2860 C C . ARG A 1 355 ? -11.331 -8.886 13.577 1.00 95.00 355 ARG A C 1
ATOM 2862 O O . ARG A 1 355 ? -11.696 -8.782 14.742 1.00 95.00 355 ARG A O 1
ATOM 2869 N N . LEU A 1 356 ? -10.807 -7.859 12.907 1.00 97.06 356 LEU A N 1
ATOM 2870 C CA . LEU A 1 356 ? -10.665 -6.530 13.506 1.00 97.06 356 LEU A CA 1
ATOM 2871 C C . LEU A 1 356 ? -12.020 -5.981 13.974 1.00 97.06 356 LEU A C 1
ATOM 2873 O O . LEU A 1 356 ? -12.119 -5.476 15.088 1.00 97.06 356 LEU A O 1
ATOM 2877 N N . ILE A 1 357 ? -13.056 -6.095 13.138 1.00 97.00 357 ILE A N 1
ATOM 2878 C CA . ILE A 1 357 ? -14.422 -5.671 13.460 1.00 97.00 357 ILE A CA 1
ATOM 2879 C C . ILE A 1 357 ? -14.931 -6.426 14.687 1.00 97.00 357 ILE A C 1
ATOM 2881 O O . ILE A 1 357 ? -15.426 -5.787 15.605 1.00 97.00 357 ILE A O 1
ATOM 2885 N N . GLU A 1 358 ? -14.765 -7.749 14.736 1.00 96.00 358 GLU A N 1
ATOM 2886 C CA . GLU A 1 358 ? -15.168 -8.573 15.882 1.00 96.00 358 GLU A CA 1
ATOM 2887 C C . GLU A 1 358 ? -14.484 -8.129 17.184 1.00 96.00 358 GLU A C 1
ATOM 2889 O O . GLU A 1 358 ? -15.140 -7.987 18.215 1.00 96.00 358 GLU A O 1
ATOM 2894 N N . MET A 1 359 ? -13.174 -7.867 17.145 1.00 95.44 359 MET A N 1
ATOM 2895 C CA . MET A 1 359 ? -12.427 -7.424 18.324 1.00 95.44 359 MET A CA 1
ATOM 2896 C C . MET A 1 359 ? -12.890 -6.046 18.805 1.00 95.44 359 MET A C 1
ATOM 2898 O O . MET A 1 359 ? -13.082 -5.846 20.004 1.00 95.44 359 MET A O 1
ATOM 2902 N N . GLU A 1 360 ? -13.084 -5.095 17.890 1.00 97.44 360 GLU A N 1
ATOM 2903 C CA . GLU A 1 360 ? -13.538 -3.751 18.251 1.00 97.44 360 GLU A CA 1
ATOM 2904 C C . GLU A 1 360 ? -14.999 -3.745 18.731 1.00 97.44 360 GLU A C 1
ATOM 2906 O O . GLU A 1 360 ? -15.316 -3.082 19.716 1.00 97.44 360 GLU A O 1
ATOM 2911 N N . GLU A 1 361 ? -15.885 -4.501 18.077 1.00 96.06 361 GLU A N 1
ATOM 2912 C CA . GLU A 1 361 ? -17.312 -4.618 18.420 1.00 96.06 361 GLU A CA 1
ATOM 2913 C C . GLU A 1 361 ? -17.583 -5.581 19.595 1.00 96.06 361 GLU A C 1
ATOM 2915 O O . GLU A 1 361 ? -18.740 -5.772 19.969 1.00 96.06 361 GLU A O 1
ATOM 2920 N N . SER A 1 362 ? -16.541 -6.138 20.229 1.00 96.12 362 SER A N 1
ATOM 2921 C CA . SER A 1 362 ? -16.670 -6.887 21.494 1.00 96.12 362 SER A CA 1
ATOM 2922 C C . SER A 1 362 ? -17.330 -6.060 22.600 1.00 96.12 362 SER A C 1
ATOM 2924 O O . SER A 1 362 ? -17.933 -6.605 23.525 1.00 96.12 362 SER A O 1
ATOM 2926 N N . GLU A 1 363 ? -17.250 -4.738 22.472 1.00 96.88 363 GLU A N 1
ATOM 2927 C CA . GLU A 1 363 ? -17.951 -3.798 23.316 1.00 96.88 363 GLU A CA 1
ATOM 2928 C C . GLU A 1 363 ? -18.334 -2.547 22.526 1.00 96.88 363 GLU A C 1
ATOM 2930 O O . GLU A 1 363 ? -17.503 -1.890 21.892 1.00 96.88 363 GLU A O 1
ATOM 2935 N N . VAL A 1 364 ? -19.619 -2.211 22.580 1.00 97.00 364 VAL A N 1
ATOM 2936 C CA . VAL A 1 364 ? -20.201 -1.111 21.815 1.00 97.00 364 VAL A CA 1
ATOM 2937 C C . VAL A 1 364 ? -20.937 -0.146 22.728 1.00 97.00 364 VAL A C 1
ATOM 2939 O O . VAL A 1 364 ? -21.473 -0.518 23.773 1.00 97.00 364 VAL A O 1
ATOM 2942 N N . ASP A 1 365 ? -20.955 1.111 22.314 1.00 95.12 365 ASP A N 1
ATOM 2943 C CA . ASP A 1 365 ? -21.786 2.138 22.912 1.00 95.12 365 ASP A CA 1
ATOM 2944 C C . ASP A 1 365 ? -23.276 1.807 22.670 1.00 95.12 365 ASP A C 1
ATOM 2946 O O . ASP A 1 365 ? -23.660 1.515 21.533 1.00 95.12 365 ASP A O 1
ATOM 2950 N N . PRO A 1 366 ? -24.126 1.818 23.713 1.00 94.44 366 PRO A N 1
ATOM 2951 C CA . PRO A 1 366 ? -25.511 1.363 23.604 1.00 94.44 366 PRO A CA 1
ATOM 2952 C C . PRO A 1 366 ? -26.415 2.308 22.801 1.00 94.44 366 PRO A C 1
ATOM 2954 O O . PRO A 1 366 ? -27.471 1.873 22.346 1.00 94.44 366 PRO A O 1
ATOM 2957 N N . GLU A 1 367 ? -26.039 3.577 22.628 1.00 93.56 367 GLU A N 1
ATOM 2958 C CA . GLU A 1 367 ? -26.840 4.559 21.888 1.00 93.56 367 GLU A CA 1
ATOM 2959 C C . GLU A 1 367 ? -26.508 4.534 20.395 1.00 93.56 367 GLU A C 1
ATOM 2961 O O . GLU A 1 367 ? -27.394 4.515 19.541 1.00 93.56 367 GLU A O 1
ATOM 2966 N N . THR A 1 368 ? -25.217 4.526 20.072 1.00 93.06 368 THR A N 1
ATOM 2967 C CA . THR A 1 368 ? -24.716 4.626 18.694 1.00 93.06 368 THR A CA 1
ATOM 2968 C C . THR A 1 368 ? -24.470 3.266 18.043 1.00 93.06 368 THR A C 1
ATOM 2970 O O . THR A 1 368 ? -24.445 3.164 16.813 1.00 93.06 368 THR A O 1
ATOM 2973 N N . GLY A 1 369 ? -24.258 2.218 18.844 1.00 93.69 369 GLY A N 1
ATOM 2974 C CA . GLY A 1 369 ? -23.801 0.906 18.383 1.00 93.69 369 GLY A CA 1
ATOM 2975 C C . GLY A 1 369 ? -22.350 0.900 17.889 1.00 93.69 369 GLY A C 1
ATOM 2976 O O . GLY A 1 369 ? -21.946 -0.036 17.202 1.00 93.69 369 GLY A O 1
ATOM 2977 N N . TRP A 1 370 ? -21.572 1.949 18.166 1.00 96.56 370 TRP A N 1
ATOM 2978 C CA . TRP A 1 370 ? -20.181 2.066 17.723 1.00 96.56 370 TRP A CA 1
ATOM 2979 C C . TRP A 1 370 ? -19.224 1.438 18.741 1.00 96.56 370 TRP A C 1
ATOM 2981 O O . TRP A 1 370 ? -19.481 1.533 19.941 1.00 96.56 370 TRP A O 1
ATOM 2991 N N . PRO A 1 371 ? -18.085 0.860 18.312 1.00 97.38 371 PRO A N 1
ATOM 2992 C CA . PRO A 1 371 ? -17.036 0.420 19.227 1.00 97.38 371 PRO A CA 1
ATOM 2993 C C . PRO A 1 371 ? -16.613 1.518 20.201 1.00 97.38 371 PRO A C 1
ATOM 2995 O O . PRO A 1 371 ? -16.305 2.649 19.787 1.00 97.38 371 PRO A O 1
ATOM 2998 N N . VAL A 1 372 ? -16.543 1.184 21.487 1.00 96.62 372 VAL A N 1
ATOM 2999 C CA . VAL A 1 372 ? -16.012 2.109 22.494 1.00 96.62 372 VAL A CA 1
ATOM 3000 C C . VAL A 1 372 ? -14.505 2.296 22.314 1.00 96.62 372 VAL A C 1
ATOM 3002 O O . VAL A 1 372 ? -13.814 1.425 21.801 1.00 96.62 372 VAL A O 1
ATOM 3005 N N . GLU A 1 373 ? -13.953 3.427 22.757 1.00 94.81 373 GLU A N 1
ATOM 3006 C CA . GLU A 1 373 ? -12.550 3.775 22.471 1.00 94.81 373 GLU A CA 1
ATOM 3007 C C . GLU A 1 373 ? -11.530 2.708 22.918 1.00 94.81 373 GLU A C 1
ATOM 3009 O O . GLU A 1 373 ? -10.557 2.458 22.212 1.00 94.81 373 GLU A O 1
ATOM 3014 N N . ARG A 1 374 ? -11.764 2.036 24.054 1.00 94.50 374 ARG A N 1
ATOM 3015 C CA . ARG A 1 374 ? -10.820 1.054 24.623 1.00 94.50 374 ARG A CA 1
ATOM 3016 C C . ARG A 1 374 ? -10.654 -0.224 23.796 1.00 94.50 374 ARG A C 1
ATOM 3018 O O . ARG A 1 374 ? -9.602 -0.852 23.879 1.00 94.50 374 ARG A O 1
ATOM 3025 N N . THR A 1 375 ? -11.652 -0.602 22.997 1.00 96.06 375 THR A N 1
ATOM 3026 C CA . THR A 1 375 ? -11.590 -1.795 22.137 1.00 96.06 375 THR A CA 1
ATOM 3027 C C . THR A 1 375 ? -11.079 -1.483 20.733 1.00 96.06 375 THR A C 1
ATOM 3029 O O . THR A 1 375 ? -10.783 -2.407 19.978 1.00 96.06 375 THR A O 1
ATOM 3032 N N . ARG A 1 376 ? -10.936 -0.201 20.367 1.00 96.94 376 ARG A N 1
ATOM 3033 C CA . ARG A 1 376 ? -10.507 0.210 19.024 1.00 96.94 376 ARG A CA 1
ATOM 3034 C C . ARG A 1 376 ? -9.057 -0.176 18.738 1.00 96.94 376 ARG A C 1
ATOM 3036 O O . ARG A 1 376 ? -8.177 -0.094 19.596 1.00 96.94 376 ARG A O 1
ATOM 3043 N N . MET A 1 377 ? -8.797 -0.539 17.490 1.00 95.81 377 MET A N 1
ATOM 3044 C CA . MET A 1 377 ? -7.492 -0.933 16.976 1.00 95.81 377 MET A CA 1
ATOM 3045 C C . MET A 1 377 ? -6.817 0.243 16.279 1.00 95.81 377 MET A C 1
ATOM 3047 O O . MET A 1 377 ? -7.382 0.883 15.388 1.00 95.81 377 MET A O 1
ATOM 3051 N N . TRP A 1 378 ? -5.562 0.496 16.643 1.00 94.50 378 TRP A N 1
ATOM 3052 C CA . TRP A 1 378 ? -4.718 1.479 15.972 1.00 94.50 378 TRP A CA 1
ATOM 3053 C C . TRP A 1 378 ? -4.216 0.961 14.625 1.00 94.50 378 TRP A C 1
ATOM 3055 O O . TRP A 1 378 ? -4.225 1.675 13.624 1.00 94.50 378 TRP A O 1
ATOM 3065 N N . SER A 1 379 ? -3.799 -0.301 14.552 1.00 92.19 379 SER A N 1
ATOM 3066 C CA . SER A 1 379 ? -3.269 -0.885 13.317 1.00 92.19 379 SER A CA 1
ATOM 3067 C C . SER A 1 379 ? -3.430 -2.394 13.280 1.00 92.19 379 SER A C 1
ATOM 3069 O O . SER A 1 379 ? -3.417 -3.048 14.320 1.00 92.19 379 SER A O 1
ATOM 3071 N N . SER A 1 380 ? -3.491 -2.928 12.066 1.00 93.06 380 SER A N 1
ATOM 3072 C CA . SER A 1 380 ? -3.366 -4.350 11.768 1.00 93.06 380 SER A CA 1
ATOM 3073 C C . SER A 1 380 ? -2.292 -4.548 10.697 1.00 93.06 380 SER A C 1
ATOM 3075 O O . SER A 1 380 ? -2.357 -3.930 9.631 1.00 93.06 380 SER A O 1
ATOM 3077 N N . GLY A 1 381 ? -1.285 -5.365 10.998 1.00 85.94 381 GLY A N 1
ATOM 3078 C CA . GLY A 1 381 ? -0.153 -5.661 10.123 1.00 85.94 381 GLY A CA 1
ATOM 3079 C C . GLY A 1 381 ? -0.184 -7.113 9.668 1.00 85.94 381 GLY A C 1
ATOM 3080 O O . GLY A 1 381 ? -0.094 -8.010 10.501 1.00 85.94 381 GLY A O 1
ATOM 3081 N N . ILE A 1 382 ? -0.302 -7.337 8.359 1.00 86.50 382 ILE A N 1
ATOM 3082 C CA . ILE A 1 382 ? -0.233 -8.672 7.754 1.00 86.50 382 ILE A CA 1
ATOM 3083 C C . ILE A 1 382 ? 1.238 -9.028 7.551 1.00 86.50 382 ILE A C 1
ATOM 3085 O O . ILE A 1 382 ? 1.957 -8.312 6.849 1.00 86.50 382 ILE A O 1
ATOM 3089 N N . ASP A 1 383 ? 1.677 -10.132 8.147 1.00 79.94 383 ASP A N 1
ATOM 3090 C CA . ASP A 1 383 ? 3.013 -10.664 7.924 1.00 79.94 383 ASP A CA 1
ATOM 3091 C C . ASP A 1 383 ? 3.154 -11.117 6.469 1.00 79.94 383 ASP A C 1
ATOM 3093 O O . ASP A 1 383 ? 2.256 -11.722 5.871 1.00 79.94 383 ASP A O 1
ATOM 3097 N N . ALA A 1 384 ? 4.287 -10.782 5.865 1.00 70.75 384 ALA A N 1
ATOM 3098 C CA . ALA A 1 384 ? 4.503 -11.097 4.469 1.00 70.75 384 ALA A CA 1
ATOM 3099 C C . ALA A 1 384 ? 4.850 -12.577 4.236 1.00 70.75 384 ALA A C 1
ATOM 3101 O O . ALA A 1 384 ? 4.713 -13.061 3.108 1.00 70.75 384 ALA A O 1
ATOM 3102 N N . ASN A 1 385 ? 5.253 -13.308 5.274 1.00 68.94 385 ASN A N 1
ATOM 3103 C CA . ASN A 1 385 ? 5.495 -14.734 5.187 1.00 68.94 385 ASN A CA 1
ATOM 3104 C C . ASN A 1 385 ? 4.165 -15.478 5.193 1.00 68.94 385 ASN A C 1
ATOM 3106 O O . ASN A 1 385 ? 3.321 -15.328 6.077 1.00 68.94 385 ASN A O 1
ATOM 3110 N N . MET A 1 386 ? 3.997 -16.310 4.174 1.00 70.06 386 MET A N 1
ATOM 3111 C CA . MET A 1 386 ? 2.883 -17.230 4.071 1.00 70.06 386 MET A CA 1
ATOM 3112 C C . MET A 1 386 ? 3.439 -18.648 4.098 1.00 70.06 386 MET A C 1
ATOM 3114 O O . MET A 1 386 ? 4.379 -18.966 3.366 1.00 70.06 386 MET A O 1
ATOM 3118 N N . ASP A 1 387 ? 2.883 -19.489 4.960 1.00 64.81 387 ASP A N 1
ATOM 3119 C CA . ASP A 1 387 ? 3.265 -20.887 5.061 1.00 64.81 387 ASP A CA 1
ATOM 3120 C C . ASP A 1 387 ? 2.752 -21.709 3.862 1.00 64.81 387 ASP A C 1
ATOM 3122 O O . ASP A 1 387 ? 2.064 -21.225 2.956 1.00 64.81 387 ASP A O 1
ATOM 3126 N N . ARG A 1 388 ? 3.113 -22.996 3.849 1.00 59.19 388 ARG A N 1
ATOM 3127 C CA . ARG A 1 388 ? 2.825 -23.913 2.735 1.00 59.19 388 ARG A CA 1
ATOM 3128 C C . ARG A 1 388 ? 1.329 -24.134 2.498 1.00 59.19 388 ARG A C 1
ATOM 3130 O O . ARG A 1 388 ? 0.955 -24.444 1.368 1.00 59.19 388 ARG A O 1
ATOM 3137 N N . ASP A 1 389 ? 0.495 -23.934 3.512 1.00 65.06 389 ASP A N 1
ATOM 3138 C CA . ASP A 1 389 ? -0.954 -24.143 3.444 1.00 65.06 389 ASP A CA 1
ATOM 3139 C C . ASP A 1 389 ? -1.701 -22.852 3.055 1.00 65.06 389 ASP A C 1
ATOM 3141 O O . ASP A 1 389 ? -2.928 -22.828 2.879 1.00 65.06 389 ASP A O 1
ATOM 3145 N N . GLY A 1 390 ? -0.953 -21.770 2.824 1.00 70.31 390 GLY A N 1
ATOM 3146 C CA . GLY A 1 390 ? -1.492 -20.436 2.602 1.00 70.31 390 GLY A CA 1
ATOM 3147 C C . GLY A 1 390 ? -1.831 -19.722 3.907 1.00 70.31 390 GLY A C 1
ATOM 3148 O O . GLY A 1 390 ? -2.632 -18.786 3.885 1.00 70.31 390 GLY A O 1
ATOM 3149 N N . GLY A 1 391 ? -1.295 -20.195 5.032 1.00 78.69 391 GLY A N 1
ATOM 3150 C CA . GLY A 1 391 ? -1.473 -19.568 6.326 1.00 78.69 391 GLY A CA 1
ATOM 3151 C C . GLY A 1 391 ? -0.552 -18.371 6.514 1.00 78.69 391 GLY A C 1
ATOM 3152 O O . GLY A 1 391 ? 0.591 -18.391 6.071 1.00 78.69 391 GLY A O 1
ATOM 3153 N N . PHE A 1 392 ? -1.044 -17.312 7.142 1.00 81.31 392 PHE A N 1
ATOM 3154 C CA . PHE A 1 392 ? -0.292 -16.079 7.368 1.00 81.31 392 PHE A CA 1
ATOM 3155 C C . PHE A 1 392 ? -0.581 -15.518 8.759 1.00 81.31 392 PHE A C 1
ATOM 3157 O O . PHE A 1 392 ? -1.651 -15.746 9.332 1.00 81.31 392 PHE A O 1
ATOM 3164 N N . TRP A 1 393 ? 0.397 -14.798 9.300 1.00 84.06 393 TRP A N 1
ATOM 3165 C CA . TRP A 1 393 ? 0.291 -14.143 10.597 1.00 84.06 393 TRP A CA 1
ATOM 3166 C C . TRP A 1 393 ? -0.207 -12.717 10.445 1.00 84.06 393 TRP A C 1
ATOM 3168 O O . TRP A 1 393 ? 0.071 -12.040 9.455 1.00 84.06 393 TRP A O 1
ATOM 3178 N N . VAL A 1 394 ? -0.941 -12.256 11.446 1.00 87.88 394 VAL A N 1
ATOM 3179 C CA . VAL A 1 394 ? -1.425 -10.884 11.524 1.00 87.88 394 VAL A CA 1
ATOM 3180 C C . VAL A 1 394 ? -1.197 -10.388 12.937 1.00 87.88 394 VAL A C 1
ATOM 3182 O O . VAL A 1 394 ? -1.482 -11.091 13.904 1.00 87.88 394 VAL A O 1
ATOM 3185 N N . SER A 1 395 ? -0.682 -9.172 13.042 1.00 90.38 395 SER A N 1
ATOM 3186 C CA . SER A 1 395 ? -0.570 -8.441 14.298 1.00 90.38 395 SER A CA 1
ATOM 3187 C C . SER A 1 395 ? -1.667 -7.389 14.379 1.00 90.38 395 SER A C 1
ATOM 3189 O O . SER A 1 395 ? -1.906 -6.669 13.412 1.00 90.38 395 SER A O 1
ATOM 3191 N N . TYR A 1 396 ? -2.307 -7.265 15.534 1.00 93.50 396 TYR A N 1
ATOM 3192 C CA . TYR A 1 396 ? -3.250 -6.201 15.856 1.00 93.50 396 TYR A CA 1
ATOM 3193 C C . TYR A 1 396 ? -2.697 -5.389 17.023 1.00 93.50 396 TYR A C 1
ATOM 3195 O O . TYR A 1 396 ? -2.235 -5.948 18.019 1.00 93.50 396 TYR A O 1
ATOM 3203 N N . LEU A 1 397 ? -2.741 -4.064 16.902 1.00 94.12 397 LEU A N 1
ATOM 3204 C CA . LEU A 1 397 ? -2.328 -3.140 17.951 1.00 94.12 397 LEU A CA 1
ATOM 3205 C C . LEU A 1 397 ? -3.560 -2.428 18.523 1.00 94.12 397 LEU A C 1
ATOM 3207 O O . LEU A 1 397 ? -4.095 -1.540 17.850 1.00 94.12 397 LEU A O 1
ATOM 3211 N N . PRO A 1 398 ? -3.996 -2.759 19.751 1.00 95.81 398 PRO A N 1
ATOM 3212 C CA . PRO A 1 398 ? -5.046 -2.005 20.428 1.00 95.81 398 PRO A CA 1
ATOM 3213 C C . PRO A 1 398 ? -4.611 -0.558 20.680 1.00 95.81 398 PRO A C 1
ATOM 3215 O O . PRO A 1 398 ? -3.500 -0.306 21.156 1.00 95.81 398 PRO A O 1
ATOM 3218 N N . ALA A 1 399 ? -5.490 0.399 20.384 1.00 94.88 399 ALA A N 1
ATOM 3219 C CA . ALA A 1 399 ? -5.166 1.824 20.431 1.00 94.88 399 ALA A CA 1
ATOM 3220 C C . ALA A 1 399 ? -4.838 2.325 21.842 1.00 94.88 399 ALA A C 1
ATOM 3222 O O . ALA A 1 399 ? -3.982 3.191 21.992 1.00 94.88 399 ALA A O 1
ATOM 3223 N N . GLN A 1 400 ? -5.441 1.727 22.875 1.00 93.94 400 GLN A N 1
ATOM 3224 C CA . GLN A 1 400 ? -5.213 2.088 24.279 1.00 93.94 400 GLN A CA 1
ATOM 3225 C C . GLN A 1 400 ? -3.749 1.968 24.737 1.00 93.94 400 GLN A C 1
ATOM 3227 O O . GLN A 1 400 ? -3.372 2.570 25.739 1.00 93.94 400 GLN A O 1
ATOM 3232 N N . TRP A 1 401 ? -2.927 1.183 24.031 1.00 93.62 401 TRP A N 1
ATOM 3233 C CA . TRP A 1 401 ? -1.519 0.992 24.378 1.00 93.62 401 TRP A CA 1
ATOM 3234 C C . TRP A 1 401 ? -0.593 1.993 23.690 1.00 93.62 401 TRP A C 1
ATOM 3236 O O . TRP A 1 401 ? 0.495 2.264 24.199 1.00 93.62 401 TRP A O 1
ATOM 3246 N N . LEU A 1 402 ? -0.994 2.560 22.549 1.00 90.62 402 LEU A N 1
ATOM 3247 C CA . LEU A 1 402 ? -0.139 3.493 21.826 1.00 90.62 402 LEU A CA 1
ATOM 3248 C C . LEU A 1 402 ? 0.023 4.791 22.627 1.00 90.62 402 LEU A C 1
ATOM 3250 O O . LEU A 1 402 ? -0.948 5.352 23.123 1.00 90.62 402 LEU A O 1
ATOM 3254 N N . GLY A 1 403 ? 1.263 5.253 22.788 1.00 86.06 403 GLY A N 1
ATOM 3255 C CA . GLY A 1 403 ? 1.596 6.422 23.608 1.00 86.06 403 GLY A CA 1
ATOM 3256 C C . GLY A 1 403 ? 1.526 6.176 25.122 1.00 86.06 403 GLY A C 1
ATOM 3257 O O . GLY A 1 403 ? 2.269 6.818 25.860 1.00 86.06 403 GLY A O 1
ATOM 3258 N N . ALA A 1 404 ? 0.715 5.221 25.588 1.00 88.56 404 ALA A N 1
ATOM 3259 C CA . ALA A 1 404 ? 0.576 4.874 27.003 1.00 88.56 404 ALA A CA 1
ATOM 3260 C C . ALA A 1 404 ? 1.763 4.066 27.554 1.00 88.56 404 ALA A C 1
ATOM 3262 O O . ALA A 1 404 ? 2.113 4.215 28.723 1.00 88.56 404 ALA A O 1
ATOM 3263 N N . VAL A 1 405 ? 2.386 3.227 26.721 1.00 90.19 405 VAL A N 1
ATOM 3264 C CA . VAL A 1 405 ? 3.552 2.410 27.096 1.00 90.19 405 VAL A CA 1
ATOM 3265 C C . VAL A 1 405 ? 4.744 2.685 26.182 1.00 90.19 405 VAL A C 1
ATOM 3267 O O . VAL A 1 405 ? 4.582 3.134 25.045 1.00 90.19 405 VAL A O 1
ATOM 3270 N N . GLY A 1 406 ? 5.951 2.414 26.685 1.00 88.38 406 GLY A N 1
ATOM 3271 C CA . GLY A 1 406 ? 7.185 2.591 25.918 1.00 88.38 406 GLY A CA 1
ATOM 3272 C C . GLY A 1 406 ? 7.324 1.593 24.753 1.00 88.38 406 GLY A C 1
ATOM 3273 O O . GLY A 1 406 ? 6.645 0.563 24.744 1.00 88.38 406 GLY A O 1
ATOM 3274 N N . PRO A 1 407 ? 8.239 1.838 23.792 1.00 84.25 407 PRO A N 1
ATOM 3275 C CA . PRO A 1 407 ? 8.362 1.041 22.564 1.00 84.25 407 PRO A CA 1
ATOM 3276 C C . PRO A 1 407 ? 8.585 -0.461 22.791 1.00 84.25 407 PRO A C 1
ATOM 3278 O O . PRO A 1 407 ? 8.030 -1.286 22.069 1.00 84.25 407 PRO A O 1
ATOM 3281 N N . GLU A 1 408 ? 9.389 -0.826 23.793 1.00 84.81 408 GLU A N 1
ATOM 3282 C CA . GLU A 1 408 ? 9.675 -2.233 24.101 1.00 84.81 408 GLU A CA 1
ATOM 3283 C C . GLU A 1 408 ? 8.474 -2.938 24.736 1.00 84.81 408 GLU A C 1
ATOM 3285 O O . GLU A 1 408 ? 8.148 -4.063 24.359 1.00 84.81 408 GLU A O 1
ATOM 3290 N N . GLU A 1 409 ? 7.751 -2.262 25.634 1.00 87.69 409 GLU A N 1
ATOM 3291 C CA . GLU A 1 409 ? 6.525 -2.815 26.208 1.00 87.69 409 GLU A CA 1
ATOM 3292 C C . GLU A 1 409 ? 5.422 -2.922 25.148 1.00 87.69 409 GLU A C 1
ATOM 3294 O O . GLU A 1 409 ? 4.696 -3.915 25.125 1.00 87.69 409 GLU A O 1
ATOM 3299 N N . LEU A 1 410 ? 5.326 -1.968 24.219 1.00 83.31 410 LEU A N 1
ATOM 3300 C CA . LEU A 1 410 ? 4.315 -1.971 23.161 1.00 83.31 410 LEU A CA 1
ATOM 3301 C C . LEU A 1 410 ? 4.356 -3.247 22.306 1.00 83.31 410 LEU A C 1
ATOM 3303 O O . LEU A 1 410 ? 3.303 -3.765 21.935 1.00 83.31 410 LEU A O 1
ATOM 3307 N N . LYS A 1 411 ? 5.549 -3.805 22.055 1.00 81.94 411 LYS A N 1
ATOM 3308 C CA . LYS A 1 411 ? 5.713 -5.079 21.327 1.00 81.94 411 LYS A CA 1
ATOM 3309 C C . LYS A 1 411 ? 4.992 -6.237 22.019 1.00 81.94 411 LYS A C 1
ATOM 3311 O O . LYS A 1 411 ? 4.431 -7.095 21.346 1.00 81.94 411 LYS A O 1
ATOM 3316 N N . THR A 1 412 ? 4.965 -6.236 23.352 1.00 83.81 412 THR A N 1
ATOM 3317 C CA . THR A 1 412 ? 4.280 -7.261 24.162 1.00 83.81 412 THR A CA 1
ATOM 3318 C C . THR A 1 412 ? 2.759 -7.107 24.164 1.00 83.81 412 THR A C 1
ATOM 3320 O O . THR A 1 412 ? 2.053 -8.034 24.550 1.00 83.81 412 THR A O 1
ATOM 3323 N N . LYS A 1 413 ? 2.243 -5.948 23.733 1.00 88.88 413 LYS A N 1
ATOM 3324 C CA . LYS A 1 413 ? 0.803 -5.661 23.655 1.00 88.88 413 LYS A CA 1
ATOM 3325 C C . LYS A 1 413 ? 0.191 -5.991 22.292 1.00 88.88 413 LYS A C 1
ATOM 3327 O O . LYS A 1 413 ? -1.021 -5.851 22.132 1.00 88.88 413 LYS A O 1
ATOM 3332 N N . LEU A 1 414 ? 1.008 -6.387 21.314 1.00 86.88 414 LEU A N 1
ATOM 3333 C CA . LEU A 1 414 ? 0.522 -6.838 20.015 1.00 86.88 414 LEU A CA 1
ATOM 3334 C C . LEU A 1 414 ? -0.223 -8.161 20.171 1.00 86.88 414 LEU A C 1
ATOM 3336 O O . LEU A 1 414 ? 0.284 -9.108 20.773 1.00 86.88 414 LEU A O 1
ATOM 3340 N N . ILE A 1 415 ? -1.408 -8.232 19.580 1.00 89.56 415 ILE A N 1
ATOM 3341 C CA . ILE A 1 415 ? -2.188 -9.462 19.495 1.00 89.56 415 ILE A CA 1
ATOM 3342 C C . ILE A 1 415 ? -1.819 -10.129 18.177 1.00 89.56 415 ILE A C 1
ATOM 3344 O O . ILE A 1 415 ? -2.013 -9.540 17.116 1.00 89.56 415 ILE A O 1
ATOM 3348 N N . TRP A 1 416 ? -1.264 -11.334 18.246 1.00 86.25 416 TRP A N 1
ATOM 3349 C CA . TRP A 1 416 ? -0.886 -12.109 17.070 1.00 86.25 416 TRP A CA 1
ATOM 3350 C C . TRP A 1 416 ? -1.893 -13.221 16.829 1.00 86.25 416 TRP A C 1
ATOM 3352 O O . TRP A 1 416 ? -2.172 -14.010 17.728 1.00 86.25 416 TRP A O 1
ATOM 3362 N N . GLU A 1 417 ? -2.407 -13.302 15.607 1.00 86.06 417 GLU A N 1
ATOM 3363 C CA . GLU A 1 417 ? -3.296 -14.380 15.184 1.00 86.06 417 GLU A CA 1
ATOM 3364 C C . GLU A 1 417 ? -2.832 -14.961 13.850 1.00 86.06 417 GLU A C 1
ATOM 3366 O O . GLU A 1 417 ? -2.352 -14.245 12.963 1.00 86.06 417 GLU A O 1
ATOM 3371 N N . ARG A 1 418 ? -2.966 -16.283 13.715 1.00 83.44 418 ARG A N 1
ATOM 3372 C CA . ARG A 1 418 ? -2.682 -17.006 12.475 1.00 83.44 418 ARG A CA 1
ATOM 3373 C C . ARG A 1 418 ? -3.979 -17.359 11.778 1.00 83.44 418 ARG A C 1
ATOM 3375 O O . ARG A 1 418 ? -4.862 -17.978 12.370 1.00 83.44 418 ARG A O 1
ATOM 3382 N N . PHE A 1 419 ? -4.026 -17.055 10.491 1.00 81.94 419 PHE A N 1
ATOM 3383 C CA . PHE A 1 419 ? -5.126 -17.406 9.605 1.00 81.94 419 PHE A CA 1
ATOM 3384 C C . PHE A 1 419 ? -4.646 -18.464 8.626 1.00 81.94 419 PHE A C 1
ATOM 3386 O O . PHE A 1 419 ? -3.571 -18.308 8.060 1.00 81.94 419 PHE A O 1
ATOM 3393 N N . VAL A 1 420 ? -5.424 -19.526 8.411 1.00 73.62 420 VAL A N 1
ATOM 3394 C CA . VAL A 1 420 ? -5.130 -20.576 7.422 1.00 73.62 420 VAL A CA 1
ATOM 3395 C C . VAL A 1 420 ? -6.314 -20.735 6.481 1.00 73.62 420 VAL A C 1
ATOM 3397 O O . VAL A 1 420 ? -7.453 -20.891 6.911 1.00 73.62 420 VAL A O 1
ATOM 3400 N N . ARG A 1 421 ? -6.048 -20.729 5.174 1.00 64.00 421 ARG A N 1
ATOM 3401 C CA . ARG A 1 421 ? -7.093 -20.870 4.157 1.00 64.00 421 ARG A CA 1
ATOM 3402 C C . ARG A 1 421 ? -7.413 -22.347 3.903 1.00 64.00 421 ARG A C 1
ATOM 3404 O O . ARG A 1 421 ? -6.661 -23.014 3.188 1.00 64.00 421 ARG A O 1
ATOM 3411 N N . THR A 1 422 ? -8.537 -22.845 4.417 1.00 51.19 422 THR A N 1
ATOM 3412 C CA . THR A 1 422 ? -9.046 -24.186 4.081 1.00 51.19 422 THR A CA 1
ATOM 3413 C C . THR A 1 422 ? -9.589 -24.215 2.641 1.00 51.19 422 THR A C 1
ATOM 3415 O O . THR A 1 422 ? -10.169 -23.247 2.148 1.00 51.19 422 THR A O 1
ATOM 3418 N N . GLN A 1 423 ? -9.330 -25.297 1.897 1.00 40.50 423 GLN A N 1
ATOM 3419 C CA . GLN A 1 423 ? -9.866 -25.466 0.540 1.00 40.50 423 GLN A CA 1
ATOM 3420 C C . GLN A 1 423 ? -11.331 -25.928 0.602 1.00 40.50 423 GLN A C 1
ATOM 3422 O O . GLN A 1 423 ? -11.631 -26.943 1.223 1.00 40.50 423 GLN A O 1
ATOM 3427 N N . GLY A 1 424 ? -12.227 -25.235 -0.110 1.00 40.16 424 GLY A N 1
ATOM 3428 C CA . GLY A 1 424 ? -13.524 -25.793 -0.519 1.00 40.16 424 GLY A CA 1
ATOM 3429 C C . GLY A 1 424 ? -14.732 -25.544 0.390 1.00 40.16 424 GLY A C 1
ATOM 3430 O O . GLY A 1 424 ? -15.772 -26.158 0.159 1.00 40.16 424 GLY A O 1
ATOM 3431 N N . ARG A 1 425 ? -14.656 -24.646 1.376 1.00 31.75 425 ARG A N 1
ATOM 3432 C CA . ARG A 1 425 ? -15.833 -24.135 2.103 1.00 31.75 425 ARG A CA 1
ATOM 3433 C C . ARG A 1 425 ? -15.766 -22.612 2.207 1.00 31.75 425 ARG A C 1
ATOM 3435 O O . ARG A 1 425 ? -14.714 -22.036 1.951 1.00 31.75 425 ARG A O 1
ATOM 3442 N N . ASN A 1 426 ? -16.915 -21.980 2.450 1.00 33.09 426 ASN A N 1
ATOM 3443 C CA . ASN A 1 426 ? -17.093 -20.525 2.502 1.00 33.09 426 ASN A CA 1
ATOM 3444 C C . ASN A 1 426 ? -15.962 -19.805 3.261 1.00 33.09 426 ASN A C 1
ATOM 3446 O O . ASN A 1 426 ? -15.355 -20.370 4.165 1.00 33.09 426 ASN A O 1
ATOM 3450 N N . LEU A 1 427 ? -15.756 -18.518 2.948 1.00 39.34 427 LEU A N 1
ATOM 3451 C CA . LEU A 1 427 ? -14.844 -17.586 3.642 1.00 39.34 427 LEU A CA 1
ATOM 3452 C C . LEU A 1 427 ? -14.988 -17.575 5.185 1.00 39.34 427 LEU A C 1
ATOM 3454 O O . LEU A 1 427 ? -14.112 -17.055 5.867 1.00 39.34 427 LEU A O 1
ATOM 3458 N N . SER A 1 428 ? -16.060 -18.167 5.728 1.00 31.33 428 SER A N 1
ATOM 3459 C CA . SER A 1 428 ? -16.304 -18.398 7.155 1.00 31.33 428 SER A CA 1
ATOM 3460 C C . SER A 1 428 ? -15.413 -19.463 7.809 1.00 31.33 428 SER A C 1
ATOM 3462 O O . SER A 1 428 ? -15.299 -19.465 9.030 1.00 31.33 428 SER A O 1
ATOM 3464 N N . ASP A 1 429 ? -14.785 -20.363 7.045 1.00 33.25 429 ASP A N 1
ATOM 3465 C CA . ASP A 1 429 ? -14.110 -21.557 7.588 1.00 33.25 429 ASP A CA 1
ATOM 3466 C C . ASP A 1 429 ? -12.583 -21.375 7.705 1.00 33.25 429 ASP A C 1
ATOM 3468 O O . ASP A 1 429 ? -11.790 -22.268 7.382 1.00 33.25 429 ASP A O 1
ATOM 3472 N N . ILE A 1 430 ? -12.152 -20.199 8.167 1.00 42.91 430 ILE A N 1
ATOM 3473 C CA . ILE A 1 430 ? -10.762 -19.965 8.570 1.00 42.91 430 ILE A CA 1
ATOM 3474 C C . ILE A 1 430 ? -10.645 -20.249 10.059 1.00 42.91 430 ILE A C 1
ATOM 3476 O O . ILE A 1 430 ? -11.204 -19.541 10.892 1.00 42.91 430 ILE A O 1
ATOM 3480 N N . THR A 1 431 ? -9.913 -21.306 10.399 1.00 38.69 431 THR A N 1
ATOM 3481 C CA . THR A 1 431 ? -9.674 -21.670 11.793 1.00 38.69 431 THR A CA 1
ATOM 3482 C C . THR A 1 431 ? -8.726 -20.656 12.430 1.00 38.69 431 THR A C 1
ATOM 3484 O O . THR A 1 431 ? -7.580 -20.525 11.997 1.00 38.69 431 THR A O 1
ATOM 3487 N N . ILE A 1 432 ? -9.197 -19.967 13.471 1.00 39.88 432 ILE A N 1
ATOM 3488 C CA . ILE A 1 432 ? -8.369 -19.136 14.350 1.00 39.88 432 ILE A CA 1
ATOM 3489 C C . ILE A 1 432 ? -7.510 -20.082 15.197 1.00 39.88 432 ILE A C 1
ATOM 3491 O O . ILE A 1 432 ? -8.027 -20.822 16.034 1.00 39.88 432 ILE A O 1
ATOM 3495 N N . GLY A 1 433 ? -6.197 -20.080 14.976 1.00 36.69 433 GLY A N 1
ATOM 3496 C CA . GLY A 1 433 ? -5.256 -20.696 15.910 1.00 36.69 433 GLY A CA 1
ATOM 3497 C C . GLY A 1 433 ? -4.999 -19.739 17.071 1.00 36.69 433 GLY A C 1
ATOM 3498 O O . GLY A 1 433 ? -4.173 -18.841 16.935 1.00 36.69 433 GLY A O 1
ATOM 3499 N N . MET A 1 434 ? -5.715 -19.899 18.188 1.00 28.78 434 MET A N 1
ATOM 3500 C CA . MET A 1 434 ? -5.446 -19.163 19.430 1.00 28.78 434 MET A CA 1
ATOM 3501 C C . MET A 1 434 ? -4.260 -19.788 20.172 1.00 28.78 434 MET A C 1
ATOM 3503 O O . MET A 1 434 ? -4.443 -20.468 21.176 1.00 28.78 434 MET A O 1
ATOM 3507 N N . ASP A 1 435 ? -3.045 -19.530 19.699 1.00 29.73 435 ASP A N 1
ATOM 3508 C CA . ASP A 1 435 ? -1.851 -19.694 20.525 1.00 29.73 435 ASP A CA 1
ATOM 3509 C C . ASP A 1 435 ? -1.409 -18.300 20.979 1.00 29.73 435 ASP A C 1
ATOM 3511 O O . ASP A 1 435 ? -0.770 -17.555 20.237 1.00 29.73 435 ASP A O 1
ATOM 3515 N N . ALA A 1 436 ? -1.774 -17.927 22.209 1.00 29.66 436 ALA A N 1
ATOM 3516 C CA . ALA A 1 436 ? -1.208 -16.770 22.900 1.00 29.66 436 ALA A CA 1
ATOM 3517 C C . ALA A 1 436 ? 0.234 -17.097 23.310 1.00 29.66 436 ALA A C 1
ATOM 3519 O O . ALA A 1 436 ? 0.535 -17.380 24.467 1.00 29.66 436 ALA A O 1
ATOM 3520 N N . ILE A 1 437 ? 1.124 -17.124 22.328 1.00 33.12 437 ILE A N 1
ATOM 3521 C CA . ILE A 1 437 ? 2.560 -17.301 22.492 1.00 33.12 437 ILE A CA 1
ATOM 3522 C C . ILE A 1 437 ? 3.180 -16.310 21.510 1.00 33.12 437 ILE A C 1
ATOM 3524 O O . ILE A 1 437 ? 2.724 -16.217 20.370 1.00 33.12 437 ILE A O 1
ATOM 3528 N N . GLY A 1 438 ? 4.161 -15.517 21.960 1.00 37.72 438 GLY A N 1
ATOM 3529 C CA . GLY A 1 438 ? 4.880 -14.577 21.094 1.00 37.72 438 GLY A CA 1
ATOM 3530 C C . GLY A 1 438 ? 5.226 -15.231 19.754 1.00 37.72 438 GLY A C 1
ATOM 3531 O O . GLY A 1 438 ? 5.502 -16.429 19.727 1.00 37.72 438 GLY A O 1
ATOM 3532 N N . SER A 1 439 ? 5.138 -14.460 18.663 1.00 37.91 439 SER A N 1
ATOM 3533 C CA . SER A 1 439 ? 5.247 -14.934 17.273 1.00 37.91 439 SER A CA 1
ATOM 3534 C C . SER A 1 439 ? 6.192 -16.148 17.114 1.00 37.91 439 SER A C 1
ATOM 3536 O O . SER A 1 439 ? 7.295 -16.145 17.676 1.00 37.91 439 SER A O 1
ATOM 3538 N N . PRO A 1 440 ? 5.839 -17.179 16.322 1.00 40.12 440 PRO A N 1
ATOM 3539 C CA . PRO A 1 440 ? 6.720 -18.332 16.117 1.00 40.12 440 PRO A CA 1
ATOM 3540 C C . PRO A 1 440 ? 8.076 -17.944 15.511 1.00 40.12 440 PRO A C 1
ATOM 3542 O O . PRO A 1 440 ? 9.075 -18.613 15.772 1.00 40.12 440 PRO A O 1
ATOM 3545 N N . ALA A 1 441 ? 8.123 -16.841 14.751 1.00 42.69 441 ALA A N 1
ATOM 3546 C CA . ALA A 1 441 ? 9.366 -16.266 14.242 1.00 42.69 441 ALA A CA 1
ATOM 3547 C C . ALA A 1 441 ? 10.192 -15.634 15.376 1.00 42.69 441 ALA A C 1
ATOM 3549 O O . ALA A 1 441 ? 11.394 -15.870 15.460 1.00 42.69 441 ALA A O 1
ATOM 3550 N N . THR A 1 442 ? 9.548 -14.953 16.332 1.00 45.12 442 THR A N 1
ATOM 3551 C CA . THR A 1 442 ? 10.217 -14.486 17.559 1.00 45.12 442 THR A CA 1
ATOM 3552 C C . THR A 1 442 ? 10.662 -15.606 18.493 1.00 45.12 442 THR A C 1
ATOM 3554 O O . THR A 1 442 ? 11.477 -15.316 19.359 1.00 45.12 442 THR A O 1
ATOM 3557 N N . ASN A 1 443 ? 10.206 -16.856 18.351 1.00 58.50 443 ASN A N 1
ATOM 3558 C CA . ASN A 1 443 ? 10.750 -17.951 19.158 1.00 58.50 443 ASN A CA 1
ATOM 3559 C C . ASN A 1 443 ? 11.962 -18.600 18.474 1.00 58.50 443 ASN A C 1
ATOM 3561 O O . ASN A 1 443 ? 13.040 -18.615 19.054 1.00 58.50 443 ASN A O 1
ATOM 3565 N N . LEU A 1 444 ? 11.850 -19.051 17.217 1.00 63.81 444 LEU A N 1
ATOM 3566 C CA . LEU A 1 444 ? 12.965 -19.749 16.560 1.00 63.81 444 LEU A CA 1
ATOM 3567 C C . LEU A 1 444 ? 14.141 -18.820 16.237 1.00 63.81 444 LEU A C 1
ATOM 3569 O O . LEU A 1 444 ? 15.277 -19.179 16.533 1.00 63.81 444 LEU A O 1
ATOM 3573 N N . GLU A 1 445 ? 13.890 -17.638 15.667 1.00 75.12 445 GLU A N 1
ATOM 3574 C CA . GLU A 1 445 ? 14.962 -16.697 15.325 1.00 75.12 445 GLU A CA 1
ATOM 3575 C C . GLU A 1 445 ? 15.630 -16.153 16.591 1.00 75.12 445 GLU A C 1
ATOM 3577 O O . GLU A 1 445 ? 16.852 -16.078 16.651 1.00 75.12 445 GLU A O 1
ATOM 3582 N N . SER A 1 446 ? 14.862 -15.854 17.647 1.00 73.69 446 SER A N 1
ATOM 3583 C CA . SER A 1 446 ? 15.444 -15.413 18.922 1.00 73.69 446 SER A CA 1
ATOM 3584 C C . SER A 1 446 ? 16.215 -16.529 19.623 1.00 73.69 446 SER A C 1
ATOM 3586 O O . SER A 1 446 ? 17.291 -16.263 20.153 1.00 73.69 446 SER A O 1
ATOM 3588 N N . MET A 1 447 ? 15.717 -17.773 19.614 1.00 74.31 447 MET A N 1
ATOM 3589 C CA . MET A 1 447 ? 16.445 -18.925 20.160 1.00 74.31 447 MET A CA 1
ATOM 3590 C C . MET A 1 447 ? 17.725 -19.195 19.361 1.00 74.31 447 MET A C 1
ATOM 3592 O O . MET A 1 447 ? 18.777 -19.438 19.950 1.00 74.31 447 MET A O 1
ATOM 3596 N N . LEU A 1 448 ? 17.658 -19.109 18.031 1.00 81.19 448 LEU A N 1
ATOM 3597 C CA . LEU A 1 448 ? 18.804 -19.271 17.142 1.00 81.19 448 LEU A CA 1
ATOM 3598 C C . LEU A 1 448 ? 19.830 -18.156 17.365 1.00 81.19 448 LEU A C 1
ATOM 3600 O O . LEU A 1 448 ? 21.009 -18.440 17.555 1.00 81.19 448 LEU A O 1
ATOM 3604 N N . ARG A 1 449 ? 19.385 -16.898 17.413 1.00 88.12 449 ARG A N 1
ATOM 3605 C CA . ARG A 1 449 ? 20.231 -15.728 17.672 1.00 88.12 449 ARG A CA 1
ATOM 3606 C C . ARG A 1 449 ? 20.885 -15.810 19.045 1.00 88.12 449 ARG A C 1
ATOM 3608 O O . ARG A 1 449 ? 22.074 -15.521 19.156 1.00 88.12 449 ARG A O 1
ATOM 3615 N N . ALA A 1 450 ? 20.142 -16.205 20.080 1.00 82.75 450 ALA A N 1
ATOM 3616 C CA . ALA A 1 450 ? 20.684 -16.397 21.422 1.00 82.75 450 ALA A CA 1
ATOM 3617 C C . ALA A 1 450 ? 21.757 -17.495 21.431 1.00 82.75 450 ALA A C 1
ATOM 3619 O O . ALA A 1 450 ? 22.864 -17.264 21.912 1.00 82.75 450 ALA A O 1
ATOM 3620 N N . HIS A 1 451 ? 21.471 -18.645 20.817 1.00 84.56 451 HIS A N 1
ATOM 3621 C CA . HIS A 1 451 ? 22.406 -19.769 20.732 1.00 84.56 451 HIS A CA 1
ATOM 3622 C C . HIS A 1 451 ? 23.677 -19.428 19.947 1.00 84.56 451 HIS A C 1
ATOM 3624 O O . HIS A 1 451 ? 24.787 -19.699 20.405 1.00 84.56 451 HIS A O 1
ATOM 3630 N N . LEU A 1 452 ? 23.539 -18.795 18.779 1.00 87.25 452 LEU A N 1
ATOM 3631 C CA . LEU A 1 452 ? 24.673 -18.353 17.964 1.00 87.25 452 LEU A CA 1
ATOM 3632 C C . LEU A 1 452 ? 25.500 -17.289 18.683 1.00 87.25 452 LEU A C 1
ATOM 3634 O O . LEU A 1 452 ? 26.725 -17.313 18.584 1.00 87.25 452 LEU A O 1
ATOM 3638 N N . ARG A 1 453 ? 24.862 -16.391 19.446 1.00 89.38 453 ARG A N 1
ATOM 3639 C CA . ARG A 1 453 ? 25.566 -15.398 20.265 1.00 89.38 453 ARG A CA 1
ATOM 3640 C C . ARG A 1 453 ? 26.417 -16.080 21.330 1.00 89.38 453 ARG A C 1
ATOM 3642 O O . ARG A 1 453 ? 27.605 -15.789 21.393 1.00 89.38 453 ARG A O 1
ATOM 3649 N N . THR A 1 454 ? 25.861 -17.026 22.088 1.00 83.50 454 THR A N 1
ATOM 3650 C CA . THR A 1 454 ? 26.624 -17.815 23.073 1.00 83.50 454 THR A CA 1
ATOM 3651 C C . THR A 1 454 ? 27.766 -18.585 22.411 1.00 83.50 454 THR A C 1
ATOM 3653 O O . THR A 1 454 ? 28.907 -18.520 22.859 1.00 83.50 454 THR A O 1
ATOM 3656 N N . THR A 1 455 ? 27.493 -19.232 21.278 1.00 83.00 455 THR A N 1
ATOM 3657 C CA . THR A 1 455 ? 28.495 -20.004 20.530 1.00 83.00 455 THR A CA 1
ATOM 3658 C C . THR A 1 455 ? 29.646 -19.117 20.041 1.00 83.00 455 THR A C 1
ATOM 3660 O O . THR A 1 455 ? 30.816 -19.481 20.156 1.00 83.00 455 THR A O 1
ATOM 3663 N N . LEU A 1 456 ? 29.336 -17.923 19.526 1.00 83.25 456 LEU A N 1
ATOM 3664 C CA . LEU A 1 456 ? 30.338 -16.924 19.167 1.00 83.25 456 LEU A CA 1
ATOM 3665 C C . LEU A 1 456 ? 31.068 -16.419 20.411 1.00 83.25 456 LEU A C 1
ATOM 3667 O O . LEU A 1 456 ? 32.271 -16.192 20.342 1.00 83.25 456 LEU A O 1
ATOM 3671 N N . GLU A 1 457 ? 30.392 -16.239 21.548 1.00 81.62 457 GLU A N 1
ATOM 3672 C CA . GLU A 1 457 ? 30.956 -15.779 22.823 1.00 81.62 457 GLU A CA 1
ATOM 3673 C C . GLU A 1 457 ? 32.007 -16.735 23.419 1.00 81.62 457 GLU A C 1
ATOM 3675 O O . GLU A 1 457 ? 33.011 -16.262 23.960 1.00 81.62 457 GLU A O 1
ATOM 3680 N N . GLU A 1 458 ? 31.873 -18.037 23.199 1.00 78.94 458 GLU A N 1
ATOM 3681 C CA . GLU A 1 458 ? 32.784 -19.071 23.714 1.00 78.94 458 GLU A CA 1
ATOM 3682 C C . GLU A 1 458 ? 34.067 -19.270 22.883 1.00 78.94 458 GLU A C 1
ATOM 3684 O O . GLU A 1 458 ? 35.005 -19.932 23.333 1.00 78.94 458 GLU A O 1
ATOM 3689 N N . LEU A 1 459 ? 34.164 -18.679 21.684 1.00 75.94 459 LEU A N 1
ATOM 3690 C CA . LEU A 1 459 ? 35.343 -18.847 20.827 1.00 75.94 459 LEU A CA 1
ATOM 3691 C C . LEU A 1 459 ? 36.618 -18.224 21.450 1.00 75.94 459 LEU A C 1
ATOM 3693 O O . LEU A 1 459 ? 36.614 -17.053 21.845 1.00 75.94 459 LEU A O 1
ATOM 3697 N N . PRO A 1 460 ? 37.751 -18.949 21.496 1.00 67.94 460 PRO A N 1
ATOM 3698 C CA . PRO A 1 460 ? 38.988 -18.432 22.075 1.00 67.94 460 PRO A CA 1
ATOM 3699 C C . PRO A 1 460 ? 39.616 -17.347 21.185 1.00 67.94 460 PRO A C 1
ATOM 3701 O O . PRO A 1 460 ? 39.639 -17.484 19.969 1.00 67.94 460 PRO A O 1
ATOM 3704 N N . HIS A 1 461 ? 40.170 -16.288 21.789 1.00 66.94 461 HIS A N 1
ATOM 3705 C CA . HIS A 1 461 ? 41.002 -15.263 21.123 1.00 66.94 461 HIS A CA 1
ATOM 3706 C C . HIS A 1 461 ? 40.385 -14.555 19.899 1.00 66.94 461 HIS A C 1
ATOM 3708 O O . HIS A 1 461 ? 41.093 -14.223 18.953 1.00 66.94 461 HIS A O 1
ATOM 3714 N N . LYS A 1 462 ? 39.077 -14.281 19.921 1.00 64.69 462 LYS A N 1
ATOM 3715 C CA . LYS A 1 462 ? 38.341 -13.677 18.800 1.00 64.69 462 LYS A CA 1
ATOM 3716 C C . LYS A 1 462 ? 38.944 -12.373 18.239 1.00 64.69 462 LYS A C 1
ATOM 3718 O O . LYS A 1 462 ? 39.285 -11.481 19.021 1.00 64.69 462 LYS A O 1
ATOM 3723 N N . PRO A 1 463 ? 38.997 -12.209 16.901 1.00 71.19 463 PRO A N 1
ATOM 3724 C CA . PRO A 1 463 ? 39.345 -10.933 16.275 1.00 71.19 463 PRO A CA 1
ATOM 3725 C C . PRO A 1 463 ? 38.277 -9.858 16.544 1.00 71.19 463 PRO A C 1
ATOM 3727 O O . PRO A 1 463 ? 37.214 -10.144 17.090 1.00 71.19 463 PRO A O 1
ATOM 3730 N N . LYS A 1 464 ? 38.538 -8.598 16.170 1.00 75.94 464 LYS A N 1
ATOM 3731 C CA . LYS A 1 464 ? 37.504 -7.547 16.199 1.00 75.94 464 LYS A CA 1
ATOM 3732 C C . LYS A 1 464 ? 36.538 -7.751 15.027 1.00 75.94 464 LYS A C 1
ATOM 3734 O O . LYS A 1 464 ? 36.975 -7.745 13.881 1.00 75.94 464 LYS A O 1
ATOM 3739 N N . TYR A 1 465 ? 35.243 -7.873 15.306 1.00 77.56 465 TYR A N 1
ATOM 3740 C CA . TYR A 1 465 ? 34.178 -7.975 14.300 1.00 77.56 465 TYR A CA 1
ATOM 3741 C C . TYR A 1 465 ? 32.878 -7.349 14.819 1.00 77.56 465 TYR A C 1
ATOM 3743 O O . TYR A 1 465 ? 32.740 -7.081 16.014 1.00 77.56 465 TYR A O 1
ATOM 3751 N N . ASN A 1 466 ? 31.927 -7.103 13.916 1.00 81.19 466 ASN A N 1
ATOM 3752 C CA . ASN A 1 466 ? 30.582 -6.673 14.284 1.00 81.19 466 ASN A CA 1
ATOM 3753 C C . ASN A 1 466 ? 29.729 -7.912 14.591 1.00 81.19 466 ASN A C 1
ATOM 3755 O O . ASN A 1 466 ? 29.296 -8.607 13.675 1.00 81.19 466 ASN A O 1
ATOM 3759 N N . VAL A 1 467 ? 29.534 -8.190 15.882 1.00 82.44 467 VAL A N 1
ATOM 3760 C CA . VAL A 1 467 ? 28.790 -9.364 16.363 1.00 82.44 467 VAL A CA 1
ATOM 3761 C C . VAL A 1 467 ? 27.357 -9.366 15.845 1.00 82.44 467 VAL A C 1
ATOM 3763 O O . VAL A 1 467 ? 26.883 -10.407 15.405 1.00 82.44 467 VAL A O 1
ATOM 3766 N N . ASP A 1 468 ? 26.681 -8.216 15.857 1.00 82.00 468 ASP A N 1
ATOM 3767 C CA . ASP A 1 468 ? 25.281 -8.141 15.440 1.00 82.00 468 ASP A CA 1
ATOM 3768 C C . ASP A 1 468 ? 25.134 -8.409 13.940 1.00 82.00 468 ASP A C 1
ATOM 3770 O O . ASP A 1 468 ? 24.253 -9.168 13.558 1.00 82.00 468 ASP A O 1
ATOM 3774 N N . ARG A 1 469 ? 26.066 -7.914 13.112 1.00 83.56 469 ARG A N 1
ATOM 3775 C CA . ARG A 1 469 ? 26.080 -8.199 11.668 1.00 83.56 469 ARG A CA 1
ATOM 3776 C C . ARG A 1 469 ? 26.247 -9.693 11.374 1.00 83.56 469 ARG A C 1
ATOM 3778 O O . ARG A 1 469 ? 25.444 -10.261 10.653 1.00 83.56 469 ARG A O 1
ATOM 3785 N N . VAL A 1 470 ? 27.241 -10.342 11.987 1.00 83.88 470 VAL A N 1
ATOM 3786 C CA . VAL A 1 470 ? 27.474 -11.786 11.790 1.00 83.88 470 VAL A CA 1
ATOM 3787 C C . VAL A 1 470 ? 26.280 -12.611 12.282 1.00 83.88 470 VAL A C 1
ATOM 3789 O O . VAL A 1 470 ? 25.935 -13.623 11.680 1.00 83.88 470 VAL A O 1
ATOM 3792 N N . LEU A 1 471 ? 25.628 -12.190 13.370 1.00 85.94 471 LEU A N 1
ATOM 3793 C CA . LEU A 1 471 ? 24.403 -12.834 13.842 1.00 85.94 471 LEU A CA 1
ATOM 3794 C C . LEU A 1 471 ? 23.243 -12.656 12.864 1.00 85.94 471 LEU A C 1
ATOM 3796 O O . LEU A 1 471 ? 22.508 -13.618 12.659 1.00 85.94 471 LEU A O 1
ATOM 3800 N N . ASP A 1 472 ? 23.078 -11.470 12.279 1.00 84.38 472 ASP A N 1
ATOM 3801 C CA . ASP A 1 472 ? 22.052 -11.201 11.270 1.00 84.38 472 ASP A CA 1
ATOM 3802 C C . ASP A 1 472 ? 22.256 -12.107 10.043 1.00 84.38 472 ASP A C 1
ATOM 3804 O O . ASP A 1 472 ? 21.327 -12.820 9.660 1.00 84.38 472 ASP A O 1
ATOM 3808 N N . ASP A 1 473 ? 23.483 -12.166 9.513 1.00 87.50 473 ASP A N 1
ATOM 3809 C CA . ASP A 1 473 ? 23.845 -12.977 8.341 1.00 87.50 473 ASP A CA 1
ATOM 3810 C C . ASP A 1 473 ? 23.606 -14.478 8.605 1.00 87.50 473 ASP A C 1
ATOM 3812 O O . ASP A 1 473 ? 22.921 -15.166 7.846 1.00 87.50 473 ASP A O 1
ATOM 3816 N N . LEU A 1 474 ? 24.079 -14.998 9.745 1.00 88.81 474 LEU A N 1
ATOM 3817 C CA . LEU A 1 474 ? 23.896 -16.409 10.104 1.00 88.81 474 LEU A CA 1
ATOM 3818 C C . LEU A 1 474 ? 22.435 -16.765 10.413 1.00 88.81 474 LEU A C 1
ATOM 3820 O O . LEU A 1 474 ? 21.990 -17.857 10.050 1.00 88.81 474 LEU A O 1
ATOM 3824 N N . CYS A 1 475 ? 21.680 -15.885 11.079 1.00 87.12 475 CYS A N 1
ATOM 3825 C CA . CYS A 1 475 ? 20.258 -16.119 11.344 1.00 87.12 475 CYS A CA 1
ATOM 3826 C C . CYS A 1 475 ? 19.456 -16.127 10.042 1.00 87.12 475 CYS A C 1
ATOM 3828 O O . CYS A 1 475 ? 18.599 -16.997 9.869 1.00 87.12 475 CYS A O 1
ATOM 3830 N N . PHE A 1 476 ? 19.761 -15.215 9.117 1.00 85.38 476 PHE A N 1
ATOM 3831 C CA . PHE A 1 476 ? 19.159 -15.181 7.789 1.00 85.38 476 PHE A CA 1
ATOM 3832 C C . PHE A 1 476 ? 19.466 -16.464 7.008 1.00 85.38 476 PHE A C 1
ATOM 3834 O O . PHE A 1 476 ? 18.547 -17.135 6.532 1.00 85.38 476 PHE A O 1
ATOM 3841 N N . LEU A 1 477 ? 20.738 -16.868 6.958 1.00 85.81 477 LEU A N 1
ATOM 3842 C CA . LEU A 1 477 ? 21.195 -18.059 6.242 1.00 85.81 477 LEU A CA 1
ATOM 3843 C C . LEU A 1 477 ? 20.557 -19.348 6.786 1.00 85.81 477 LEU A C 1
ATOM 3845 O O . LEU A 1 477 ? 20.048 -20.174 6.030 1.00 85.81 477 LEU A O 1
ATOM 3849 N N . LEU A 1 478 ? 20.526 -19.521 8.107 1.00 84.94 478 LEU A N 1
ATOM 3850 C CA . LEU A 1 478 ? 19.965 -20.715 8.756 1.00 84.94 478 LEU A CA 1
ATOM 3851 C C . LEU A 1 478 ? 18.432 -20.722 8.801 1.00 84.94 478 LEU A C 1
ATOM 3853 O O . LEU A 1 478 ? 17.839 -21.774 9.041 1.00 84.94 478 LEU A O 1
ATOM 3857 N N . SER A 1 479 ? 17.799 -19.583 8.525 1.00 81.62 479 SER A N 1
ATOM 3858 C CA . SER A 1 479 ? 16.354 -19.476 8.292 1.00 81.62 479 SER A CA 1
ATOM 3859 C C . SER A 1 479 ? 15.994 -19.572 6.802 1.00 81.62 479 SER A C 1
ATOM 3861 O O . SER A 1 479 ? 14.816 -19.664 6.455 1.00 81.62 479 SER A O 1
ATOM 3863 N N . SER A 1 480 ? 16.990 -19.583 5.905 1.00 80.81 480 SER A N 1
ATOM 3864 C CA . SER A 1 480 ? 16.796 -19.675 4.458 1.00 80.81 480 SER A CA 1
ATOM 3865 C C . SER A 1 480 ? 16.502 -21.108 4.022 1.00 80.81 480 SER A C 1
ATOM 3867 O O . SER A 1 480 ? 17.367 -21.984 4.008 1.00 80.81 480 SER A O 1
ATOM 3869 N N . ASP A 1 481 ? 15.279 -21.337 3.551 1.00 72.94 481 ASP A N 1
ATOM 3870 C CA . ASP A 1 481 ? 14.835 -22.614 2.981 1.00 72.94 481 ASP A CA 1
ATOM 3871 C C . ASP A 1 481 ? 15.735 -23.118 1.835 1.00 72.94 481 ASP A C 1
ATOM 3873 O O . ASP A 1 481 ? 15.863 -24.329 1.635 1.00 72.94 481 ASP A O 1
ATOM 3877 N N . LEU A 1 482 ? 16.342 -22.210 1.059 1.00 71.69 482 LEU A N 1
ATOM 3878 C CA . LEU A 1 482 ? 17.239 -22.564 -0.047 1.00 71.69 482 LEU A CA 1
ATOM 3879 C C . LEU A 1 482 ? 18.569 -23.108 0.479 1.00 71.69 482 LEU A C 1
ATOM 3881 O O . LEU A 1 482 ? 19.054 -24.133 -0.008 1.00 71.69 482 LEU A O 1
ATOM 3885 N N . TYR A 1 483 ? 19.121 -22.451 1.495 1.00 81.19 483 TYR A N 1
ATOM 3886 C CA . TYR A 1 483 ? 20.338 -22.896 2.155 1.00 81.19 483 TYR A CA 1
ATOM 3887 C C . TYR A 1 483 ? 20.109 -24.216 2.899 1.00 81.19 483 TYR A C 1
ATOM 3889 O O . TYR A 1 483 ? 20.848 -25.180 2.697 1.00 81.19 483 TYR A O 1
ATOM 3897 N N . LEU A 1 484 ? 19.015 -24.329 3.659 1.00 79.19 484 LEU A N 1
ATOM 3898 C CA . LEU A 1 484 ? 18.634 -25.576 4.332 1.00 79.19 484 LEU A CA 1
ATOM 3899 C C . LEU A 1 484 ? 18.409 -26.721 3.345 1.00 79.19 484 LEU A C 1
ATOM 3901 O O . LEU A 1 484 ? 18.800 -27.858 3.614 1.00 79.19 484 LEU A O 1
ATOM 3905 N N . TYR A 1 485 ? 17.829 -26.435 2.177 1.00 74.44 485 TYR A N 1
ATOM 3906 C CA . TYR A 1 485 ? 17.698 -27.416 1.106 1.00 74.44 485 TYR A CA 1
ATOM 3907 C C . TYR A 1 485 ? 19.0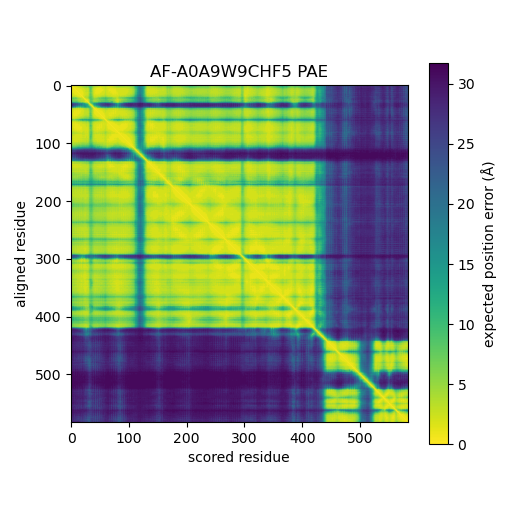65 -27.871 0.574 1.00 74.44 485 TYR A C 1
ATOM 3909 O O . TYR A 1 485 ? 19.283 -29.076 0.428 1.00 74.44 485 TYR A O 1
ATOM 3917 N N . ALA A 1 486 ? 20.000 -26.946 0.338 1.00 76.06 486 ALA A N 1
ATOM 3918 C CA . ALA A 1 486 ? 21.358 -27.268 -0.106 1.00 76.06 486 ALA A CA 1
ATOM 3919 C C . ALA A 1 486 ? 22.142 -28.078 0.947 1.00 76.06 486 ALA A C 1
ATOM 3921 O O . ALA A 1 486 ? 22.868 -29.016 0.610 1.00 76.06 486 ALA A O 1
ATOM 3922 N N . CYS A 1 487 ? 21.944 -27.779 2.232 1.00 79.31 487 CYS A N 1
ATOM 3923 C CA . CYS A 1 487 ? 22.585 -28.468 3.351 1.00 79.31 487 CYS A CA 1
ATOM 3924 C C . CYS A 1 487 ? 21.854 -29.744 3.801 1.00 79.31 487 CYS A C 1
ATOM 3926 O O . CYS A 1 487 ? 22.382 -30.490 4.628 1.00 79.31 487 CYS A O 1
ATOM 3928 N N . LYS A 1 488 ? 20.674 -30.048 3.248 1.00 78.56 488 LYS A N 1
ATOM 3929 C CA . LYS A 1 488 ? 19.811 -31.174 3.648 1.00 78.56 488 LYS A CA 1
ATOM 3930 C C . LYS A 1 488 ? 20.528 -32.530 3.767 1.00 78.56 488 LYS A C 1
ATOM 3932 O O . LYS A 1 488 ? 20.257 -33.241 4.738 1.00 78.56 488 LYS A O 1
ATOM 3937 N N . PRO A 1 489 ? 21.451 -32.921 2.862 1.00 75.44 489 PRO A N 1
ATOM 3938 C CA . PRO A 1 489 ? 22.209 -34.165 3.019 1.00 75.44 489 PRO A CA 1
ATOM 3939 C C . PRO A 1 489 ? 23.060 -34.193 4.298 1.00 75.44 489 PRO A C 1
ATOM 3941 O O . PRO A 1 489 ? 23.115 -35.217 4.977 1.00 75.44 489 PRO A O 1
ATOM 3944 N N . ARG A 1 490 ? 23.664 -33.054 4.661 1.00 78.25 490 ARG A N 1
ATOM 3945 C CA . ARG A 1 490 ? 24.520 -32.890 5.845 1.00 78.25 490 ARG A CA 1
ATOM 3946 C C . ARG A 1 490 ? 23.703 -32.915 7.141 1.00 78.25 490 ARG A C 1
ATOM 3948 O O . ARG A 1 490 ? 24.083 -33.581 8.099 1.00 78.25 490 ARG A O 1
ATOM 3955 N N . LEU A 1 491 ? 22.533 -32.271 7.141 1.00 73.94 491 LEU A N 1
ATOM 3956 C CA . LEU A 1 491 ? 21.601 -32.278 8.279 1.00 73.94 491 LEU A CA 1
ATOM 3957 C C . LEU A 1 491 ? 21.086 -33.696 8.591 1.00 73.94 491 LEU A C 1
ATOM 3959 O O . LEU A 1 491 ? 21.025 -34.104 9.750 1.00 73.94 491 LEU A O 1
ATOM 3963 N N . ARG A 1 492 ? 20.773 -34.484 7.553 1.00 67.25 492 ARG A N 1
ATOM 3964 C CA . ARG A 1 492 ? 20.332 -35.883 7.699 1.00 67.25 492 ARG A CA 1
ATOM 3965 C C . ARG A 1 492 ? 21.429 -36.799 8.235 1.00 67.25 492 ARG A C 1
ATOM 3967 O O . ARG A 1 492 ? 21.140 -37.665 9.054 1.00 67.25 492 ARG A O 1
ATOM 3974 N N . GLN A 1 493 ? 22.671 -36.608 7.791 1.00 61.16 493 GLN A N 1
ATOM 3975 C CA . GLN A 1 493 ? 23.811 -37.410 8.239 1.00 61.16 493 GLN A CA 1
ATOM 3976 C C . GLN A 1 493 ? 24.112 -37.206 9.731 1.00 61.16 493 GLN A C 1
ATOM 3978 O O . GLN A 1 493 ? 24.418 -38.171 10.425 1.00 61.16 493 GLN A O 1
ATOM 3983 N N . ALA A 1 494 ? 23.964 -35.981 10.241 1.00 58.47 494 ALA A N 1
ATOM 3984 C CA . ALA A 1 494 ? 24.139 -35.683 11.662 1.00 58.47 494 ALA A CA 1
ATOM 3985 C C . ALA A 1 494 ? 23.068 -36.346 12.547 1.00 58.47 494 ALA A C 1
ATOM 3987 O O . ALA A 1 494 ? 23.401 -36.928 13.576 1.00 58.47 494 ALA A O 1
ATOM 3988 N N . ASN A 1 495 ? 21.800 -36.342 12.116 1.00 56.44 495 ASN A N 1
ATOM 3989 C CA . ASN A 1 495 ? 20.703 -36.979 12.858 1.00 56.44 495 ASN A CA 1
ATOM 3990 C C . ASN A 1 495 ? 20.844 -38.514 12.952 1.00 56.44 495 ASN A C 1
ATOM 3992 O O . ASN A 1 495 ? 20.292 -39.122 13.864 1.00 56.44 495 ASN A O 1
ATOM 3996 N N . LEU A 1 496 ? 21.582 -39.145 12.030 1.00 51.16 496 LEU A N 1
ATOM 3997 C CA . LEU A 1 496 ? 21.862 -40.587 12.041 1.00 51.16 496 LEU A CA 1
ATOM 3998 C C . LEU A 1 496 ? 22.998 -40.982 12.998 1.00 51.16 496 LEU A C 1
ATOM 4000 O O . LEU A 1 496 ? 23.108 -42.156 13.339 1.00 51.16 496 LEU A O 1
ATOM 4004 N N . LEU A 1 497 ? 23.838 -40.030 13.418 1.00 52.50 497 LEU A N 1
ATOM 4005 C CA . LEU A 1 497 ? 25.010 -40.296 14.260 1.00 52.50 497 LEU A CA 1
ATOM 4006 C C . LEU A 1 497 ? 24.728 -40.208 15.770 1.00 52.50 497 LEU A C 1
ATOM 4008 O O . LEU A 1 497 ? 25.591 -40.609 16.541 1.00 52.50 497 LEU A O 1
ATOM 4012 N N . GLY A 1 498 ? 23.522 -39.786 16.178 1.00 41.91 498 GLY A N 1
ATOM 4013 C CA . GLY A 1 498 ? 23.032 -39.852 17.561 1.00 41.91 498 GLY A CA 1
ATOM 4014 C C . GLY A 1 498 ? 23.702 -38.870 18.532 1.00 41.91 498 GLY A C 1
ATOM 4015 O O . GLY A 1 498 ? 24.918 -38.730 18.579 1.00 41.91 498 GLY A O 1
ATOM 4016 N N . TYR A 1 499 ? 22.897 -38.194 19.349 1.00 39.06 499 TYR A N 1
ATOM 4017 C CA . TYR A 1 499 ? 23.366 -37.434 20.507 1.00 39.06 499 TYR A CA 1
ATOM 4018 C C . TYR A 1 499 ? 22.929 -38.171 21.768 1.00 39.06 499 TYR A C 1
ATOM 4020 O O . TYR A 1 499 ? 21.731 -38.326 22.005 1.00 39.06 499 TYR A O 1
ATOM 4028 N N . GLU A 1 500 ? 23.893 -38.629 22.564 1.00 37.19 500 GLU A N 1
ATOM 4029 C CA . GLU A 1 500 ? 23.655 -38.934 23.973 1.00 37.19 500 GLU A CA 1
ATOM 4030 C C . GLU A 1 500 ? 23.767 -37.620 24.762 1.00 37.19 500 GLU A C 1
ATOM 4032 O O . GLU A 1 500 ? 24.782 -36.928 24.640 1.00 37.19 500 GLU A O 1
ATOM 4037 N N . PRO A 1 501 ? 22.750 -37.228 25.550 1.00 34.78 501 PRO A N 1
ATOM 4038 C CA . PRO A 1 501 ? 22.843 -36.027 26.364 1.00 34.78 501 PRO A CA 1
ATOM 4039 C C . PRO A 1 501 ? 23.954 -36.176 27.402 1.00 34.78 501 PRO A C 1
ATOM 4041 O O . PRO A 1 501 ? 23.996 -37.146 28.161 1.00 34.78 501 PRO A O 1
ATOM 4044 N N . ALA A 1 502 ? 24.839 -35.180 27.462 1.00 33.22 502 ALA A N 1
ATOM 4045 C CA . ALA A 1 502 ? 25.788 -35.052 28.555 1.00 33.22 502 ALA A CA 1
ATOM 4046 C C . ALA A 1 502 ? 25.013 -34.960 29.879 1.00 33.22 502 ALA A C 1
ATOM 4048 O O . ALA A 1 502 ? 24.106 -34.139 30.035 1.00 33.22 502 ALA A O 1
ATOM 4049 N N . ALA A 1 503 ? 25.357 -35.827 30.831 1.00 35.41 503 ALA A N 1
ATOM 4050 C CA . ALA A 1 503 ? 24.768 -35.833 32.160 1.00 35.41 503 ALA A CA 1
ATOM 4051 C C . ALA A 1 503 ? 24.906 -34.444 32.812 1.00 35.41 503 ALA A C 1
ATOM 4053 O O . ALA A 1 503 ? 26.023 -34.007 33.079 1.00 35.41 503 ALA A O 1
ATOM 4054 N N . GLY A 1 504 ? 23.788 -33.761 33.094 1.00 39.78 504 GLY A N 1
ATOM 4055 C CA . GLY A 1 504 ? 23.826 -32.598 33.990 1.00 39.78 504 GLY A CA 1
ATOM 4056 C C . GLY A 1 504 ? 22.826 -31.458 33.803 1.00 39.78 504 GLY A C 1
ATOM 4057 O O . GLY A 1 504 ? 22.852 -30.557 34.635 1.00 39.78 504 GLY A O 1
ATOM 4058 N N . VAL A 1 505 ? 21.929 -31.455 32.812 1.00 30.73 505 VAL A N 1
ATOM 4059 C CA . VAL A 1 505 ? 20.916 -30.382 32.696 1.00 30.73 505 VAL A CA 1
ATOM 4060 C C . VAL A 1 505 ? 19.536 -30.930 33.051 1.00 30.73 505 VAL A C 1
ATOM 4062 O O . VAL A 1 505 ? 18.944 -31.697 32.297 1.00 30.73 505 VAL A O 1
ATOM 4065 N N . LYS A 1 506 ? 19.038 -30.570 34.240 1.00 34.72 506 LYS A N 1
ATOM 4066 C CA . LYS A 1 506 ? 17.643 -30.807 34.627 1.00 34.72 506 LYS A CA 1
ATOM 4067 C C . LYS A 1 506 ? 16.752 -29.828 33.871 1.00 34.72 506 LYS A C 1
ATOM 4069 O O . LYS A 1 506 ? 16.899 -28.622 34.033 1.00 34.72 506 LYS A O 1
ATOM 4074 N N . ASP A 1 507 ? 15.819 -30.373 33.108 1.00 33.56 507 ASP A N 1
ATOM 4075 C CA . ASP A 1 507 ? 14.698 -29.654 32.515 1.00 33.56 507 ASP A CA 1
ATOM 4076 C C . ASP A 1 507 ? 13.684 -29.293 33.627 1.00 33.56 507 ASP A C 1
ATOM 4078 O O . ASP A 1 507 ? 13.179 -30.199 34.304 1.00 33.56 507 ASP A O 1
ATOM 4082 N N . PRO A 1 508 ? 13.407 -28.009 33.918 1.00 32.56 508 PRO A N 1
ATOM 4083 C CA . PRO A 1 508 ? 12.422 -27.637 34.920 1.00 32.56 508 PRO A CA 1
ATOM 4084 C C . PRO A 1 508 ? 11.036 -27.584 34.263 1.00 32.56 508 PRO A C 1
ATOM 4086 O O . PRO A 1 508 ? 10.592 -26.521 33.840 1.00 32.56 508 PRO A O 1
ATOM 4089 N N . GLY A 1 509 ? 10.328 -28.717 34.178 1.00 37.56 509 GLY A N 1
ATOM 4090 C CA . GLY A 1 509 ? 8.949 -28.659 33.668 1.00 37.56 509 GLY A CA 1
ATOM 4091 C C . GLY A 1 509 ? 8.123 -29.931 33.496 1.00 37.56 509 GLY A C 1
ATOM 4092 O O . GLY A 1 509 ? 6.943 -29.806 33.184 1.00 37.56 509 GLY A O 1
ATOM 4093 N N . LEU A 1 510 ? 8.650 -31.140 33.706 1.00 33.09 510 LEU A N 1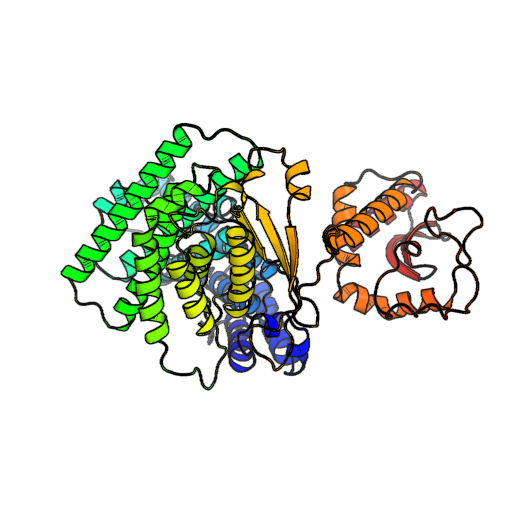
ATOM 4094 C CA . LEU A 1 510 ? 7.851 -32.364 33.546 1.00 33.09 510 LEU A CA 1
ATOM 4095 C C . LEU A 1 510 ? 7.494 -32.970 34.904 1.00 33.09 510 LEU A C 1
ATOM 4097 O O . LEU A 1 510 ? 8.282 -33.673 35.530 1.00 33.09 510 LEU A O 1
ATOM 4101 N N . VAL A 1 511 ? 6.278 -32.657 35.355 1.00 33.19 511 VAL A N 1
ATOM 4102 C CA . VAL A 1 511 ? 5.608 -33.353 36.455 1.00 33.19 511 VAL A CA 1
ATOM 4103 C C . VAL A 1 511 ? 5.341 -34.794 36.022 1.00 33.19 511 VAL A C 1
ATOM 4105 O O . VAL A 1 511 ? 4.725 -35.053 34.988 1.00 33.19 511 VAL A O 1
ATOM 4108 N N . ASP A 1 512 ? 5.840 -35.708 36.841 1.00 35.06 512 ASP A N 1
ATOM 4109 C CA . ASP A 1 512 ? 5.769 -37.154 36.702 1.00 35.06 512 ASP A CA 1
ATOM 4110 C C . ASP A 1 512 ? 4.316 -37.640 36.850 1.00 35.06 512 ASP A C 1
ATOM 4112 O O . ASP A 1 512 ? 3.736 -37.585 37.933 1.00 35.06 512 ASP A O 1
ATOM 4116 N N . ASN A 1 513 ? 3.711 -38.097 35.752 1.00 31.09 513 ASN A N 1
ATOM 4117 C CA . ASN A 1 513 ? 2.484 -38.890 35.777 1.00 31.09 513 ASN A CA 1
ATOM 4118 C C . ASN A 1 513 ? 2.766 -40.196 35.036 1.00 31.09 513 ASN A C 1
ATOM 4120 O O . ASN A 1 513 ? 2.861 -40.239 33.807 1.00 31.09 513 ASN A O 1
ATOM 4124 N N . GLY A 1 514 ? 2.963 -41.246 35.827 1.00 31.34 514 GLY A N 1
ATOM 4125 C CA . GLY A 1 514 ? 3.453 -42.537 35.379 1.00 31.34 514 GLY A CA 1
ATOM 4126 C C . GLY A 1 514 ? 2.562 -43.262 34.369 1.00 31.34 514 GLY A C 1
ATOM 4127 O O . GLY A 1 514 ? 1.338 -43.151 34.361 1.00 31.34 514 GLY A O 1
ATOM 4128 N N . GLY A 1 515 ? 3.230 -44.107 33.580 1.00 34.47 515 GLY A N 1
ATOM 4129 C CA . GLY A 1 515 ? 2.670 -45.367 33.100 1.00 34.47 515 GLY A CA 1
ATOM 4130 C C . GLY A 1 515 ? 1.856 -45.322 31.811 1.00 34.47 515 GLY A C 1
ATOM 4131 O O . GLY A 1 515 ? 0.678 -45.642 31.839 1.00 34.47 515 GLY A O 1
ATOM 4132 N N . LEU A 1 516 ? 2.497 -45.041 30.672 1.00 29.20 516 LEU A N 1
ATOM 4133 C CA . LEU A 1 516 ? 2.208 -45.687 29.379 1.00 29.20 516 LEU A CA 1
ATOM 4134 C C . LEU A 1 516 ? 3.299 -45.300 28.373 1.00 29.20 516 LEU A C 1
ATOM 4136 O O . LEU A 1 516 ? 3.538 -44.121 28.129 1.00 29.20 516 LEU A O 1
ATOM 4140 N N . SER A 1 517 ? 3.969 -46.310 27.812 1.00 34.84 517 SER A N 1
ATOM 4141 C CA . SER A 1 517 ? 4.993 -46.179 26.771 1.00 34.84 517 SER A CA 1
ATOM 4142 C C . SER A 1 517 ? 4.456 -45.351 25.597 1.00 34.84 517 SER A C 1
ATOM 4144 O O . SER A 1 517 ? 3.681 -45.846 24.778 1.00 34.84 517 SER A O 1
ATOM 4146 N N . LYS A 1 518 ? 4.829 -44.068 25.536 1.00 30.00 518 LYS A N 1
ATOM 4147 C CA . LYS A 1 518 ? 4.582 -43.199 24.385 1.00 30.00 518 LYS A CA 1
ATOM 4148 C C . LYS A 1 518 ? 5.840 -43.190 23.533 1.00 30.00 518 LYS A C 1
ATOM 4150 O O . LYS A 1 518 ? 6.852 -42.605 23.904 1.00 30.00 518 LYS A O 1
ATOM 4155 N N . VAL A 1 519 ? 5.740 -43.837 22.376 1.00 29.44 519 VAL A N 1
ATOM 4156 C CA . VAL A 1 519 ? 6.591 -43.575 21.215 1.00 29.44 519 VAL A CA 1
ATOM 4157 C C . VAL A 1 519 ? 6.675 -42.057 21.044 1.00 29.44 519 VAL A C 1
ATOM 4159 O O . VAL A 1 519 ? 5.652 -41.405 20.826 1.00 29.44 519 VAL A O 1
ATOM 4162 N N . LEU A 1 520 ? 7.877 -41.495 21.207 1.00 26.50 520 LEU A N 1
ATOM 4163 C CA . LEU A 1 520 ? 8.152 -40.096 20.891 1.00 26.50 520 LEU A CA 1
ATOM 4164 C C . LEU A 1 520 ? 7.710 -39.849 19.439 1.00 26.50 520 LEU A C 1
ATOM 4166 O O . LEU A 1 520 ? 8.150 -40.590 18.553 1.00 26.50 520 LEU A O 1
ATOM 4170 N N . PRO A 1 521 ? 6.840 -38.863 19.160 1.00 25.41 521 PRO A N 1
ATOM 4171 C CA . PRO A 1 521 ? 6.534 -38.501 17.786 1.00 25.41 521 PRO A CA 1
ATOM 4172 C C . PRO A 1 521 ? 7.840 -38.071 17.113 1.00 25.41 521 PRO A C 1
ATOM 4174 O O . PRO A 1 521 ? 8.523 -37.167 17.594 1.00 25.41 521 PRO A O 1
ATOM 4177 N N . GLN A 1 522 ? 8.219 -38.752 16.027 1.00 29.34 522 GLN A N 1
ATOM 4178 C CA . GLN A 1 522 ? 9.379 -38.339 15.246 1.00 29.34 522 GLN A CA 1
ATOM 4179 C C . GLN A 1 522 ? 9.152 -36.905 14.741 1.00 29.34 522 GLN A C 1
ATOM 4181 O O . GLN A 1 522 ? 8.111 -36.651 14.126 1.00 29.34 522 GLN A O 1
ATOM 4186 N N . PRO A 1 523 ? 10.086 -35.968 14.985 1.00 32.69 523 PRO A N 1
ATOM 4187 C CA . PRO A 1 523 ? 9.966 -34.613 14.471 1.00 32.69 523 PRO A CA 1
ATOM 4188 C C . PRO A 1 523 ? 9.948 -34.645 12.938 1.00 32.69 523 PRO A C 1
ATOM 4190 O O . PRO A 1 523 ? 10.706 -35.379 12.300 1.00 32.69 523 PRO A O 1
ATOM 4193 N N . SER A 1 524 ? 9.060 -33.855 12.338 1.00 36.66 524 SER A N 1
ATOM 4194 C CA . SER A 1 524 ? 8.978 -33.677 10.889 1.00 36.66 524 SER A CA 1
ATOM 4195 C C . SER A 1 524 ? 10.343 -33.234 10.329 1.00 36.66 524 SER A C 1
ATOM 4197 O O . SER A 1 524 ? 10.993 -32.325 10.835 1.00 36.66 524 SER A O 1
ATOM 4199 N N . SER A 1 525 ? 10.818 -33.936 9.298 1.00 50.38 525 SER A N 1
ATOM 4200 C CA . SER A 1 525 ? 12.250 -34.186 9.049 1.00 50.38 525 SER A CA 1
ATOM 4201 C C . SER A 1 525 ? 13.110 -33.032 8.480 1.00 50.38 525 SER A C 1
ATOM 4203 O O . SER A 1 525 ? 14.174 -33.324 7.933 1.00 50.38 525 SER A O 1
ATOM 4205 N N . ASP A 1 526 ? 12.700 -31.762 8.530 1.00 50.97 526 ASP A N 1
ATOM 4206 C CA . ASP A 1 526 ? 13.315 -30.712 7.686 1.00 50.97 526 ASP A CA 1
ATOM 4207 C C . ASP A 1 526 ? 13.663 -29.375 8.395 1.00 50.97 526 ASP A C 1
ATOM 4209 O O . ASP A 1 526 ? 14.004 -28.416 7.709 1.00 50.97 526 ASP A O 1
ATOM 4213 N N . ALA A 1 527 ? 13.632 -29.290 9.733 1.00 60.47 527 ALA A N 1
ATOM 4214 C CA . ALA A 1 527 ? 14.022 -28.086 10.494 1.00 60.47 527 ALA A CA 1
ATOM 4215 C C . ALA A 1 527 ? 15.357 -28.258 11.249 1.00 60.47 527 ALA A C 1
ATOM 4217 O O . ALA A 1 527 ? 15.688 -29.363 11.686 1.00 60.47 527 ALA A O 1
ATOM 4218 N N . ILE A 1 528 ? 16.116 -27.166 11.424 1.00 69.56 528 ILE A N 1
ATOM 4219 C CA . ILE A 1 528 ? 17.325 -27.146 12.266 1.00 69.56 528 ILE A CA 1
ATOM 4220 C C . ILE A 1 528 ? 16.932 -27.336 13.730 1.00 69.56 528 ILE A C 1
ATOM 4222 O O . ILE A 1 528 ? 16.142 -26.573 14.282 1.00 69.56 528 ILE A O 1
ATOM 4226 N N . VAL A 1 529 ? 17.556 -28.313 14.384 1.00 78.88 529 VAL A N 1
ATOM 4227 C CA . VAL A 1 529 ? 17.480 -28.487 15.835 1.00 78.88 529 VAL A CA 1
ATOM 4228 C C . VAL A 1 529 ? 18.647 -27.727 16.469 1.00 78.88 529 VAL A C 1
ATOM 4230 O O . VAL A 1 529 ? 19.799 -28.143 16.358 1.00 78.88 529 VAL A O 1
ATOM 4233 N N . ILE A 1 530 ? 18.345 -26.587 17.101 1.00 80.06 530 ILE A N 1
ATOM 4234 C CA . ILE A 1 530 ? 19.335 -25.608 17.595 1.00 80.06 530 ILE A CA 1
ATOM 4235 C C . ILE A 1 530 ? 20.470 -26.236 18.430 1.00 80.06 530 ILE A C 1
ATOM 4237 O O . ILE A 1 530 ? 21.622 -25.922 18.140 1.00 80.06 530 ILE A O 1
ATOM 4241 N N . PRO A 1 531 ? 20.220 -27.164 19.380 1.00 78.62 531 PRO A N 1
ATOM 4242 C CA . PRO A 1 531 ? 21.290 -27.785 20.170 1.00 78.62 531 PRO A CA 1
ATOM 4243 C C . PRO A 1 531 ? 22.388 -28.509 19.375 1.00 78.62 531 PRO A C 1
ATOM 4245 O O . PRO A 1 531 ? 23.467 -28.741 19.912 1.00 78.62 531 PRO A O 1
ATOM 4248 N N . PHE A 1 532 ? 22.150 -28.876 18.111 1.00 80.44 532 PHE A N 1
ATOM 4249 C CA . PHE A 1 532 ? 23.179 -29.494 17.267 1.00 80.44 532 PHE A CA 1
ATOM 4250 C C . PHE A 1 532 ? 24.089 -28.488 16.569 1.00 80.44 532 PHE A C 1
ATOM 4252 O O . PHE A 1 532 ? 25.130 -28.891 16.042 1.00 80.44 532 PHE A O 1
ATOM 4259 N N . LEU A 1 533 ? 23.736 -27.202 16.561 1.00 87.19 533 LEU A N 1
ATOM 4260 C CA . LEU A 1 533 ? 24.596 -26.160 16.020 1.00 87.19 533 LEU A CA 1
ATOM 4261 C C . LEU A 1 533 ? 25.762 -25.890 16.970 1.00 87.19 533 LEU A C 1
ATOM 4263 O O . LEU A 1 533 ? 25.564 -25.606 18.148 1.00 87.19 533 LEU A O 1
ATOM 4267 N N . ASN A 1 534 ? 26.982 -25.935 16.450 1.00 87.44 534 ASN A N 1
ATOM 4268 C CA . ASN A 1 534 ? 28.180 -25.511 17.170 1.00 87.44 534 ASN A CA 1
ATOM 4269 C C . ASN A 1 534 ? 29.157 -24.824 16.216 1.00 87.44 534 ASN A C 1
ATOM 4271 O O . ASN A 1 534 ? 29.106 -25.039 15.004 1.00 87.44 534 ASN A O 1
ATOM 4275 N N . MET A 1 535 ? 30.061 -24.010 16.757 1.00 88.06 535 MET A N 1
ATOM 4276 C CA . MET A 1 535 ? 31.184 -23.473 15.995 1.00 88.06 535 MET A CA 1
ATOM 4277 C C . MET A 1 535 ? 32.490 -24.054 16.498 1.00 88.06 535 MET A C 1
ATOM 4279 O O . MET A 1 535 ? 32.707 -24.221 17.697 1.00 88.06 535 MET A O 1
ATOM 4283 N N . LYS A 1 536 ? 33.386 -24.332 15.558 1.00 86.12 536 LYS A N 1
ATOM 4284 C CA . LYS A 1 536 ? 34.716 -24.845 15.852 1.00 86.12 536 LYS A CA 1
ATOM 4285 C C . LYS A 1 536 ? 35.743 -24.062 15.060 1.00 86.12 536 LYS A C 1
ATOM 4287 O O . LYS A 1 536 ? 35.623 -23.933 13.845 1.00 86.12 536 LYS A O 1
ATOM 4292 N N . ILE A 1 537 ? 36.780 -23.603 15.752 1.00 85.25 537 ILE A N 1
ATOM 4293 C CA . ILE A 1 537 ? 37.999 -23.112 15.115 1.00 85.25 537 ILE A CA 1
ATOM 4294 C C . ILE A 1 537 ? 39.100 -24.126 15.389 1.00 85.25 537 ILE A C 1
ATOM 4296 O O . ILE A 1 537 ? 39.332 -24.503 16.538 1.00 85.25 537 ILE A O 1
ATOM 4300 N N . SER A 1 538 ? 39.757 -24.614 14.342 1.00 86.25 538 SER A N 1
ATOM 4301 C CA . SER A 1 538 ? 40.798 -25.631 14.494 1.00 86.25 538 SER A CA 1
ATOM 4302 C C . SER A 1 538 ? 41.921 -25.491 13.476 1.00 86.25 538 SER A C 1
ATOM 4304 O O . SER A 1 538 ? 41.734 -24.946 12.390 1.00 86.25 538 SER A O 1
ATOM 4306 N N . TRP A 1 539 ? 43.093 -25.991 13.866 1.00 81.38 539 TRP A N 1
ATOM 4307 C CA . TRP A 1 539 ? 44.279 -26.104 13.026 1.00 81.38 539 TRP A CA 1
ATOM 4308 C C . TRP A 1 539 ? 44.501 -27.574 12.675 1.00 81.38 539 TRP A C 1
ATOM 4310 O O . TRP A 1 539 ? 44.631 -28.404 13.576 1.00 81.38 539 TRP A O 1
ATOM 4320 N N . ASP A 1 540 ? 44.566 -27.899 11.385 1.00 80.19 540 ASP A N 1
ATOM 4321 C CA . ASP A 1 540 ? 44.732 -29.281 10.897 1.00 80.19 540 ASP A CA 1
ATOM 4322 C C . ASP A 1 540 ? 46.190 -29.663 10.582 1.00 80.19 540 ASP A C 1
ATOM 4324 O O . ASP A 1 540 ? 46.462 -30.691 9.964 1.00 80.19 540 ASP A O 1
ATOM 4328 N N . GLY A 1 541 ? 47.148 -28.835 11.005 1.00 76.00 541 GLY A N 1
ATOM 4329 C CA . GLY A 1 541 ? 48.568 -29.011 10.698 1.00 76.00 541 GLY A CA 1
ATOM 4330 C C . GLY A 1 541 ? 49.038 -28.203 9.488 1.00 76.00 541 GLY A C 1
ATOM 4331 O O . GLY A 1 541 ? 50.242 -27.975 9.366 1.00 76.00 541 GLY A O 1
ATOM 4332 N N . LYS A 1 542 ? 48.122 -27.742 8.623 1.00 80.31 542 LYS A N 1
ATOM 4333 C CA . LYS A 1 542 ? 48.444 -26.975 7.403 1.00 80.31 542 LYS A CA 1
ATOM 4334 C C . LYS A 1 542 ? 47.602 -25.710 7.225 1.00 80.31 542 LYS A C 1
ATOM 4336 O O . LYS A 1 542 ? 48.059 -24.762 6.584 1.00 80.31 542 LYS A O 1
ATOM 4341 N N . SER A 1 543 ? 46.389 -25.688 7.765 1.00 84.88 543 SER A N 1
ATOM 4342 C CA . SER A 1 543 ? 45.432 -24.599 7.594 1.00 84.88 543 SER A CA 1
ATOM 4343 C C . SER A 1 543 ? 44.585 -24.369 8.844 1.00 84.88 543 SER A C 1
ATOM 4345 O O . SER A 1 543 ? 44.355 -25.280 9.645 1.00 84.88 543 SER A O 1
ATOM 4347 N N . TRP A 1 544 ? 44.140 -23.123 9.011 1.00 87.25 544 TRP A N 1
ATOM 4348 C CA . TRP A 1 544 ? 43.131 -22.753 10.000 1.00 87.25 544 TRP A CA 1
ATOM 4349 C C . TRP A 1 544 ? 41.753 -22.816 9.354 1.00 87.25 544 TRP A C 1
ATOM 4351 O O . TRP A 1 544 ? 41.572 -22.298 8.251 1.00 87.25 544 TRP A O 1
ATOM 4361 N N . ALA A 1 545 ? 40.789 -23.409 10.053 1.00 88.75 545 ALA A N 1
ATOM 4362 C CA . ALA A 1 545 ? 39.398 -23.463 9.627 1.00 88.75 545 ALA A CA 1
ATOM 4363 C C . ALA A 1 545 ? 38.476 -22.976 10.747 1.00 88.75 545 ALA A C 1
ATOM 4365 O O . ALA A 1 545 ? 38.542 -23.494 11.866 1.00 88.75 545 ALA A O 1
ATOM 4366 N N . THR A 1 546 ? 37.613 -22.014 10.420 1.00 90.81 546 THR A N 1
ATOM 4367 C CA . THR A 1 546 ? 36.460 -21.601 11.228 1.00 90.81 546 THR A CA 1
ATOM 4368 C C . THR A 1 546 ? 35.214 -22.217 10.608 1.00 90.81 546 THR A C 1
ATOM 4370 O O . THR A 1 546 ? 34.908 -21.954 9.448 1.00 90.81 546 THR A O 1
ATOM 4373 N N . GLN A 1 547 ? 34.518 -23.065 11.360 1.00 91.25 547 GLN A N 1
ATOM 4374 C CA . GLN A 1 547 ? 33.398 -23.860 10.865 1.00 91.25 547 GLN A CA 1
ATOM 4375 C C . GLN A 1 547 ? 32.144 -23.621 11.700 1.00 91.25 547 GLN A C 1
ATOM 4377 O O . GLN A 1 547 ? 32.198 -23.736 12.925 1.00 91.25 547 GLN A O 1
ATOM 4382 N N . LEU A 1 548 ? 31.009 -23.404 11.036 1.00 92.62 548 LEU A N 1
ATOM 4383 C CA . LEU A 1 548 ? 29.689 -23.643 11.616 1.00 92.62 548 LEU A CA 1
ATOM 4384 C C . LEU A 1 548 ? 29.297 -25.086 11.308 1.00 92.62 548 LEU A C 1
ATOM 4386 O O . LEU A 1 548 ? 29.265 -25.496 10.144 1.00 92.62 548 LEU A O 1
ATOM 4390 N N . ARG A 1 549 ? 28.999 -25.864 12.342 1.00 89.06 549 ARG A N 1
ATOM 4391 C CA . ARG A 1 549 ? 28.709 -27.294 12.246 1.00 89.06 549 ARG A CA 1
ATOM 4392 C C . ARG A 1 549 ? 27.311 -27.598 12.762 1.00 89.06 549 ARG A C 1
ATOM 4394 O O . ARG A 1 549 ? 26.798 -26.909 13.636 1.00 89.06 549 ARG A O 1
ATOM 4401 N N . TYR A 1 550 ? 26.732 -28.665 12.230 1.00 86.06 550 TYR A N 1
ATOM 4402 C CA . TYR A 1 550 ? 25.521 -29.301 12.729 1.00 86.06 550 TYR A CA 1
ATOM 4403 C C . TYR A 1 550 ? 25.855 -30.756 13.065 1.00 86.06 550 TYR A C 1
ATOM 4405 O O . TYR A 1 550 ? 26.100 -31.572 12.168 1.00 86.06 550 TYR A O 1
ATOM 4413 N N . GLY A 1 551 ? 25.971 -31.054 14.360 1.00 83.25 551 GLY A N 1
ATOM 4414 C CA . GLY A 1 551 ? 26.638 -32.263 14.845 1.00 83.25 551 GLY A CA 1
ATOM 4415 C C . GLY A 1 551 ? 28.078 -32.325 14.326 1.00 83.25 551 GLY A C 1
ATOM 4416 O O . GLY A 1 551 ? 28.853 -31.383 14.498 1.00 83.25 551 GLY A O 1
ATOM 4417 N N . GLU A 1 552 ? 28.416 -33.410 13.624 1.00 79.81 552 GLU A N 1
ATOM 4418 C CA . GLU A 1 552 ? 29.740 -33.586 13.014 1.00 79.81 552 GLU A CA 1
ATOM 4419 C C . GLU A 1 552 ? 29.876 -32.986 11.603 1.00 79.81 552 GLU A C 1
ATOM 4421 O O . GLU A 1 552 ? 30.985 -32.902 11.066 1.00 79.81 552 GLU A O 1
ATOM 4426 N N . SER A 1 553 ? 28.777 -32.530 10.996 1.00 83.62 553 SER A N 1
ATOM 4427 C CA . SER A 1 553 ? 28.780 -32.040 9.615 1.00 83.62 553 SER A CA 1
ATOM 4428 C C . SER A 1 553 ? 29.044 -30.540 9.535 1.00 83.62 553 SER A C 1
ATOM 4430 O O . SER A 1 553 ? 28.386 -29.758 10.214 1.00 83.62 553 SER A O 1
ATOM 4432 N N . THR A 1 554 ? 29.948 -30.115 8.655 1.00 88.88 554 THR A N 1
ATOM 4433 C CA . THR A 1 554 ? 30.220 -28.690 8.414 1.00 88.88 554 THR A CA 1
ATOM 4434 C C . THR A 1 554 ? 29.162 -28.081 7.491 1.00 88.88 554 THR A C 1
ATOM 4436 O O . THR A 1 554 ? 28.956 -28.550 6.368 1.00 88.88 554 THR A O 1
ATOM 4439 N N . LEU A 1 555 ? 28.481 -27.036 7.955 1.00 88.75 555 LEU A N 1
ATOM 4440 C CA . LEU A 1 555 ? 27.515 -26.266 7.170 1.00 88.75 555 LEU A CA 1
ATOM 4441 C C . LEU A 1 555 ? 28.218 -25.157 6.384 1.00 88.75 555 LEU A C 1
ATOM 4443 O O . LEU A 1 555 ? 28.100 -25.123 5.162 1.00 88.75 555 LEU A O 1
ATOM 4447 N N . LEU A 1 556 ? 29.015 -24.351 7.086 1.00 91.44 556 LEU A N 1
ATOM 4448 C CA . LEU A 1 556 ? 29.747 -23.198 6.566 1.00 91.44 556 LEU A CA 1
ATOM 4449 C C . LEU A 1 556 ? 31.204 -23.260 7.038 1.00 91.44 556 LEU A C 1
ATOM 4451 O O . LEU A 1 556 ? 31.451 -23.647 8.183 1.00 91.44 556 LEU A O 1
ATOM 4455 N N . GLU A 1 557 ? 32.162 -22.891 6.187 1.00 91.62 557 GLU A N 1
ATOM 4456 C CA . GLU A 1 557 ? 33.591 -22.908 6.520 1.00 91.62 557 GLU A CA 1
ATOM 4457 C C . GLU A 1 557 ? 34.335 -21.726 5.894 1.00 91.62 557 GLU A C 1
ATOM 4459 O O . GLU A 1 557 ? 34.330 -21.567 4.680 1.00 91.62 557 GLU A O 1
ATOM 4464 N N . GLY A 1 558 ? 35.064 -20.976 6.721 1.00 89.75 558 GLY A N 1
ATOM 4465 C CA . GLY A 1 558 ? 36.146 -20.100 6.279 1.00 89.75 558 GLY A CA 1
ATOM 4466 C C . GLY A 1 558 ? 37.495 -20.764 6.538 1.00 89.75 558 GLY A C 1
ATOM 4467 O O . GLY A 1 558 ? 37.796 -21.134 7.678 1.00 89.75 558 GLY A O 1
ATOM 4468 N N . ARG A 1 559 ? 38.324 -20.927 5.500 1.00 89.06 559 ARG A N 1
ATOM 4469 C CA . ARG A 1 559 ? 39.631 -21.603 5.597 1.00 89.06 559 ARG A CA 1
ATOM 4470 C C . ARG A 1 559 ? 40.770 -20.711 5.116 1.00 89.06 559 ARG A C 1
ATOM 4472 O O . ARG A 1 559 ? 40.702 -20.144 4.032 1.00 89.06 559 ARG A O 1
ATOM 4479 N N . GLN A 1 560 ? 41.853 -20.654 5.892 1.00 85.94 560 GLN A N 1
ATOM 4480 C CA . GLN A 1 560 ? 43.091 -19.967 5.520 1.00 85.94 560 GLN A CA 1
ATOM 4481 C C . GLN A 1 560 ? 44.280 -20.935 5.495 1.00 85.94 560 GLN A C 1
ATOM 4483 O O . GLN A 1 560 ? 44.608 -21.571 6.500 1.00 85.94 560 GLN A O 1
ATOM 4488 N N . ASN A 1 561 ? 44.978 -20.975 4.358 1.00 82.94 561 ASN A N 1
ATOM 4489 C CA . ASN A 1 561 ? 46.210 -21.744 4.169 1.00 82.94 561 ASN A CA 1
ATOM 4490 C C . ASN A 1 561 ? 47.458 -20.882 4.451 1.00 82.94 561 ASN A C 1
ATOM 4492 O O . ASN A 1 561 ? 47.479 -19.702 4.107 1.00 82.94 561 ASN A O 1
ATOM 4496 N N . ASN A 1 562 ? 48.524 -21.492 4.982 1.00 63.88 562 ASN A N 1
ATOM 4497 C CA . ASN A 1 562 ? 49.896 -20.949 4.999 1.00 63.88 562 ASN A CA 1
ATOM 4498 C C . ASN A 1 562 ? 50.086 -19.542 5.606 1.00 63.88 562 ASN A C 1
ATOM 4500 O O . ASN A 1 562 ? 50.518 -18.607 4.936 1.00 63.88 562 ASN A O 1
ATOM 4504 N N . THR A 1 563 ? 49.858 -19.406 6.908 1.00 60.53 563 THR A N 1
ATOM 4505 C CA . THR A 1 563 ? 50.109 -18.165 7.666 1.00 60.53 563 THR A CA 1
ATOM 4506 C C . THR A 1 563 ? 50.698 -18.492 9.039 1.00 60.53 563 THR A C 1
ATOM 4508 O O . THR A 1 563 ? 50.570 -19.622 9.513 1.00 60.53 563 THR A O 1
ATOM 4511 N N . THR A 1 564 ? 51.311 -17.514 9.714 1.00 66.62 564 THR A N 1
ATOM 4512 C CA . THR A 1 564 ? 51.657 -17.639 11.142 1.00 66.62 564 THR A CA 1
ATOM 4513 C C . THR A 1 564 ? 50.408 -17.962 11.972 1.00 66.62 564 THR A C 1
ATOM 4515 O O . THR A 1 564 ? 49.280 -17.665 11.560 1.00 66.62 564 THR A O 1
ATOM 4518 N N . LYS A 1 565 ? 50.597 -18.622 13.123 1.00 64.50 565 LYS A N 1
ATOM 4519 C CA . LYS A 1 565 ? 49.513 -19.233 13.907 1.00 64.50 565 LYS A CA 1
ATOM 4520 C C . LYS A 1 565 ? 48.420 -18.219 14.276 1.00 64.50 565 LYS A C 1
ATOM 4522 O O . LYS A 1 565 ? 47.244 -18.549 14.184 1.00 64.50 565 LYS A O 1
ATOM 4527 N N . GLU A 1 566 ? 48.798 -16.988 14.597 1.00 67.25 566 GLU A N 1
ATOM 4528 C CA . GLU A 1 566 ? 47.888 -15.908 14.984 1.00 67.25 566 GLU A CA 1
ATOM 4529 C C . GLU A 1 566 ? 47.178 -15.271 13.776 1.00 67.25 566 GLU A C 1
ATOM 4531 O O . GLU A 1 566 ? 45.970 -15.047 13.820 1.00 67.25 566 GLU A O 1
ATOM 4536 N N . ALA A 1 567 ? 47.890 -15.023 12.669 1.00 68.12 567 ALA A N 1
ATOM 4537 C CA . ALA A 1 567 ? 47.310 -14.391 11.478 1.00 68.12 567 ALA A CA 1
ATOM 4538 C C . ALA A 1 567 ? 46.323 -15.317 10.752 1.00 68.12 567 ALA A C 1
ATOM 4540 O O . ALA A 1 567 ? 45.274 -14.873 10.293 1.00 68.12 567 ALA A O 1
ATOM 4541 N N . GLY A 1 568 ? 46.627 -16.615 10.688 1.00 75.81 568 GLY A N 1
ATOM 4542 C CA . GLY A 1 568 ? 45.746 -17.596 10.053 1.00 75.81 568 GLY A CA 1
ATOM 4543 C C . GLY A 1 568 ? 44.465 -17.849 10.813 1.00 75.81 568 GLY A C 1
ATOM 4544 O O . GLY A 1 568 ? 43.409 -17.998 10.203 1.00 75.81 568 GLY A O 1
ATOM 4545 N N . PHE A 1 569 ? 44.561 -17.843 12.140 1.00 78.50 569 PHE A N 1
ATOM 4546 C CA . PHE A 1 569 ? 43.404 -17.919 13.013 1.00 78.50 569 PHE A CA 1
ATOM 4547 C C . PHE A 1 569 ? 42.431 -16.771 12.698 1.00 78.50 569 PHE A C 1
ATOM 4549 O O . PHE A 1 569 ? 41.286 -17.027 12.321 1.00 78.50 569 PHE A O 1
ATOM 4556 N N . VAL A 1 570 ? 42.915 -15.522 12.745 1.00 80.75 570 VAL A N 1
ATOM 4557 C CA . VAL A 1 570 ? 42.110 -14.316 12.479 1.00 80.75 570 VAL A CA 1
ATOM 4558 C C . VAL A 1 570 ? 41.536 -14.331 11.064 1.00 80.75 570 VAL A C 1
ATOM 4560 O O . VAL A 1 570 ? 40.346 -14.089 10.871 1.00 80.75 570 VAL A O 1
ATOM 4563 N N . GLN A 1 571 ? 42.361 -14.662 10.074 1.00 83.25 571 GLN A N 1
ATOM 4564 C CA . GLN A 1 571 ? 41.951 -14.635 8.678 1.00 83.25 571 GLN A CA 1
ATOM 4565 C C . GLN A 1 571 ? 40.917 -15.722 8.347 1.00 83.25 571 GLN A C 1
ATOM 4567 O O . GLN A 1 571 ? 39.990 -15.458 7.590 1.00 83.25 571 GLN A O 1
ATOM 4572 N N . SER A 1 572 ? 41.013 -16.918 8.945 1.00 86.00 572 SER A N 1
ATOM 4573 C CA . SER A 1 572 ? 39.996 -17.967 8.764 1.00 86.00 572 SER A CA 1
ATOM 4574 C C . SER A 1 572 ? 38.618 -17.541 9.278 1.00 86.00 572 SER A C 1
ATOM 4576 O O . SER A 1 572 ? 37.606 -17.890 8.676 1.00 86.00 572 SER A O 1
ATOM 4578 N N . PHE A 1 573 ? 38.581 -16.753 10.358 1.00 87.88 573 PHE A N 1
ATOM 4579 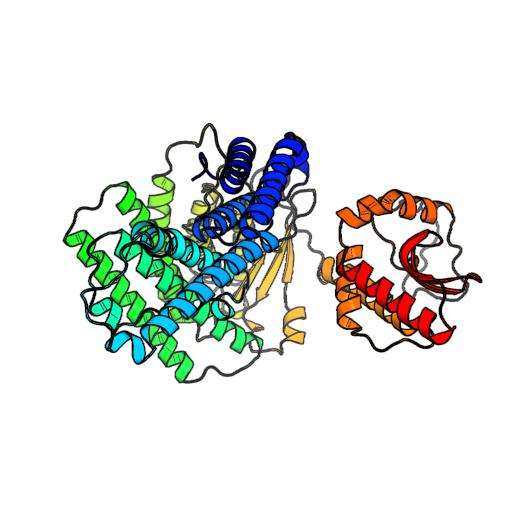C CA . PHE A 1 573 ? 37.346 -16.207 10.910 1.00 87.88 573 PHE A CA 1
ATOM 4580 C C . PHE A 1 573 ? 36.771 -15.104 10.015 1.00 87.88 573 PHE A C 1
ATOM 4582 O O . PHE A 1 573 ? 35.571 -15.088 9.772 1.00 87.88 573 PHE A O 1
ATOM 4589 N N . HIS A 1 574 ? 37.614 -14.223 9.464 1.00 86.88 574 HIS A N 1
ATOM 4590 C CA . HIS A 1 574 ? 37.154 -13.228 8.490 1.00 86.88 574 HIS A CA 1
ATOM 4591 C C . HIS A 1 574 ? 36.577 -13.879 7.233 1.00 86.88 574 HIS A C 1
ATOM 4593 O O . HIS A 1 574 ? 35.474 -13.522 6.844 1.00 86.88 574 HIS A O 1
ATOM 4599 N N . TRP A 1 575 ? 37.237 -14.901 6.676 1.00 88.19 575 TRP A N 1
ATOM 4600 C CA . TRP A 1 575 ? 36.681 -15.644 5.541 1.00 88.19 575 TRP A CA 1
ATOM 4601 C C . TRP A 1 575 ? 35.358 -16.328 5.862 1.00 88.19 575 TRP A C 1
ATOM 4603 O O . TRP A 1 575 ? 34.499 -16.423 4.998 1.00 88.19 575 TRP A O 1
ATOM 4613 N N . PHE A 1 576 ? 35.181 -16.800 7.096 1.00 91.56 576 PHE A N 1
ATOM 4614 C CA . PHE A 1 576 ? 33.910 -17.365 7.529 1.00 91.56 576 PHE A CA 1
ATOM 4615 C C . PHE A 1 576 ? 32.799 -16.307 7.540 1.00 91.56 576 PHE A C 1
ATOM 4617 O O . PHE A 1 576 ? 31.698 -16.589 7.078 1.00 91.56 576 PHE A O 1
ATOM 4624 N N . CYS A 1 577 ? 33.082 -15.099 8.037 1.00 87.88 577 CYS A N 1
ATOM 4625 C CA . CYS A 1 577 ? 32.127 -13.992 8.002 1.00 87.88 577 CYS A CA 1
ATOM 4626 C C . CYS A 1 577 ? 31.815 -13.553 6.565 1.00 87.88 577 CYS A C 1
ATOM 4628 O O . CYS A 1 577 ? 30.652 -13.355 6.243 1.00 87.88 577 CYS A O 1
ATOM 4630 N N . ASP A 1 578 ? 32.832 -13.445 5.707 1.00 84.38 578 ASP A N 1
ATOM 4631 C CA . ASP A 1 578 ? 32.654 -13.057 4.304 1.00 84.38 578 ASP A CA 1
ATOM 4632 C C . ASP A 1 578 ? 31.835 -14.108 3.536 1.00 84.38 578 ASP A C 1
ATOM 4634 O O . ASP A 1 578 ? 30.982 -13.754 2.729 1.00 84.38 578 ASP A O 1
ATOM 4638 N N . GLU A 1 579 ? 32.048 -15.399 3.812 1.00 86.25 579 GLU A N 1
ATOM 4639 C CA . GLU A 1 579 ? 31.248 -16.485 3.233 1.00 86.25 579 GLU A CA 1
ATOM 4640 C C . GLU A 1 579 ? 29.806 -16.469 3.771 1.00 86.25 579 GLU A C 1
ATOM 4642 O O . GLU A 1 579 ? 28.877 -16.720 3.011 1.00 86.25 579 GLU A O 1
ATOM 4647 N N . ALA A 1 580 ? 29.593 -16.140 5.053 1.00 85.31 580 ALA A N 1
ATOM 4648 C CA . ALA A 1 580 ? 28.250 -15.961 5.617 1.00 85.31 580 ALA A CA 1
ATOM 4649 C C . ALA A 1 580 ? 27.501 -14.774 4.989 1.00 85.31 580 ALA A C 1
ATOM 4651 O O . ALA A 1 580 ? 26.295 -14.860 4.812 1.00 85.31 580 ALA A O 1
ATOM 4652 N N . GLU A 1 581 ? 28.205 -13.682 4.678 1.00 86.12 581 GLU A N 1
ATOM 4653 C CA . GLU A 1 581 ? 27.649 -12.501 4.001 1.00 86.12 581 GLU A CA 1
ATOM 4654 C C . GLU A 1 581 ? 27.385 -12.767 2.509 1.00 86.12 581 GLU A C 1
ATOM 4656 O O . GLU A 1 581 ? 26.446 -12.222 1.927 1.00 86.12 581 GLU A O 1
ATOM 4661 N N . PHE A 1 582 ? 28.239 -13.567 1.867 1.00 83.50 582 PHE A N 1
ATOM 4662 C CA . PHE A 1 582 ? 28.136 -13.887 0.445 1.00 83.50 582 PHE A CA 1
ATOM 4663 C C . PHE A 1 582 ? 26.971 -14.834 0.121 1.00 83.50 582 PHE A C 1
ATOM 4665 O O . PHE A 1 582 ? 26.346 -14.684 -0.935 1.00 83.50 582 PHE A O 1
ATOM 4672 N N . LEU A 1 583 ? 26.736 -15.829 0.982 1.00 69.62 583 LEU A N 1
ATOM 4673 C CA . LEU A 1 583 ? 25.689 -16.847 0.834 1.00 69.62 583 LEU A CA 1
ATOM 4674 C C . LEU A 1 583 ? 24.315 -16.336 1.272 1.00 69.62 583 LEU A C 1
ATOM 4676 O O . LEU A 1 583 ? 23.334 -16.698 0.574 1.00 69.62 583 LEU A O 1
#

Solvent-accessible surface area (backbone atoms only — not comparable to full-atom values): 32655 Å² total; per-residue (Å²): 103,54,90,80,36,65,22,45,30,24,32,49,52,25,39,50,48,47,37,58,72,38,71,37,48,61,52,54,34,53,23,80,68,55,59,77,63,62,49,62,58,41,51,50,24,43,52,49,12,52,51,43,40,54,58,42,63,73,39,95,79,52,61,65,62,59,56,42,53,38,24,52,43,46,24,50,43,24,27,65,43,55,38,55,69,65,15,47,49,31,50,51,54,38,39,40,55,52,41,54,51,55,51,52,52,52,54,58,74,66,37,80,67,64,79,70,60,65,94,82,72,73,78,88,78,75,64,72,67,57,62,44,45,42,66,73,52,48,47,56,54,53,53,52,50,44,46,62,36,48,77,72,70,45,68,56,72,81,58,25,88,70,64,70,78,43,49,66,60,50,70,75,51,69,42,89,47,71,66,51,48,51,54,54,47,37,32,43,50,39,48,38,52,51,52,38,51,54,39,49,49,27,39,56,68,64,44,82,89,50,73,68,58,53,51,54,45,51,51,48,53,48,29,51,54,43,54,52,52,33,50,53,52,34,56,74,75,40,88,66,54,72,69,54,50,47,49,48,27,37,51,47,18,42,47,47,47,45,50,51,48,48,72,37,39,90,51,77,65,70,68,68,44,59,83,42,57,70,52,48,51,50,31,51,52,26,43,47,55,47,61,66,66,64,75,67,80,67,87,76,43,27,43,50,40,84,56,80,50,50,64,66,42,33,50,47,37,29,64,51,48,46,51,65,67,61,20,52,52,27,40,55,56,32,71,67,56,58,57,15,25,41,87,46,38,31,70,63,51,40,56,54,37,53,52,50,44,51,56,16,56,72,45,53,38,90,87,80,60,23,47,36,72,75,44,31,59,68,47,74,48,74,49,84,64,49,43,85,70,46,24,33,42,34,38,34,34,50,27,66,48,61,59,71,47,55,59,75,58,43,63,75,60,46,46,65,44,40,44,36,61,59,86,92,62,64,94,82,60,51,60,75,52,88,56,97,58,79,52,71,64,64,47,56,52,47,52,47,44,51,50,51,48,53,47,62,67,69,50,81,88,70,69,95,74,64,64,67,59,54,45,52,35,48,49,51,47,77,68,29,68,68,50,50,57,74,43,40,70,46,58,53,56,30,69,73,66,65,83,80,82,74,90,82,79,82,77,92,78,80,81,90,77,84,88,73,94,70,79,74,79,78,74,78,93,82,71,88,61,67,92,39,55,46,68,50,75,48,72,79,87,64,36,20,36,26,31,41,24,38,60,88,29,74,76,45,73,4,71,26,72,80,59,59,78,68,61,16,49,46,47,3,47,51,42,29,50,53,49,44,67,70,104

pLDDT: mean 81.86, std 19.18, range [25.41, 98.75]

Secondary structure (DSSP, 8-state):
-TTT-HHHHHHHHHHHHHHHH--S-HHHHHSGGGGGS-HHHHHHHHHHHHHHHHHHHHSTT--HHHHHHHHHHHHHHHHHTT-HHHHHHHHHHHHHHHHHHHHHHHHHHH-GGGGSS-TT-----S-HHHHHHIIIIIHHHHHHHHHHHHHTT--GGGTS------HHHHHHS---SHHHHHHHHHHHHHHHHHHHHHHHHHHHHTPPP-HHHHHHHHHHHHHHHHHHHHHHHHHHHS---HHHHHHHHHHHHHHHHHHHHHHHTT-SSSGGGGGGHHHHHHHHHHHHHHHHH--S--TTS-SEESS--SHHHHHHHHHH---HHHHHHHHHHHHT-PPEETTB-HHHHHHHHHHHHHHHTTSB-TTT-PBPGGG-EEEEEEEEEE-TTS-EEEEEEEGGGTTTS-HHHHHHTPEEEEE---SSS-TT----B---SS-HHHHHHHHHHHHHHHHHHT-TTPPS--HHHHHHHHHHHHH-HHHHHHHHHHHHHHHHS--PPPTT---TT----------PPPPPTTS--GGGEEEEEEE-SSEEEEEEEETTEEEEEEEEES--HHHHHHHHHHHHHHHHHH-

Organism: NCBI:txid798079

Sequence (583 aa):
MAHSEPAVRHALIALGYLYQTESGSMKHARSRFAAYNNPKILLAHYNKSVRCLVDRIAEPSCPQEITLVTCILFVCIEFMRGNYLTGFEHLTNGLRIISQRQQKQRRLYASPFAATVNSSERFPNESTDTTTMIEEKLVPIFIRGIASALMYGVAAEKVFNIPWPTQTGLKQRPFTTFLDAQKACHELQNASIITIRTMATKFFKQEPIIDEDIRRRDELLDCHRSWYRNLEHLEQAVELPRDEQIAASALRASHYCTFIYVSCAAEVRQTPYDVHTELFEKVLHHAKIIIDSNTLPTLHGAHFTFDISIIPPLYFVACRCRCPIIRRRAVALLERNPPREGLWDAEQHVVVTNRLIEMEESEVDPETGWPVERTRMWSSGIDANMDRDGGFWVSYLPAQWLGAVGPEELKTKLIWERFVRTQGRNLSDITIGMDAIGSPATNLESMLRAHLRTTLEELPHKPKYNVDRVLDDLCFLLSSDLYLYACKPRLRQANLLGYEPAAGVKDPGLVDNGGLSKVLPQPSSDAIVIPFLNMKISWDGKSWATQLRYGESTLLEGRQNNTTKEAGFVQSFHWFCDEAEFL